Protein AF-A0A432IJC6-F1 (afdb_monomer_lite)

pLDDT: mean 93.57, std 11.23, range [31.58, 98.81]

Structure (mmCIF, N/CA/C/O backbone):
data_AF-A0A432IJC6-F1
#
_entry.id   AF-A0A432IJC6-F1
#
loop_
_atom_site.group_PDB
_atom_site.id
_atom_site.type_symbol
_atom_site.label_atom_id
_atom_site.label_alt_id
_atom_site.label_comp_id
_atom_site.label_asym_id
_atom_site.label_entity_id
_atom_site.label_seq_id
_atom_site.pdbx_PDB_ins_code
_atom_site.Cartn_x
_atom_site.Cartn_y
_atom_site.Cartn_z
_atom_site.occupancy
_atom_site.B_iso_or_equiv
_atom_site.auth_seq_id
_atom_site.auth_comp_id
_atom_site.auth_asym_id
_atom_site.auth_atom_id
_atom_site.pdbx_PDB_model_num
ATOM 1 N N . MET A 1 1 ? 5.641 46.291 -13.117 1.00 35.34 1 MET A N 1
ATOM 2 C CA . MET A 1 1 ? 5.000 46.770 -11.876 1.00 35.34 1 MET A CA 1
ATOM 3 C C . MET A 1 1 ? 3.534 47.070 -12.198 1.00 35.34 1 MET A C 1
ATOM 5 O O . MET A 1 1 ? 3.180 48.209 -12.439 1.00 35.34 1 MET A O 1
ATOM 9 N N . HIS A 1 2 ? 2.702 46.033 -12.310 1.00 31.58 2 HIS A N 1
ATOM 10 C CA . HIS A 1 2 ? 1.246 46.177 -12.394 1.00 31.58 2 HIS A CA 1
ATOM 11 C C . HIS A 1 2 ? 0.694 45.460 -11.165 1.00 31.58 2 HIS A C 1
ATOM 13 O O . HIS A 1 2 ? 0.827 44.243 -11.050 1.00 31.58 2 HIS A O 1
ATOM 19 N N . ARG A 1 3 ? 0.195 46.242 -10.202 1.00 34.44 3 ARG A N 1
ATOM 20 C CA . ARG A 1 3 ? -0.559 45.743 -9.053 1.00 34.44 3 ARG A CA 1
ATOM 21 C C . ARG A 1 3 ? -1.843 45.116 -9.594 1.00 34.44 3 ARG A C 1
ATOM 23 O O . ARG A 1 3 ? -2.670 45.828 -10.151 1.00 34.44 3 ARG A O 1
ATOM 30 N N . ALA A 1 4 ? -1.980 43.802 -9.460 1.00 36.19 4 ALA A N 1
ATOM 31 C CA . ALA A 1 4 ? -3.294 43.185 -9.394 1.00 36.19 4 ALA A CA 1
ATOM 32 C C . ALA A 1 4 ? -3.810 43.487 -7.982 1.00 36.19 4 ALA A C 1
ATOM 34 O O . ALA A 1 4 ? -3.337 42.901 -7.013 1.00 36.19 4 ALA A O 1
ATOM 35 N N . GLU A 1 5 ? -4.641 44.518 -7.877 1.00 39.88 5 GLU A N 1
ATOM 36 C CA . GLU A 1 5 ? -5.281 44.941 -6.635 1.00 39.88 5 GLU A CA 1
ATOM 37 C C . GLU A 1 5 ? -6.286 43.883 -6.155 1.00 39.88 5 GLU A C 1
ATOM 39 O O . GLU A 1 5 ? -7.031 43.299 -6.951 1.00 39.88 5 GLU A O 1
ATOM 44 N N . ASP A 1 6 ? -6.263 43.651 -4.839 1.00 46.62 6 ASP A N 1
ATOM 45 C CA . ASP A 1 6 ? -7.191 42.835 -4.056 1.00 46.62 6 ASP A CA 1
ATOM 46 C C . ASP A 1 6 ? -8.646 43.172 -4.389 1.00 46.62 6 ASP A C 1
ATOM 48 O O . ASP A 1 6 ? -9.223 44.121 -3.869 1.00 46.62 6 ASP A O 1
ATOM 52 N N . THR A 1 7 ? -9.261 42.379 -5.259 1.00 45.94 7 THR A N 1
ATOM 53 C CA . THR A 1 7 ? -10.679 42.512 -5.636 1.00 45.94 7 THR A CA 1
ATOM 54 C C . THR A 1 7 ? -11.528 41.348 -5.115 1.00 45.94 7 THR A C 1
ATOM 56 O O . THR A 1 7 ? -12.619 41.099 -5.616 1.00 45.94 7 THR A O 1
ATOM 59 N N . ARG A 1 8 ? -11.051 40.595 -4.112 1.00 51.34 8 ARG A N 1
ATOM 60 C CA . ARG A 1 8 ? -11.720 39.365 -3.634 1.00 51.34 8 ARG A CA 1
ATOM 61 C C . ARG A 1 8 ? -12.477 39.489 -2.309 1.00 51.34 8 ARG A C 1
ATOM 63 O O . ARG A 1 8 ? -13.239 38.584 -1.986 1.00 51.34 8 ARG A O 1
ATOM 70 N N . THR A 1 9 ? -12.347 40.602 -1.594 1.00 48.81 9 THR A N 1
ATOM 71 C CA . THR A 1 9 ? -12.915 40.809 -0.248 1.00 48.81 9 THR A CA 1
ATOM 72 C C . THR A 1 9 ? -14.367 41.312 -0.210 1.00 48.81 9 THR A C 1
ATOM 74 O O . THR A 1 9 ? -14.900 41.516 0.875 1.00 48.81 9 THR A O 1
ATOM 77 N N . GLU A 1 10 ? -15.048 41.477 -1.352 1.00 52.25 10 GLU A N 1
ATOM 78 C CA . GLU A 1 10 ? -16.416 42.042 -1.399 1.00 52.25 10 GLU A CA 1
ATOM 79 C C . GLU A 1 10 ? -17.540 41.019 -1.667 1.00 52.25 10 GLU A C 1
ATOM 81 O O . GLU A 1 10 ? -18.713 41.388 -1.752 1.00 52.25 10 GLU A O 1
ATOM 86 N N . LEU A 1 11 ? -17.234 39.721 -1.778 1.00 57.03 11 LEU A N 1
ATOM 87 C CA . LEU A 1 11 ? -18.260 38.687 -1.964 1.00 57.03 11 LEU A CA 1
ATOM 88 C C . LEU A 1 11 ? -18.856 38.254 -0.615 1.00 57.03 11 LEU A C 1
ATOM 90 O O . LEU A 1 11 ? -18.150 37.773 0.271 1.00 57.03 11 LEU A O 1
ATOM 94 N N . ALA A 1 12 ? -20.178 38.369 -0.463 1.00 49.50 12 ALA A N 1
ATOM 95 C CA . ALA A 1 12 ? -20.883 37.895 0.728 1.00 49.50 12 ALA A CA 1
ATOM 96 C C . ALA A 1 12 ? -20.610 36.391 0.960 1.00 49.50 12 ALA A C 1
ATOM 98 O O . ALA A 1 12 ? -20.913 35.562 0.105 1.00 49.50 12 ALA A O 1
ATOM 99 N N . GLY A 1 13 ? -20.013 36.046 2.109 1.00 59.59 13 GLY A N 1
ATOM 100 C CA . GLY A 1 13 ? -19.583 34.679 2.453 1.00 59.59 13 GLY A CA 1
ATOM 101 C C . GLY A 1 13 ? -18.083 34.391 2.266 1.00 59.59 13 GLY A C 1
ATOM 102 O O . GLY A 1 13 ? -17.604 33.350 2.720 1.00 59.59 13 GLY A O 1
ATOM 103 N N . PHE A 1 14 ? -17.316 35.313 1.674 1.00 53.44 14 PHE A N 1
ATOM 104 C CA . PHE A 1 14 ? -15.858 35.225 1.551 1.00 53.44 14 PHE A CA 1
ATOM 105 C C . PHE A 1 14 ? -15.175 35.997 2.686 1.00 53.44 14 PHE A C 1
ATOM 107 O O . PHE A 1 14 ? -14.790 37.151 2.540 1.00 53.44 14 PHE A O 1
ATOM 114 N N . ALA A 1 15 ? -15.047 35.352 3.846 1.00 73.19 15 ALA A N 1
ATOM 115 C CA . ALA A 1 15 ? -14.222 35.852 4.945 1.00 73.19 15 ALA A CA 1
ATOM 116 C C . ALA A 1 15 ? -12.734 35.509 4.729 1.00 73.19 15 ALA A C 1
ATOM 118 O O . ALA A 1 15 ? -12.404 34.574 3.998 1.00 73.19 15 ALA A O 1
ATOM 119 N N . GLU A 1 16 ? -11.843 36.189 5.453 1.00 62.97 16 GLU A N 1
ATOM 120 C CA . GLU A 1 16 ? -10.380 35.989 5.429 1.00 62.97 16 GLU A CA 1
ATOM 121 C C . GLU A 1 16 ? -9.970 34.512 5.636 1.00 62.97 16 GLU A C 1
ATOM 123 O O . GLU A 1 16 ? -9.065 33.988 4.985 1.00 62.97 16 GLU A O 1
ATOM 128 N N . ARG A 1 17 ? -10.716 33.777 6.476 1.00 63.56 17 ARG A N 1
ATOM 129 C CA . ARG A 1 17 ? -10.534 32.329 6.685 1.00 63.56 17 ARG A CA 1
ATOM 130 C C . ARG A 1 17 ? -10.867 31.504 5.436 1.00 63.56 17 ARG A C 1
ATOM 132 O O . ARG A 1 17 ? -10.140 30.564 5.123 1.00 63.56 17 ARG A O 1
ATOM 139 N N . THR A 1 18 ? -11.944 31.844 4.727 1.00 67.50 18 THR A N 1
ATOM 140 C CA . THR A 1 18 ? -12.355 31.181 3.478 1.00 67.50 18 THR A CA 1
ATOM 141 C C . THR A 1 18 ? -11.319 31.427 2.383 1.00 67.50 18 THR A C 1
ATOM 143 O O . THR A 1 18 ? -10.928 30.497 1.680 1.00 67.50 18 THR A O 1
ATOM 146 N N . GLU A 1 19 ? -10.803 32.653 2.286 1.00 71.19 19 GLU A N 1
ATOM 147 C CA . GLU A 1 19 ? -9.738 33.004 1.347 1.00 71.19 19 GLU A CA 1
ATOM 148 C C . GLU A 1 19 ? -8.446 32.226 1.623 1.00 71.19 19 GLU A C 1
ATOM 150 O O . GLU A 1 19 ? -7.882 31.623 0.707 1.00 71.19 19 GLU A O 1
ATOM 155 N N . HIS A 1 20 ? -8.012 32.156 2.884 1.00 69.81 20 HIS A N 1
ATOM 156 C CA . HIS A 1 20 ? -6.819 31.399 3.259 1.00 69.81 20 HIS A CA 1
ATOM 157 C C . HIS A 1 20 ? -6.944 29.906 2.905 1.00 69.81 20 HIS A C 1
ATOM 159 O O . HIS A 1 20 ? -6.006 29.311 2.366 1.00 69.81 20 HIS A O 1
ATOM 165 N N . VAL A 1 21 ? -8.115 29.304 3.147 1.00 70.31 21 VAL A N 1
ATOM 166 C CA . VAL A 1 21 ? -8.404 27.906 2.782 1.00 70.31 21 VAL A CA 1
ATOM 167 C C . VAL A 1 21 ? -8.355 27.706 1.265 1.00 70.31 21 VAL A C 1
ATOM 169 O O . VAL A 1 21 ? -7.697 26.775 0.798 1.00 70.31 21 VAL A O 1
ATOM 172 N N . ILE A 1 22 ? -8.979 28.595 0.484 1.00 72.69 22 ILE A N 1
ATOM 173 C CA . ILE A 1 22 ? -8.979 28.518 -0.986 1.00 72.69 22 ILE A CA 1
ATOM 174 C C . ILE A 1 22 ? -7.561 28.682 -1.542 1.00 72.69 22 ILE A C 1
ATOM 176 O O . ILE A 1 22 ? -7.142 27.908 -2.403 1.00 72.69 22 ILE A O 1
ATOM 180 N N . MET A 1 23 ? -6.786 29.644 -1.037 1.00 72.88 23 MET A N 1
ATOM 181 C CA . MET A 1 23 ? -5.411 29.877 -1.487 1.00 72.88 23 MET A CA 1
ATOM 182 C C . MET A 1 23 ? -4.489 28.702 -1.154 1.00 72.88 23 MET A C 1
ATOM 184 O O . MET A 1 23 ? -3.679 28.302 -1.996 1.00 72.88 23 MET A O 1
ATOM 188 N N . LYS A 1 24 ? -4.648 28.094 0.030 1.00 70.12 24 LYS A N 1
ATOM 189 C CA . LYS A 1 24 ? -3.956 26.850 0.392 1.00 70.12 24 LYS A CA 1
ATOM 190 C C . LYS A 1 24 ? -4.355 25.702 -0.546 1.00 70.12 24 LYS A C 1
ATOM 192 O O . LYS A 1 24 ? -3.473 25.007 -1.044 1.00 70.12 24 LYS A O 1
ATOM 197 N N . GLY A 1 25 ? -5.643 25.565 -0.869 1.00 67.75 25 GLY A N 1
ATOM 198 C CA . GLY A 1 25 ? -6.153 24.583 -1.834 1.00 67.75 25 GLY A CA 1
ATOM 199 C C . GLY A 1 25 ? -5.572 24.754 -3.243 1.00 67.75 25 GLY A C 1
ATOM 200 O O . GLY A 1 25 ? -5.069 23.795 -3.821 1.00 67.75 25 GLY A O 1
ATOM 201 N N . ILE A 1 26 ? -5.540 25.981 -3.777 1.00 72.25 26 ILE A N 1
ATOM 202 C CA . ILE A 1 26 ? -4.943 26.283 -5.093 1.00 72.25 26 ILE A CA 1
ATOM 203 C C . ILE A 1 26 ? -3.437 25.994 -5.098 1.00 72.25 26 ILE A C 1
ATOM 205 O O . ILE A 1 26 ? -2.915 25.453 -6.075 1.00 72.25 26 ILE A O 1
ATOM 209 N N . LYS A 1 27 ? -2.722 26.345 -4.021 1.00 71.38 27 LYS A N 1
ATOM 210 C CA . LYS A 1 27 ? -1.290 26.046 -3.889 1.00 71.38 27 LYS A CA 1
ATOM 211 C C . LYS A 1 27 ? -1.040 24.536 -3.899 1.00 71.38 27 LYS A C 1
ATOM 213 O O . LYS A 1 27 ? -0.122 24.098 -4.589 1.00 71.38 27 LYS A O 1
ATOM 218 N N . ASN A 1 28 ? -1.871 23.759 -3.204 1.00 66.88 28 ASN A N 1
ATOM 219 C CA . ASN A 1 28 ? -1.798 22.298 -3.210 1.00 66.88 28 ASN A CA 1
ATOM 220 C C . ASN A 1 28 ? -2.079 21.731 -4.609 1.00 66.88 28 ASN A C 1
ATOM 222 O O . ASN A 1 28 ? -1.255 20.982 -5.122 1.00 66.88 28 ASN A O 1
ATOM 226 N N . LEU A 1 29 ? -3.148 22.169 -5.285 1.00 68.00 29 LEU A N 1
ATOM 227 C CA . LEU A 1 29 ? -3.460 21.739 -6.658 1.00 68.00 29 LEU A CA 1
ATOM 228 C C . LEU A 1 29 ? -2.313 22.013 -7.640 1.00 68.00 29 LEU A C 1
ATOM 230 O O . LEU A 1 29 ? -1.976 21.159 -8.453 1.00 68.00 29 LEU A O 1
ATOM 234 N N . ARG A 1 30 ? -1.674 23.186 -7.552 1.00 70.00 30 ARG A N 1
ATOM 235 C CA . ARG A 1 30 ? -0.500 23.512 -8.381 1.00 70.00 30 ARG A CA 1
ATOM 236 C C . ARG A 1 30 ? 0.716 22.660 -8.033 1.00 70.00 30 ARG A C 1
ATOM 238 O O . ARG A 1 30 ? 1.449 22.270 -8.933 1.00 70.00 30 ARG A O 1
ATOM 245 N N . ARG A 1 31 ? 0.945 22.389 -6.745 1.00 63.81 31 ARG A N 1
ATOM 246 C CA . ARG A 1 31 ? 2.073 21.574 -6.268 1.00 63.81 31 ARG A CA 1
ATOM 247 C C . ARG A 1 31 ? 1.960 20.118 -6.720 1.00 63.81 31 ARG A C 1
ATOM 249 O O . ARG A 1 31 ? 2.978 19.502 -7.008 1.00 63.81 31 ARG A O 1
ATOM 256 N N . PHE A 1 32 ? 0.741 19.594 -6.777 1.00 72.56 32 PHE A N 1
ATOM 257 C CA . PHE A 1 32 ? 0.446 18.220 -7.180 1.00 72.56 32 PHE A CA 1
ATOM 258 C C . PHE A 1 32 ? 0.115 18.076 -8.671 1.00 72.56 32 PHE A C 1
ATOM 260 O O . PHE A 1 32 ? -0.254 16.990 -9.115 1.00 72.56 32 PHE A O 1
ATOM 267 N N . ALA A 1 33 ? 0.249 19.148 -9.457 1.00 76.06 33 ALA A N 1
ATOM 268 C CA . ALA A 1 33 ? 0.010 19.101 -10.891 1.00 76.06 33 ALA A CA 1
ATOM 269 C C . ALA A 1 33 ? 0.906 18.040 -11.552 1.00 76.06 33 ALA A C 1
ATOM 271 O O . ALA A 1 33 ? 2.118 18.017 -11.343 1.00 76.06 33 ALA A O 1
ATOM 272 N N . GLY A 1 34 ? 0.294 17.151 -12.338 1.00 81.44 34 GLY A N 1
ATOM 273 C CA . GLY A 1 34 ? 0.991 16.044 -13.000 1.00 81.44 34 GLY A CA 1
ATOM 274 C C . GLY A 1 34 ? 1.243 14.816 -12.119 1.00 81.44 34 GLY A C 1
ATOM 275 O O . GLY A 1 34 ? 1.970 13.923 -12.544 1.00 81.44 34 GLY A O 1
ATOM 276 N N . ARG A 1 35 ? 0.669 14.748 -10.909 1.00 92.94 35 ARG A N 1
ATOM 277 C CA . ARG A 1 35 ? 0.662 13.541 -10.069 1.00 92.94 35 ARG A CA 1
ATOM 278 C C . ARG A 1 35 ? -0.732 12.929 -10.019 1.00 92.94 35 ARG A C 1
ATOM 280 O O . ARG A 1 35 ? -1.729 13.643 -9.966 1.00 92.94 35 ARG A O 1
ATOM 287 N N . ASN A 1 36 ? -0.781 11.605 -9.982 1.00 94.81 36 ASN A N 1
ATOM 288 C CA . ASN A 1 36 ? -2.004 10.816 -9.973 1.00 94.81 36 ASN A CA 1
ATOM 289 C C . ASN A 1 36 ? -1.997 9.837 -8.797 1.00 94.81 36 ASN A C 1
ATOM 291 O O . ASN A 1 36 ? -0.938 9.332 -8.419 1.00 94.81 36 ASN A O 1
ATOM 295 N N . LEU A 1 37 ? -3.175 9.578 -8.224 1.00 96.00 37 LEU A N 1
ATOM 296 C CA . LEU A 1 37 ? -3.355 8.494 -7.258 1.00 96.00 37 LEU A CA 1
ATOM 297 C C . LEU A 1 37 ? -3.156 7.153 -7.958 1.00 96.00 37 LEU A C 1
ATOM 299 O O . LEU A 1 37 ? -3.626 6.960 -9.082 1.00 96.00 37 LEU A O 1
ATOM 303 N N . THR A 1 38 ? -2.505 6.228 -7.268 1.00 95.06 38 THR A N 1
ATOM 304 C CA . THR A 1 38 ? -2.172 4.915 -7.819 1.00 95.06 38 THR A CA 1
ATOM 305 C C . THR A 1 38 ? -3.406 4.087 -8.150 1.00 95.06 38 THR A C 1
ATOM 307 O O . THR A 1 38 ? -3.467 3.553 -9.249 1.00 95.06 38 THR A O 1
ATOM 310 N N . ALA A 1 39 ? -4.444 4.092 -7.308 1.00 93.19 39 ALA A N 1
ATOM 311 C CA . ALA A 1 39 ? -5.701 3.391 -7.597 1.00 93.19 39 ALA A CA 1
ATOM 312 C C . ALA A 1 39 ? -6.322 3.804 -8.943 1.00 93.19 39 ALA A C 1
ATOM 314 O O . ALA A 1 39 ? -6.693 2.971 -9.766 1.00 93.19 39 ALA A O 1
ATOM 315 N N . LYS A 1 40 ? -6.346 5.114 -9.225 1.00 94.56 40 LYS A N 1
ATOM 316 C CA . LYS A 1 40 ? -6.825 5.638 -10.511 1.00 94.56 40 LYS A CA 1
ATOM 317 C C . LYS A 1 40 ? -5.930 5.193 -11.671 1.00 94.56 40 LYS A C 1
ATOM 319 O O . LYS A 1 40 ? -6.427 4.924 -12.761 1.00 94.56 40 LYS A O 1
ATOM 324 N N . ALA A 1 41 ? -4.618 5.155 -11.454 1.00 96.31 41 ALA A N 1
ATOM 325 C CA . ALA A 1 41 ? -3.670 4.743 -12.474 1.00 96.31 41 ALA A CA 1
ATOM 326 C C . ALA A 1 41 ? -3.739 3.247 -12.797 1.00 96.31 41 ALA A C 1
ATOM 328 O O . ALA A 1 41 ? -3.614 2.922 -13.970 1.00 96.31 41 ALA A O 1
ATOM 329 N N . ILE A 1 42 ? -3.988 2.379 -11.809 1.00 95.69 42 ILE A N 1
ATOM 330 C CA . ILE A 1 42 ? -4.133 0.925 -11.998 1.00 95.69 42 ILE A CA 1
ATOM 331 C C . ILE A 1 42 ? -5.240 0.630 -13.018 1.00 95.69 42 ILE A C 1
ATOM 333 O O . ILE A 1 42 ? -5.004 -0.027 -14.026 1.00 95.69 42 ILE A O 1
ATOM 337 N N . HIS A 1 43 ? -6.422 1.231 -12.856 1.00 94.38 43 HIS A N 1
ATOM 338 C CA . HIS A 1 43 ? -7.521 1.024 -13.807 1.00 94.38 43 HIS A CA 1
ATOM 339 C C . HIS A 1 43 ? -7.184 1.457 -15.240 1.00 94.38 43 HIS A C 1
ATOM 341 O O . HIS A 1 43 ? -7.591 0.811 -16.208 1.00 94.38 43 HIS A O 1
ATOM 347 N N . VAL A 1 44 ? -6.433 2.551 -15.394 1.00 97.38 44 VAL A N 1
ATOM 348 C CA . VAL A 1 44 ? -5.971 2.991 -16.715 1.00 97.38 44 VAL A CA 1
ATOM 349 C C . VAL A 1 44 ? -4.909 2.026 -17.240 1.00 97.38 44 VAL A C 1
ATOM 351 O O . VAL A 1 44 ? -5.007 1.586 -18.384 1.00 97.38 44 VAL A O 1
ATOM 354 N N . SER A 1 45 ? -3.926 1.649 -16.423 1.00 97.56 45 SER A N 1
ATOM 355 C CA . SER A 1 45 ? -2.835 0.769 -16.836 1.00 97.56 45 SER A CA 1
ATOM 356 C C . SER A 1 45 ? -3.333 -0.605 -17.252 1.00 97.56 45 SER A C 1
ATOM 358 O O . SER A 1 45 ? -2.886 -1.103 -18.280 1.00 97.56 45 SER A O 1
ATOM 360 N N . ASP A 1 46 ? -4.304 -1.174 -16.538 1.00 97.06 46 ASP A N 1
ATOM 361 C CA . ASP A 1 46 ? -4.874 -2.488 -16.843 1.00 97.06 46 ASP A CA 1
ATOM 362 C C . ASP A 1 46 ? -5.559 -2.494 -18.206 1.00 97.06 46 ASP A C 1
ATOM 364 O O . ASP A 1 46 ? -5.364 -3.413 -19.001 1.00 97.06 46 ASP A O 1
ATOM 368 N N . ARG A 1 47 ? -6.299 -1.426 -18.529 1.00 96.75 47 ARG A N 1
ATOM 369 C CA . ARG A 1 47 ? -6.950 -1.263 -19.835 1.00 96.75 47 ARG A CA 1
ATOM 370 C C . ARG A 1 47 ? -5.932 -1.252 -20.977 1.00 96.75 47 ARG A C 1
ATOM 372 O O . ARG A 1 47 ? -6.109 -1.961 -21.970 1.00 96.75 47 ARG A O 1
ATOM 379 N N . PHE A 1 48 ? -4.877 -0.449 -20.852 1.00 98.19 48 PHE A N 1
ATOM 380 C CA . PHE A 1 48 ? -3.840 -0.350 -21.882 1.00 98.19 48 PHE A CA 1
ATOM 381 C C . PHE A 1 48 ? -2.983 -1.618 -21.961 1.00 98.19 48 PHE A C 1
ATOM 383 O O . PHE A 1 48 ? -2.718 -2.104 -23.061 1.00 98.19 48 PHE A O 1
ATOM 390 N N . LEU A 1 49 ? -2.606 -2.200 -20.821 1.00 98.31 49 LEU A N 1
ATOM 391 C CA . LEU A 1 49 ? -1.842 -3.442 -20.768 1.00 98.31 49 LEU A CA 1
ATOM 392 C C . LEU A 1 49 ? -2.626 -4.599 -21.382 1.00 98.31 49 LEU A C 1
ATOM 394 O O . LEU A 1 49 ? -2.059 -5.354 -22.165 1.00 98.31 49 LEU A O 1
ATOM 398 N N . ALA A 1 50 ? -3.921 -4.724 -21.083 1.00 97.81 50 ALA A N 1
ATOM 399 C CA . ALA A 1 50 ? -4.776 -5.745 -21.680 1.00 97.81 50 ALA A CA 1
ATOM 400 C C . ALA A 1 50 ? -4.838 -5.605 -23.207 1.00 97.81 50 ALA A C 1
ATOM 402 O O . ALA A 1 50 ? -4.748 -6.602 -23.918 1.00 97.81 50 ALA A O 1
ATOM 403 N N . SER A 1 51 ? -4.936 -4.378 -23.730 1.00 97.00 51 SER A N 1
ATOM 404 C CA . SER A 1 51 ? -4.913 -4.127 -25.177 1.00 97.00 51 SER A CA 1
ATOM 405 C C . SER A 1 51 ? -3.608 -4.602 -25.831 1.00 97.00 51 SER A C 1
ATOM 407 O O . SER A 1 51 ? -3.634 -5.293 -26.851 1.00 97.00 51 SER A O 1
ATOM 409 N N . VAL A 1 52 ? -2.466 -4.306 -25.201 1.00 97.44 52 VAL A N 1
ATOM 410 C CA . VAL A 1 52 ? -1.137 -4.751 -25.653 1.00 97.44 52 VAL A CA 1
ATOM 411 C C . VAL A 1 52 ? -1.010 -6.276 -25.567 1.00 97.44 52 VAL A C 1
ATOM 413 O O . VAL A 1 52 ? -0.652 -6.903 -26.560 1.00 97.44 52 VAL A O 1
ATOM 416 N N . LYS A 1 53 ? -1.377 -6.882 -24.429 1.00 97.62 53 LYS A N 1
ATOM 417 C CA . LYS A 1 53 ? -1.325 -8.337 -24.193 1.00 97.62 53 LYS A CA 1
ATOM 418 C C . LYS A 1 53 ? -2.244 -9.144 -25.117 1.00 97.62 53 LYS A C 1
ATOM 420 O O . LYS A 1 53 ? -1.946 -10.293 -25.415 1.00 97.62 53 LYS A O 1
ATOM 425 N N . ASN A 1 54 ? -3.344 -8.559 -25.588 1.00 96.81 54 ASN A N 1
ATOM 426 C CA . ASN A 1 54 ? -4.266 -9.208 -26.527 1.00 96.81 54 ASN A CA 1
ATOM 427 C C . ASN A 1 54 ? -3.794 -9.147 -27.993 1.00 96.81 54 ASN A C 1
ATOM 429 O O . ASN A 1 54 ? -4.416 -9.754 -28.871 1.00 96.81 54 ASN A O 1
ATOM 433 N N . SER A 1 55 ? -2.719 -8.411 -28.289 1.00 96.69 55 SER A N 1
ATOM 434 C CA . SER A 1 55 ? -2.117 -8.384 -29.620 1.00 96.69 55 SER A CA 1
ATOM 435 C C . SER A 1 55 ? -1.423 -9.707 -29.926 1.00 96.69 55 SER A C 1
ATOM 437 O O . SER A 1 55 ? -0.673 -10.221 -29.113 1.00 96.69 55 SER A O 1
ATOM 439 N N . LYS A 1 56 ? -1.574 -10.232 -31.145 1.00 95.00 56 LYS A N 1
ATOM 440 C CA . LYS A 1 56 ? -0.823 -11.427 -31.584 1.00 95.00 56 LYS A CA 1
ATOM 441 C C . LYS A 1 56 ? 0.666 -11.172 -31.824 1.00 95.00 56 LYS A C 1
ATOM 443 O O . LYS A 1 56 ? 1.395 -12.121 -32.075 1.00 95.00 56 LYS A O 1
ATOM 448 N N . ALA A 1 57 ? 1.071 -9.905 -31.845 1.00 96.31 57 ALA A N 1
ATOM 449 C CA . ALA A 1 57 ? 2.456 -9.512 -32.057 1.00 96.31 57 ALA A CA 1
ATOM 450 C C . ALA A 1 57 ? 3.261 -9.467 -30.753 1.00 96.31 57 ALA A C 1
ATOM 452 O O . ALA A 1 57 ? 4.476 -9.381 -30.823 1.00 96.31 57 ALA A O 1
ATOM 453 N N . VAL A 1 58 ? 2.613 -9.454 -29.585 1.00 98.00 58 VAL A N 1
ATOM 454 C CA . VAL A 1 58 ? 3.322 -9.325 -28.309 1.00 98.00 58 VAL A CA 1
ATOM 455 C C . VAL A 1 58 ? 3.961 -10.654 -27.916 1.00 98.00 58 VAL A C 1
ATOM 457 O O . VAL A 1 58 ? 3.292 -11.687 -27.953 1.00 98.00 58 VAL A O 1
ATOM 460 N N . ASP A 1 59 ? 5.224 -10.610 -27.510 1.00 97.62 59 ASP A N 1
ATOM 461 C CA . ASP A 1 59 ? 5.880 -11.739 -26.851 1.00 97.62 59 ASP A CA 1
ATOM 462 C C . ASP A 1 59 ? 5.669 -11.628 -25.338 1.00 97.62 59 ASP A C 1
ATOM 464 O O . ASP A 1 59 ? 5.083 -12.511 -24.712 1.00 97.62 59 ASP A O 1
ATOM 468 N N . GLU A 1 60 ? 6.039 -10.482 -24.761 1.00 97.75 60 GLU A N 1
ATOM 469 C CA . GLU A 1 60 ? 5.800 -10.161 -23.357 1.00 97.75 60 GLU A CA 1
ATOM 470 C C . GLU A 1 60 ? 5.390 -8.693 -23.177 1.00 97.75 60 GLU A C 1
ATOM 472 O O . GLU A 1 60 ? 5.781 -7.818 -23.948 1.00 97.75 60 GLU A O 1
ATOM 477 N N . ALA A 1 61 ? 4.580 -8.401 -22.155 1.00 98.38 61 ALA A N 1
ATOM 478 C CA . ALA A 1 61 ? 4.275 -7.032 -21.755 1.00 98.38 61 ALA A CA 1
ATOM 479 C C . ALA A 1 61 ? 4.021 -6.916 -20.250 1.00 98.38 61 ALA A C 1
ATOM 481 O O . ALA A 1 61 ? 3.263 -7.702 -19.672 1.00 98.38 61 ALA A O 1
ATOM 482 N N . GLN A 1 62 ? 4.597 -5.888 -19.629 1.00 98.50 62 GLN A N 1
ATOM 483 C CA . GLN A 1 62 ? 4.453 -5.602 -18.203 1.00 98.50 62 GLN A CA 1
ATOM 484 C C . GLN A 1 62 ? 4.325 -4.098 -17.931 1.00 98.50 62 GLN A C 1
ATOM 486 O O . GLN A 1 62 ? 4.825 -3.257 -18.683 1.00 98.50 62 GLN A O 1
ATOM 491 N N . ILE A 1 63 ? 3.660 -3.764 -16.822 1.00 98.50 63 ILE A N 1
ATOM 492 C CA . ILE A 1 63 ? 3.738 -2.423 -16.236 1.00 98.50 63 ILE A CA 1
ATOM 493 C C . ILE A 1 63 ? 5.138 -2.232 -15.660 1.00 98.50 63 ILE A C 1
ATOM 495 O O . ILE A 1 63 ? 5.657 -3.119 -14.987 1.00 98.50 63 ILE A O 1
ATOM 499 N N . ALA A 1 64 ? 5.722 -1.064 -15.898 1.00 98.44 64 ALA A N 1
ATOM 500 C CA . ALA A 1 64 ? 7.003 -0.641 -15.357 1.00 98.44 64 ALA A CA 1
ATOM 501 C C . ALA A 1 64 ? 6.829 0.626 -14.492 1.00 98.44 64 ALA A C 1
ATOM 503 O O . ALA A 1 64 ? 5.747 0.930 -13.976 1.00 98.44 64 ALA A O 1
ATOM 504 N N . GLY A 1 65 ? 7.918 1.365 -14.298 1.00 98.25 65 GLY A N 1
ATOM 505 C CA . GLY A 1 65 ? 7.911 2.659 -13.638 1.00 98.25 65 GLY A CA 1
ATOM 506 C C . GLY A 1 65 ? 7.475 2.619 -12.178 1.00 98.25 65 GLY A C 1
ATOM 507 O O . GLY A 1 65 ? 7.508 1.600 -11.488 1.00 98.25 65 GLY A O 1
ATOM 508 N N . SER A 1 66 ? 7.053 3.784 -11.688 1.00 97.88 66 SER A N 1
ATOM 509 C CA . SER A 1 66 ? 6.622 3.954 -10.294 1.00 97.88 66 SER A CA 1
ATOM 510 C C . SER A 1 66 ? 5.394 3.127 -9.909 1.00 97.88 66 SER A C 1
ATOM 512 O O . SER A 1 66 ? 5.215 2.848 -8.724 1.00 97.88 66 SER A O 1
ATOM 514 N N . LEU A 1 67 ? 4.576 2.738 -10.890 1.00 97.75 67 LEU A N 1
ATOM 515 C CA . LEU A 1 67 ? 3.390 1.923 -10.661 1.00 97.75 67 LEU A CA 1
ATOM 516 C C . LEU A 1 67 ? 3.776 0.488 -10.286 1.00 97.75 67 LEU A C 1
ATOM 518 O O . LEU A 1 67 ? 3.298 -0.015 -9.276 1.00 97.75 67 LEU A O 1
ATOM 522 N N . ARG A 1 68 ? 4.731 -0.114 -11.011 1.00 98.31 68 ARG A N 1
ATOM 523 C CA . ARG A 1 68 ? 5.279 -1.442 -10.683 1.00 98.31 68 ARG A CA 1
ATOM 524 C C . ARG A 1 68 ? 5.966 -1.489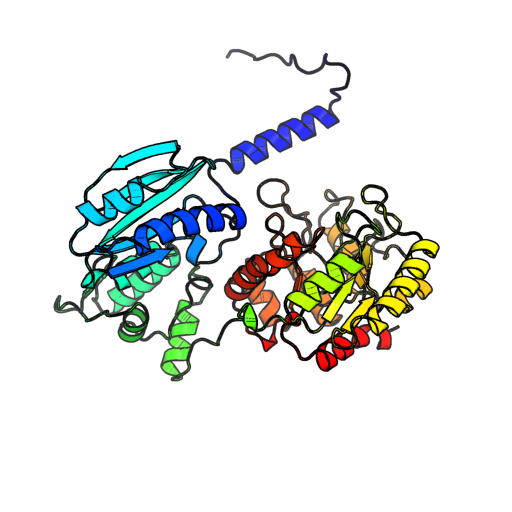 -9.314 1.00 98.31 68 ARG A C 1
ATOM 526 O O . ARG A 1 68 ? 6.028 -2.537 -8.691 1.00 98.31 68 ARG A O 1
ATOM 533 N N . ARG A 1 69 ? 6.479 -0.353 -8.828 1.00 98.06 69 ARG A N 1
ATOM 534 C CA . ARG A 1 69 ? 7.108 -0.238 -7.498 1.00 98.06 69 ARG A CA 1
ATOM 535 C C . ARG A 1 69 ? 6.132 0.141 -6.380 1.00 98.06 69 ARG A C 1
ATOM 537 O O . ARG A 1 69 ? 6.584 0.581 -5.318 1.00 98.06 69 ARG A O 1
ATOM 544 N N . SER A 1 70 ? 4.825 0.075 -6.633 1.00 97.06 70 SER A N 1
ATOM 545 C CA . SER A 1 70 ? 3.766 0.380 -5.662 1.00 97.06 70 SER A CA 1
ATOM 546 C C . SER A 1 70 ? 3.897 1.760 -5.008 1.00 97.06 70 SER A C 1
ATOM 548 O O . SER A 1 70 ? 3.653 1.930 -3.815 1.00 97.06 70 SER A O 1
ATOM 550 N N . ARG A 1 71 ? 4.333 2.785 -5.755 1.00 97.38 71 ARG A N 1
ATOM 551 C CA . ARG A 1 71 ? 4.380 4.161 -5.224 1.00 97.38 71 ARG A CA 1
ATOM 552 C C . ARG A 1 71 ? 2.957 4.626 -4.897 1.00 97.38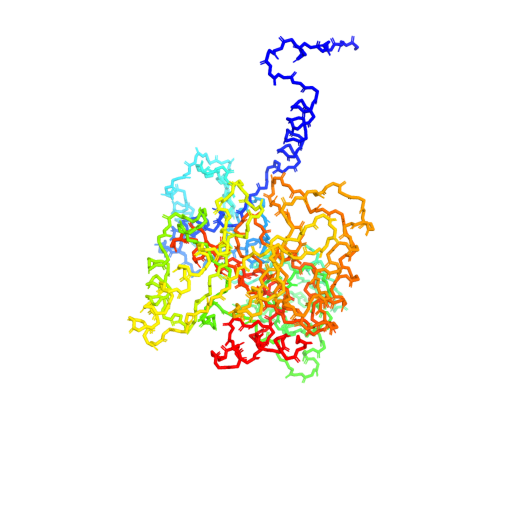 71 ARG A C 1
ATOM 554 O O . ARG A 1 71 ? 2.040 4.348 -5.653 1.00 97.38 71 ARG A O 1
ATOM 561 N N . GLU A 1 72 ? 2.779 5.399 -3.825 1.00 95.88 72 GLU A N 1
ATOM 562 C CA . GLU A 1 72 ? 1.475 5.921 -3.368 1.00 95.88 72 GLU A CA 1
ATOM 563 C C . GLU A 1 72 ? 0.811 6.877 -4.375 1.00 95.88 72 GLU A C 1
ATOM 565 O O . GLU A 1 72 ? -0.404 7.057 -4.412 1.00 95.88 72 GLU A O 1
ATOM 570 N N . THR A 1 73 ? 1.642 7.513 -5.200 1.00 96.56 73 THR A N 1
ATOM 571 C CA . THR A 1 73 ? 1.238 8.370 -6.313 1.00 96.56 73 THR A CA 1
ATOM 572 C C . THR A 1 73 ? 2.231 8.193 -7.460 1.00 96.56 73 THR A C 1
ATOM 574 O O . THR A 1 73 ? 3.414 7.908 -7.226 1.00 96.56 73 THR A O 1
ATOM 577 N N . ILE A 1 74 ? 1.802 8.434 -8.697 1.00 96.19 74 ILE A N 1
ATOM 578 C CA . ILE A 1 74 ? 2.641 8.309 -9.901 1.00 96.19 74 ILE A CA 1
ATOM 579 C C . ILE A 1 74 ? 2.567 9.564 -10.777 1.00 96.19 74 ILE A C 1
ATOM 581 O O . ILE A 1 74 ? 1.737 10.439 -10.535 1.00 96.19 74 ILE A O 1
ATOM 585 N N . GLY A 1 75 ? 3.480 9.698 -11.742 1.00 95.19 75 GLY A N 1
ATOM 586 C CA . GLY A 1 75 ? 3.401 10.737 -12.773 1.00 95.19 75 GLY A CA 1
ATOM 587 C C . GLY A 1 75 ? 2.554 10.243 -13.941 1.00 95.19 75 GLY A C 1
ATOM 588 O O . GLY A 1 75 ? 1.359 10.530 -14.024 1.00 95.19 75 GLY A O 1
ATOM 589 N N . ASP A 1 76 ? 3.191 9.449 -14.790 1.00 96.25 76 ASP A N 1
ATOM 590 C CA . ASP A 1 76 ? 2.634 8.695 -15.908 1.00 96.25 76 ASP A CA 1
ATOM 591 C C . ASP A 1 76 ? 2.702 7.178 -15.663 1.00 96.25 76 ASP A C 1
ATOM 593 O O . ASP A 1 76 ? 3.229 6.708 -14.651 1.00 96.25 76 ASP A O 1
ATOM 597 N N . ILE A 1 77 ? 2.083 6.431 -16.577 1.00 98.50 77 ILE A N 1
ATOM 598 C CA . ILE A 1 77 ? 2.078 4.970 -16.632 1.00 98.50 77 ILE A CA 1
ATOM 599 C C . ILE A 1 77 ? 3.091 4.534 -17.690 1.00 98.50 77 ILE A C 1
ATOM 601 O O . ILE A 1 77 ? 2.991 4.951 -18.842 1.00 98.50 77 ILE A O 1
ATOM 605 N N . ASP A 1 78 ? 4.013 3.652 -17.316 1.00 98.50 78 ASP A N 1
ATOM 606 C CA . ASP A 1 78 ? 4.969 3.031 -18.230 1.00 98.50 78 ASP A CA 1
ATOM 607 C C . ASP A 1 78 ? 4.544 1.588 -18.527 1.00 98.50 78 ASP A C 1
ATOM 609 O O . ASP A 1 78 ? 4.406 0.772 -17.614 1.00 98.50 78 ASP A O 1
ATOM 613 N N . ILE A 1 79 ? 4.368 1.258 -19.804 1.00 98.75 79 ILE A N 1
ATOM 614 C CA . ILE A 1 79 ? 4.152 -0.104 -20.297 1.00 98.75 79 ILE A CA 1
ATOM 615 C C . ILE A 1 79 ? 5.352 -0.481 -21.153 1.00 98.75 79 ILE A C 1
ATOM 617 O O . ILE A 1 79 ? 5.654 0.186 -22.145 1.00 98.75 79 ILE A O 1
ATOM 621 N N . LEU A 1 80 ? 6.023 -1.565 -20.783 1.00 98.56 80 LEU A N 1
ATOM 622 C CA . LEU A 1 80 ? 7.081 -2.158 -21.584 1.00 98.56 80 LEU A CA 1
ATOM 623 C C . LEU A 1 80 ? 6.548 -3.408 -22.273 1.00 98.56 80 LEU A C 1
ATOM 625 O O . LEU A 1 80 ? 5.872 -4.217 -21.639 1.00 98.56 80 LEU A O 1
ATOM 629 N N . ALA A 1 81 ? 6.874 -3.572 -23.550 1.00 98.50 81 ALA A N 1
ATOM 630 C CA . ALA A 1 81 ? 6.527 -4.760 -24.306 1.00 98.50 81 ALA A CA 1
ATOM 631 C C . ALA A 1 81 ? 7.655 -5.194 -25.249 1.00 98.50 81 ALA A C 1
ATOM 633 O O . ALA A 1 81 ? 8.362 -4.350 -25.806 1.00 98.50 81 ALA A O 1
ATOM 634 N N . SER A 1 82 ? 7.798 -6.501 -25.443 1.00 98.12 82 SER A N 1
ATOM 635 C CA . SER A 1 82 ? 8.679 -7.101 -26.443 1.00 98.12 82 SER A CA 1
ATOM 636 C C . SER A 1 82 ? 7.897 -7.590 -27.659 1.00 98.12 82 SER A C 1
ATOM 638 O O . SER A 1 82 ? 6.761 -8.062 -27.538 1.00 98.12 82 SER A O 1
ATOM 640 N N . THR A 1 83 ? 8.483 -7.405 -28.844 1.00 97.69 83 THR A N 1
ATOM 641 C CA . THR A 1 83 ? 7.935 -7.901 -30.115 1.00 97.69 83 THR A CA 1
ATOM 642 C C . THR A 1 83 ? 8.951 -7.816 -31.255 1.00 97.69 83 THR A C 1
ATOM 644 O O . THR A 1 83 ? 9.739 -6.870 -31.316 1.00 97.69 83 THR A O 1
ATOM 647 N N . ASP A 1 84 ? 8.843 -8.730 -32.221 1.00 96.00 84 ASP A N 1
ATOM 648 C CA . ASP A 1 84 ? 9.468 -8.612 -33.549 1.00 96.00 84 ASP A CA 1
ATOM 649 C C . ASP A 1 84 ? 8.617 -7.813 -34.569 1.00 96.00 84 ASP A C 1
ATOM 651 O O . ASP A 1 84 ? 9.098 -7.442 -35.643 1.00 96.00 84 ASP A O 1
ATOM 655 N N . ASP A 1 85 ? 7.351 -7.509 -34.252 1.00 96.06 85 ASP A N 1
ATOM 656 C CA . ASP A 1 85 ? 6.434 -6.689 -35.061 1.00 96.06 85 ASP A CA 1
ATOM 657 C C . ASP A 1 85 ? 5.947 -5.442 -34.283 1.00 96.06 85 ASP A C 1
ATOM 659 O O . ASP A 1 85 ? 4.774 -5.333 -33.881 1.00 96.06 85 ASP A O 1
ATOM 663 N N . PRO A 1 86 ? 6.826 -4.431 -34.110 1.00 96.12 86 PRO A N 1
ATOM 664 C CA . PRO A 1 86 ? 6.505 -3.200 -33.384 1.00 96.12 86 PRO A CA 1
ATOM 665 C C . PRO A 1 86 ? 5.351 -2.414 -34.015 1.00 96.12 86 PRO A C 1
ATOM 667 O O . PRO A 1 86 ? 4.654 -1.662 -33.332 1.00 96.12 86 PRO A O 1
ATOM 670 N N . THR A 1 87 ? 5.117 -2.572 -35.322 1.00 95.62 87 THR A N 1
ATOM 671 C CA . THR A 1 87 ? 4.056 -1.845 -36.027 1.00 95.62 87 THR A CA 1
ATOM 672 C C . THR A 1 87 ? 2.680 -2.377 -35.653 1.00 95.62 87 THR A C 1
ATOM 674 O O . THR A 1 87 ? 1.775 -1.585 -35.372 1.00 95.62 87 THR A O 1
ATOM 677 N N . THR A 1 88 ? 2.499 -3.697 -35.635 1.00 95.94 88 THR A N 1
ATOM 678 C CA . THR A 1 88 ? 1.227 -4.300 -35.220 1.00 95.94 88 THR A CA 1
ATOM 679 C C . THR A 1 88 ? 0.966 -4.069 -33.737 1.00 95.94 88 THR A C 1
ATOM 681 O O . THR A 1 88 ? -0.155 -3.711 -33.368 1.00 95.94 88 THR A O 1
ATOM 684 N N . LEU A 1 89 ? 1.993 -4.180 -32.889 1.00 97.06 89 LEU A N 1
ATOM 685 C CA . LEU A 1 89 ? 1.841 -3.940 -31.456 1.00 97.06 89 LEU A CA 1
ATOM 686 C C . LEU A 1 89 ? 1.439 -2.491 -31.141 1.00 97.06 89 LEU A C 1
ATOM 688 O O . LEU A 1 89 ? 0.494 -2.256 -30.387 1.00 97.06 89 LEU A O 1
ATOM 692 N N . ARG A 1 90 ? 2.084 -1.510 -31.785 1.00 97.25 90 ARG A N 1
ATOM 693 C CA . ARG A 1 90 ? 1.722 -0.093 -31.643 1.00 97.25 90 ARG A CA 1
ATOM 694 C C . ARG A 1 90 ? 0.287 0.186 -32.088 1.00 97.25 90 ARG A C 1
ATOM 696 O O . ARG A 1 90 ? -0.419 0.942 -31.427 1.00 97.25 90 ARG A O 1
ATOM 703 N N . LYS A 1 91 ? -0.179 -0.450 -33.170 1.00 96.31 91 LYS A N 1
ATOM 704 C CA . LYS A 1 91 ? -1.581 -0.338 -33.608 1.00 96.31 91 LYS A CA 1
ATOM 705 C C . LYS A 1 91 ? -2.558 -0.877 -32.566 1.00 96.31 91 LYS A C 1
ATOM 707 O O . LYS A 1 91 ? -3.595 -0.255 -32.367 1.00 96.31 91 LYS A O 1
ATOM 712 N N . ALA A 1 92 ? -2.239 -1.991 -31.905 1.00 96.94 92 ALA A N 1
ATOM 713 C CA . ALA A 1 92 ? -3.068 -2.520 -30.821 1.00 96.94 92 ALA A CA 1
ATOM 714 C C . ALA A 1 92 ? -3.151 -1.521 -29.654 1.00 96.94 92 ALA A C 1
ATOM 716 O O . ALA A 1 92 ? -4.243 -1.165 -29.218 1.00 96.94 92 ALA A O 1
ATOM 717 N N . PHE A 1 93 ? -2.012 -0.967 -29.233 1.00 98.06 93 PHE A N 1
ATOM 718 C CA . PHE A 1 93 ? -1.969 0.069 -28.199 1.00 98.06 93 PHE A CA 1
ATOM 719 C C . PHE A 1 93 ? -2.793 1.314 -28.561 1.00 98.06 93 PHE A C 1
ATOM 721 O O . PHE A 1 93 ? -3.598 1.770 -27.751 1.00 98.06 93 PHE A O 1
ATOM 728 N N . LEU A 1 94 ? -2.666 1.826 -29.789 1.00 97.50 94 LEU A N 1
ATOM 729 C CA . LEU A 1 94 ? -3.421 2.990 -30.272 1.00 97.50 94 LEU A CA 1
ATOM 730 C C . LEU A 1 94 ? -4.913 2.706 -30.524 1.00 97.50 94 LEU A C 1
ATOM 732 O O . LEU A 1 94 ? -5.697 3.643 -30.646 1.00 97.50 94 LEU A O 1
ATOM 736 N N . ALA A 1 95 ? -5.321 1.436 -30.588 1.00 96.44 95 ALA A N 1
ATOM 737 C CA . ALA A 1 95 ? -6.723 1.031 -30.681 1.00 96.44 95 ALA A CA 1
ATOM 738 C C . ALA A 1 95 ? -7.420 0.944 -29.309 1.00 96.44 95 ALA A C 1
ATOM 740 O O . ALA A 1 95 ? -8.617 0.656 -29.244 1.00 96.44 95 ALA A O 1
ATOM 741 N N . THR A 1 96 ? -6.692 1.184 -28.213 1.00 97.19 96 THR A N 1
ATOM 742 C CA . THR A 1 96 ? -7.250 1.163 -26.857 1.00 97.19 96 THR A CA 1
ATOM 743 C C . THR A 1 96 ? -8.303 2.261 -26.694 1.00 97.19 96 THR A C 1
ATOM 745 O O . THR A 1 96 ? -8.061 3.427 -27.004 1.00 97.19 96 THR A O 1
ATOM 748 N N . ALA A 1 97 ? -9.478 1.904 -26.176 1.00 95.50 97 ALA A N 1
ATOM 749 C CA . ALA A 1 97 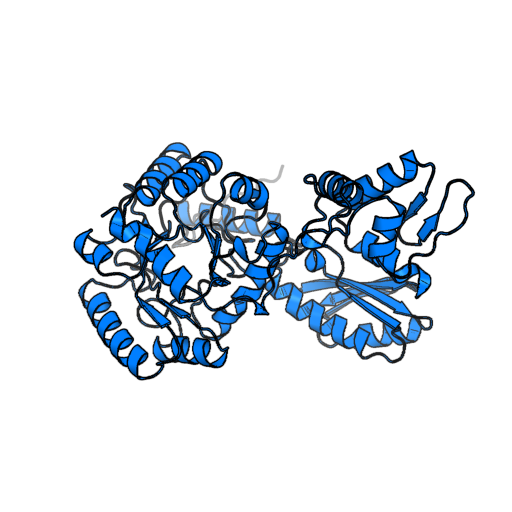? -10.509 2.881 -25.839 1.00 95.50 97 ALA A CA 1
ATOM 750 C C . ALA A 1 97 ? -10.040 3.834 -24.722 1.00 95.50 97 ALA A C 1
ATOM 752 O O . ALA A 1 97 ? -9.243 3.460 -23.860 1.00 95.50 97 ALA A O 1
ATOM 753 N N . GLY A 1 98 ? -10.564 5.061 -24.709 1.00 94.25 98 GLY A N 1
ATOM 754 C CA . GLY A 1 98 ? -10.223 6.054 -23.686 1.00 94.25 98 GLY A CA 1
ATOM 755 C C . GLY A 1 98 ? -8.891 6.774 -23.921 1.00 94.25 98 GLY A C 1
ATOM 756 O O . GLY A 1 98 ? -8.283 7.261 -22.966 1.00 94.25 98 GLY A O 1
ATOM 757 N N . ILE A 1 99 ? -8.416 6.838 -25.171 1.00 97.12 99 ILE A N 1
ATOM 758 C CA . ILE A 1 99 ? -7.341 7.750 -25.586 1.00 97.12 99 ILE A CA 1
ATOM 759 C C . ILE A 1 99 ? -7.962 9.110 -25.909 1.00 97.12 99 ILE A C 1
ATOM 761 O O . ILE A 1 99 ? -8.784 9.227 -26.816 1.00 97.12 99 ILE A O 1
ATOM 765 N N . ARG A 1 100 ? -7.530 10.146 -25.190 1.00 94.56 100 ARG A N 1
ATOM 766 C CA . ARG A 1 100 ? -7.912 11.536 -25.450 1.00 94.56 100 ARG A CA 1
ATOM 767 C C . ARG A 1 100 ? -7.074 12.150 -26.565 1.00 94.56 100 ARG A C 1
ATOM 769 O O . ARG A 1 100 ? -7.609 12.846 -27.423 1.00 94.56 100 ARG A O 1
ATOM 776 N N . GLU A 1 101 ? -5.764 11.935 -26.514 1.00 95.31 101 GLU A N 1
ATOM 777 C CA . GLU A 1 101 ? -4.801 12.522 -27.445 1.00 95.31 101 GLU A CA 1
ATOM 778 C C . GLU A 1 101 ? -3.599 11.592 -27.623 1.00 95.31 101 GLU A C 1
ATOM 780 O O . GLU A 1 101 ? -3.135 10.973 -26.666 1.00 95.31 101 GLU A O 1
ATOM 785 N N . VAL A 1 102 ? -3.082 11.502 -28.849 1.00 97.44 102 VAL A N 1
ATOM 786 C CA . VAL A 1 102 ? -1.786 10.875 -29.127 1.00 97.44 102 VAL A CA 1
ATOM 787 C C . VAL A 1 102 ? -0.735 11.980 -29.107 1.00 97.44 102 VAL A C 1
ATOM 789 O O . VAL A 1 102 ? -0.693 12.806 -30.013 1.00 97.44 102 VAL A O 1
ATOM 792 N N . GLU A 1 103 ? 0.090 12.014 -28.061 1.00 93.00 103 GLU A N 1
ATOM 793 C CA . GLU A 1 103 ? 1.076 13.081 -27.846 1.00 93.00 103 GLU A CA 1
ATOM 794 C C . GLU A 1 103 ? 2.344 12.868 -28.686 1.00 93.00 103 GLU A C 1
ATOM 796 O O . GLU A 1 103 ? 2.965 13.827 -29.143 1.00 93.00 103 GLU A O 1
ATOM 801 N N . SER A 1 104 ? 2.754 11.611 -28.891 1.00 95.06 104 SER A N 1
ATOM 802 C CA . SER A 1 104 ? 3.873 11.272 -29.780 1.00 95.06 104 SER A CA 1
ATOM 803 C C . SER A 1 104 ? 3.807 9.827 -30.269 1.00 95.06 104 SER A C 1
ATOM 805 O O . SER A 1 104 ? 3.388 8.931 -29.537 1.00 95.06 104 SER A O 1
ATOM 807 N N . GLU A 1 105 ? 4.278 9.600 -31.495 1.00 94.94 105 GLU A N 1
ATOM 808 C CA . GLU A 1 105 ? 4.389 8.278 -32.110 1.00 94.94 105 GLU A CA 1
ATOM 809 C C . GLU A 1 105 ? 5.793 8.107 -32.703 1.00 94.94 105 GLU A C 1
ATOM 811 O O . GLU A 1 105 ? 6.194 8.835 -33.610 1.00 94.94 105 GLU A O 1
ATOM 816 N N . GLY A 1 106 ? 6.550 7.156 -32.169 1.00 91.12 106 GLY A N 1
ATOM 817 C CA . GLY A 1 106 ? 7.860 6.753 -32.664 1.00 91.12 106 GLY A CA 1
ATOM 818 C C . GLY A 1 106 ? 7.944 5.239 -32.842 1.00 91.12 106 GLY A C 1
ATOM 819 O O . GLY A 1 106 ? 7.041 4.494 -32.460 1.00 91.12 106 GLY A O 1
ATOM 820 N N . GLU A 1 107 ? 9.052 4.772 -33.421 1.00 88.19 107 GLU A N 1
ATOM 821 C CA . GLU A 1 107 ? 9.255 3.345 -33.705 1.00 88.19 107 GLU A CA 1
ATOM 822 C C . GLU A 1 107 ? 9.278 2.496 -32.428 1.00 88.19 107 GLU A C 1
ATOM 824 O O . GLU A 1 107 ? 8.622 1.459 -32.371 1.00 88.19 107 GLU A O 1
ATOM 829 N N . THR A 1 108 ? 9.975 2.976 -31.394 1.00 90.19 108 THR A N 1
ATOM 830 C CA . THR A 1 108 ? 10.208 2.260 -30.127 1.00 90.19 108 THR A CA 1
ATOM 831 C C . THR A 1 108 ? 9.489 2.878 -28.928 1.00 90.19 108 THR A C 1
ATOM 833 O O . THR A 1 108 ? 9.479 2.299 -27.843 1.00 90.19 108 THR A O 1
ATOM 836 N N . LYS A 1 109 ? 8.880 4.058 -29.096 1.00 96.19 109 LYS A N 1
ATOM 837 C CA . LYS A 1 109 ? 8.133 4.747 -28.040 1.00 96.19 109 LYS A CA 1
ATOM 838 C C . LYS A 1 109 ? 6.882 5.406 -28.602 1.00 96.19 109 LYS A C 1
ATOM 840 O O . LYS A 1 109 ? 6.962 6.147 -29.575 1.00 96.19 109 LYS A O 1
ATOM 845 N N . THR A 1 110 ? 5.744 5.186 -27.957 1.00 97.81 110 THR A N 1
ATOM 846 C CA . THR A 1 110 ? 4.483 5.890 -28.239 1.00 97.81 110 THR A CA 1
ATOM 847 C C . THR A 1 110 ? 3.924 6.439 -26.936 1.00 97.81 110 THR A C 1
ATOM 849 O O . THR A 1 110 ? 3.926 5.730 -25.934 1.00 97.81 110 THR A O 1
ATOM 852 N N . ARG A 1 111 ? 3.455 7.688 -26.939 1.00 98.00 111 ARG A N 1
ATOM 853 C CA . ARG A 1 111 ? 2.849 8.330 -25.768 1.00 98.00 111 ARG A CA 1
ATOM 854 C C . ARG A 1 111 ? 1.452 8.825 -26.089 1.00 98.00 111 ARG A C 1
ATOM 856 O O . ARG A 1 111 ? 1.250 9.508 -27.094 1.00 98.00 111 ARG A O 1
ATOM 863 N N . VAL A 1 112 ? 0.514 8.523 -25.201 1.00 97.88 112 VAL A N 1
ATOM 864 C CA . VAL A 1 112 ? -0.870 8.996 -25.273 1.00 97.88 112 VAL A CA 1
ATOM 865 C C . VAL A 1 112 ? -1.291 9.631 -23.956 1.00 97.88 112 VAL A C 1
ATOM 867 O O . VAL A 1 112 ? -0.781 9.287 -22.892 1.00 97.88 112 VAL A O 1
ATOM 870 N N . LEU A 1 113 ? -2.263 10.528 -24.030 1.00 97.06 113 LEU A N 1
ATOM 871 C CA . LEU A 1 113 ? -2.997 11.040 -22.886 1.00 97.06 113 LEU A CA 1
ATOM 872 C C . LEU A 1 113 ? -4.339 10.311 -22.804 1.00 97.06 113 LEU A C 1
ATOM 874 O O . LEU A 1 113 ? -5.106 10.309 -23.770 1.00 97.06 113 LEU A O 1
ATOM 878 N N . SER A 1 114 ? -4.638 9.699 -21.661 1.00 96.88 114 SER A N 1
ATOM 879 C CA . SER A 1 114 ? -5.923 9.035 -21.434 1.00 96.88 114 SER A CA 1
ATOM 880 C C . SER A 1 114 ? -7.056 10.043 -21.174 1.00 96.88 114 SER A C 1
ATOM 882 O O . SER A 1 114 ? -6.812 11.202 -20.820 1.00 96.88 114 SER A O 1
ATOM 884 N N . GLU A 1 115 ? -8.315 9.624 -21.319 1.00 95.31 115 GLU A N 1
ATOM 885 C CA . GLU A 1 115 ? -9.490 10.442 -20.961 1.00 95.31 115 GLU A CA 1
ATOM 886 C C . GLU A 1 115 ? -9.489 10.854 -19.483 1.00 95.31 115 GLU A C 1
ATOM 888 O O . GLU A 1 115 ? -9.931 11.949 -19.130 1.00 95.31 115 GLU A O 1
ATOM 893 N N . GLU A 1 116 ? -8.902 10.024 -18.623 1.00 93.75 116 GLU A N 1
ATOM 894 C CA . GLU A 1 116 ? -8.699 10.295 -17.205 1.00 93.75 116 GLU A CA 1
ATOM 895 C C . GLU A 1 116 ? -7.591 11.332 -16.933 1.00 93.75 116 GLU A C 1
ATOM 897 O O . GLU A 1 116 ? -7.400 11.730 -15.778 1.00 93.75 116 GLU A O 1
ATOM 902 N N . GLY A 1 117 ? -6.877 11.788 -17.967 1.00 92.56 117 GLY A N 1
ATOM 903 C CA . GLY A 1 117 ? -5.816 12.791 -17.880 1.00 92.56 117 GLY A CA 1
ATOM 904 C C . GLY A 1 117 ? -4.468 12.240 -17.412 1.00 92.56 117 GLY A C 1
ATOM 905 O O . GLY A 1 117 ? -3.669 12.999 -16.865 1.00 92.56 117 GLY A O 1
ATOM 906 N N . ILE A 1 118 ? -4.224 10.939 -17.592 1.00 96.06 118 ILE A N 1
ATOM 907 C CA . ILE A 1 118 ? -2.964 10.280 -17.229 1.00 96.06 118 ILE A CA 1
ATOM 908 C C . ILE A 1 118 ? -2.173 9.994 -18.507 1.00 96.06 118 ILE A C 1
ATOM 910 O O . ILE A 1 118 ? -2.724 9.472 -19.476 1.00 96.06 118 ILE A O 1
ATOM 914 N N . GLY A 1 119 ? -0.891 10.361 -18.521 1.00 97.38 119 GLY A N 1
ATOM 915 C CA . GLY A 1 119 ? 0.012 9.993 -19.610 1.00 97.38 119 GLY A CA 1
ATOM 916 C C . GLY A 1 119 ? 0.324 8.498 -19.565 1.00 97.38 119 GLY A C 1
ATOM 917 O O . GLY A 1 119 ? 0.589 7.966 -18.488 1.00 97.38 119 GLY A O 1
ATOM 918 N N . VAL A 1 120 ? 0.297 7.834 -20.717 1.00 98.50 120 VAL A N 1
ATOM 919 C CA . VAL A 1 120 ? 0.635 6.414 -20.866 1.00 98.50 120 VAL A CA 1
ATOM 920 C C . VAL A 1 120 ? 1.710 6.275 -21.938 1.00 98.50 120 VAL A C 1
ATOM 922 O O . VAL A 1 120 ? 1.485 6.618 -23.102 1.00 98.50 120 VAL A O 1
ATOM 925 N N . ASP A 1 121 ? 2.873 5.774 -21.536 1.00 98.38 121 ASP A N 1
ATOM 926 C CA . ASP A 1 121 ? 4.010 5.477 -22.399 1.00 98.38 121 ASP A CA 1
ATOM 927 C C . ASP A 1 121 ? 4.021 3.982 -22.740 1.00 98.38 121 ASP A C 1
ATOM 929 O O . ASP A 1 121 ? 4.124 3.141 -21.852 1.00 98.38 121 ASP A O 1
ATOM 933 N N . LEU A 1 122 ? 3.982 3.645 -24.030 1.00 98.62 122 LEU A N 1
ATOM 934 C CA . LEU A 1 122 ? 4.382 2.331 -24.530 1.00 98.62 122 LEU A CA 1
ATOM 935 C C . LEU A 1 122 ? 5.842 2.390 -24.975 1.00 98.62 122 LEU A C 1
ATOM 937 O O . LEU A 1 122 ? 6.204 3.212 -25.823 1.00 98.62 122 LEU A O 1
ATOM 941 N N . ARG A 1 123 ? 6.658 1.476 -24.457 1.00 98.31 123 ARG A N 1
ATOM 942 C CA . ARG A 1 123 ? 8.031 1.223 -24.899 1.00 98.31 123 ARG A CA 1
ATOM 943 C C . ARG A 1 123 ? 8.120 -0.166 -25.506 1.00 98.31 123 ARG A C 1
ATOM 945 O O . ARG A 1 123 ? 7.661 -1.128 -24.898 1.00 98.31 123 ARG A O 1
ATOM 952 N N . ILE A 1 124 ? 8.705 -0.246 -26.696 1.00 98.19 124 ILE A N 1
ATOM 953 C CA . ILE A 1 124 ? 8.864 -1.490 -27.444 1.00 98.19 124 ILE A CA 1
ATOM 954 C C . ILE A 1 124 ? 10.348 -1.830 -27.552 1.00 98.19 124 ILE A C 1
ATOM 956 O O . ILE A 1 124 ? 11.146 -0.977 -27.949 1.00 98.19 124 ILE A O 1
ATOM 960 N N . VAL A 1 125 ? 10.693 -3.068 -27.209 1.00 97.81 125 VAL A N 1
ATOM 961 C CA . VAL A 1 125 ? 12.049 -3.635 -27.279 1.00 97.81 125 VAL A CA 1
ATOM 962 C C . VAL A 1 125 ? 12.026 -5.006 -27.961 1.00 97.81 125 VAL A C 1
ATOM 964 O O . VAL A 1 125 ? 10.950 -5.546 -28.220 1.00 97.81 125 VAL A O 1
ATOM 967 N N . THR A 1 126 ? 13.193 -5.574 -28.273 1.00 96.56 126 THR A N 1
ATOM 968 C CA . THR A 1 126 ? 13.255 -6.969 -28.747 1.00 96.56 126 THR A CA 1
ATOM 969 C C . THR A 1 126 ? 13.063 -7.943 -27.576 1.00 96.56 126 THR A C 1
ATOM 971 O O . THR A 1 126 ? 13.281 -7.548 -26.423 1.00 96.56 126 THR A O 1
ATOM 974 N N . PRO A 1 127 ? 12.675 -9.207 -27.823 1.00 95.94 127 PRO A N 1
ATOM 975 C CA . PRO A 1 127 ? 12.562 -10.222 -26.772 1.00 95.94 127 PRO A CA 1
ATOM 976 C C . PRO A 1 127 ? 13.827 -10.363 -25.914 1.00 95.94 127 PRO A C 1
ATOM 978 O O . PRO A 1 127 ? 13.736 -10.421 -24.692 1.00 95.94 127 PRO A O 1
ATOM 981 N N . GLU A 1 128 ? 15.012 -10.305 -26.523 1.00 94.69 128 GLU A N 1
ATOM 982 C CA . GLU A 1 128 ? 16.299 -10.438 -25.821 1.00 94.69 128 GLU A CA 1
ATOM 983 C C . GLU A 1 128 ? 16.597 -9.255 -24.889 1.00 94.69 128 GLU A C 1
ATOM 985 O O . GLU A 1 128 ? 17.340 -9.384 -23.920 1.00 94.69 128 GLU A O 1
ATOM 990 N N . GLN A 1 129 ? 16.029 -8.083 -25.180 1.00 96.50 129 GLN A N 1
ATOM 991 C CA . GLN A 1 129 ? 16.225 -6.863 -24.396 1.00 96.50 129 GLN A CA 1
ATOM 992 C C . GLN A 1 129 ? 15.210 -6.729 -23.256 1.00 96.50 129 GLN A C 1
ATOM 994 O O . GLN A 1 129 ? 15.374 -5.860 -22.398 1.00 96.50 129 GLN A O 1
ATOM 999 N N . PHE A 1 130 ? 14.157 -7.553 -23.235 1.00 98.19 130 PHE A N 1
ATOM 1000 C CA . PHE A 1 130 ? 12.995 -7.334 -22.379 1.00 98.19 130 PHE A CA 1
ATOM 1001 C C . PHE A 1 130 ? 13.350 -7.248 -20.892 1.00 98.19 130 PHE A C 1
ATOM 1003 O O . PHE A 1 130 ? 12.966 -6.282 -20.238 1.00 98.19 130 PHE A O 1
ATOM 1010 N N . ALA A 1 131 ? 14.139 -8.190 -20.371 1.00 98.19 131 ALA A N 1
ATOM 1011 C CA . ALA A 1 131 ? 14.520 -8.223 -18.960 1.00 98.19 131 ALA A CA 1
ATOM 1012 C C . ALA A 1 131 ? 15.290 -6.967 -18.512 1.00 98.19 131 ALA A C 1
ATOM 1014 O O . ALA A 1 131 ? 14.939 -6.324 -17.521 1.00 98.19 131 ALA A O 1
ATOM 1015 N N . THR A 1 132 ? 16.323 -6.572 -19.260 1.00 98.12 132 THR A N 1
ATOM 1016 C CA . THR A 1 132 ? 17.152 -5.402 -18.912 1.00 98.12 132 THR A CA 1
ATOM 1017 C C . THR A 1 132 ? 16.408 -4.086 -19.109 1.00 98.12 132 THR A C 1
ATOM 1019 O O . THR A 1 132 ? 16.546 -3.168 -18.295 1.00 98.12 132 THR A O 1
ATOM 1022 N N . ALA A 1 133 ? 15.549 -4.004 -20.125 1.00 98.38 133 ALA A N 1
ATOM 1023 C CA . ALA A 1 133 ? 14.642 -2.882 -20.303 1.00 98.38 133 ALA A CA 1
ATOM 1024 C C . ALA A 1 133 ? 13.609 -2.809 -19.169 1.00 98.38 133 ALA A C 1
ATOM 1026 O O . ALA A 1 133 ? 13.348 -1.718 -18.658 1.00 98.38 133 ALA A O 1
ATOM 1027 N N . LEU A 1 134 ? 13.047 -3.940 -18.732 1.00 98.75 134 LEU A N 1
ATOM 1028 C CA . LEU A 1 134 ? 12.069 -3.990 -17.645 1.00 98.75 134 LEU A CA 1
ATOM 1029 C C . LEU A 1 134 ? 12.702 -3.529 -16.344 1.00 98.75 134 LEU A C 1
ATOM 1031 O O . LEU A 1 134 ? 12.138 -2.660 -15.679 1.00 98.75 134 LEU A O 1
ATOM 1035 N N . HIS A 1 135 ? 13.899 -4.025 -16.031 1.00 98.50 135 HIS A N 1
ATOM 1036 C CA . HIS A 1 135 ? 14.689 -3.562 -14.894 1.00 98.50 135 HIS A CA 1
ATOM 1037 C C . HIS A 1 135 ? 14.909 -2.046 -14.954 1.00 98.50 135 HIS A C 1
ATOM 1039 O O . HIS A 1 135 ? 14.527 -1.315 -14.033 1.00 98.50 135 HIS A O 1
ATOM 1045 N N . HIS A 1 136 ? 15.412 -1.556 -16.090 1.00 98.38 136 HIS A N 1
ATOM 1046 C CA . HIS A 1 136 ? 15.700 -0.143 -16.291 1.00 98.38 136 HIS A CA 1
ATOM 1047 C C . HIS A 1 136 ? 14.456 0.740 -16.133 1.00 98.38 136 HIS A C 1
ATOM 1049 O O . HIS A 1 136 ? 14.489 1.733 -15.403 1.00 98.38 136 HIS A O 1
ATOM 1055 N N . PHE A 1 137 ? 13.358 0.414 -16.814 1.00 98.12 137 PHE A N 1
ATOM 1056 C CA . PHE A 1 137 ? 12.147 1.232 -16.789 1.00 98.12 137 PHE A CA 1
ATOM 1057 C C . PHE A 1 137 ? 11.326 1.031 -15.517 1.00 98.12 137 PHE A C 1
ATOM 1059 O O . PHE A 1 137 ? 10.556 1.918 -15.167 1.00 98.12 137 PHE A O 1
ATOM 1066 N N . THR A 1 138 ? 11.519 -0.063 -14.775 1.00 98.56 138 THR A N 1
ATOM 1067 C CA . THR A 1 138 ? 10.994 -0.207 -13.409 1.00 98.56 138 THR A CA 1
ATOM 1068 C C . THR A 1 138 ? 11.653 0.798 -12.479 1.00 98.56 138 THR A C 1
ATOM 1070 O O . THR A 1 138 ? 10.955 1.462 -11.716 1.00 98.56 138 THR A O 1
ATOM 1073 N N . GLY A 1 139 ? 12.975 0.960 -12.562 1.00 97.19 139 GLY A N 1
ATOM 1074 C CA . GLY A 1 139 ? 13.725 1.849 -11.679 1.00 97.19 139 GLY A CA 1
ATOM 1075 C C . GLY A 1 139 ? 13.739 1.372 -10.218 1.00 97.19 139 GLY A C 1
ATOM 1076 O O . GLY A 1 139 ? 13.584 0.183 -9.961 1.00 97.19 139 GLY A O 1
ATOM 1077 N N . SER A 1 140 ? 13.880 2.261 -9.230 1.00 97.94 140 SER A N 1
ATOM 1078 C CA . SER A 1 140 ? 14.026 3.721 -9.350 1.00 97.94 140 SER A CA 1
ATOM 1079 C C . SER A 1 140 ? 15.297 4.156 -10.100 1.00 97.94 140 SER A C 1
ATOM 1081 O O . SER A 1 140 ? 16.158 3.350 -10.459 1.00 97.94 140 SER A O 1
ATOM 1083 N N . ARG A 1 141 ? 15.430 5.459 -10.378 1.00 97.81 141 ARG A N 1
ATOM 1084 C CA . ARG A 1 141 ? 16.648 5.994 -11.008 1.00 97.81 141 ARG A CA 1
ATOM 1085 C C . ARG A 1 141 ? 17.868 5.743 -10.121 1.00 97.81 141 ARG A C 1
ATOM 1087 O O . ARG A 1 141 ? 18.955 5.473 -10.637 1.00 97.81 141 ARG A O 1
ATOM 1094 N N . GLU A 1 142 ? 17.679 5.888 -8.821 1.00 98.25 142 GLU A N 1
ATOM 1095 C CA . GLU A 1 142 ? 18.668 5.717 -7.769 1.00 98.25 142 GLU A CA 1
ATOM 1096 C C . GLU A 1 142 ? 19.113 4.247 -7.728 1.00 98.25 142 GLU A C 1
ATOM 1098 O O . GLU A 1 142 ? 20.286 3.974 -7.987 1.00 98.25 142 GLU A O 1
ATOM 1103 N N . HIS A 1 143 ? 18.163 3.307 -7.650 1.00 98.50 143 HIS A N 1
ATOM 1104 C CA . HIS A 1 143 ? 18.418 1.865 -7.742 1.00 98.50 143 HIS A CA 1
ATOM 1105 C C . HIS A 1 143 ? 19.213 1.486 -9.006 1.00 98.50 143 HIS A C 1
ATOM 1107 O O . HIS A 1 143 ? 20.257 0.834 -8.950 1.00 98.50 143 HIS A O 1
ATOM 1113 N N . ASN A 1 144 ? 18.786 1.976 -10.175 1.00 98.44 144 ASN A N 1
ATOM 1114 C CA . ASN A 1 144 ? 19.498 1.733 -11.434 1.00 98.44 144 ASN A CA 1
ATOM 1115 C C . ASN A 1 144 ? 20.910 2.326 -11.441 1.00 98.44 144 ASN A C 1
ATOM 1117 O O . ASN A 1 144 ? 21.795 1.851 -12.155 1.00 98.44 144 ASN A O 1
ATOM 1121 N N . THR A 1 145 ? 21.127 3.438 -10.743 1.00 98.50 145 THR A N 1
ATOM 1122 C CA . THR A 1 145 ? 22.448 4.066 -10.645 1.00 98.50 145 THR A CA 1
ATOM 1123 C C . THR A 1 145 ? 23.366 3.210 -9.785 1.00 98.50 145 THR A C 1
ATOM 1125 O O . THR A 1 145 ? 24.495 2.955 -10.205 1.00 98.50 145 THR A O 1
ATOM 1128 N N . HIS A 1 146 ? 22.854 2.691 -8.672 1.00 98.44 146 HIS A N 1
ATOM 1129 C CA . HIS A 1 146 ? 23.564 1.781 -7.786 1.00 98.44 146 HIS A CA 1
ATOM 1130 C C . HIS A 1 146 ? 23.981 0.489 -8.512 1.00 98.44 146 HIS A C 1
ATOM 1132 O O . HIS A 1 146 ? 25.164 0.151 -8.558 1.00 98.44 146 HIS A O 1
ATOM 1138 N N . LEU A 1 147 ? 23.059 -0.185 -9.205 1.00 98.25 147 LEU A N 1
ATOM 1139 C CA . LEU A 1 147 ? 23.380 -1.411 -9.952 1.00 98.25 147 LEU A CA 1
ATOM 1140 C C . LEU A 1 147 ? 24.379 -1.168 -11.090 1.00 98.25 147 LEU A C 1
ATOM 1142 O O . LEU A 1 147 ? 25.291 -1.967 -11.308 1.00 98.25 147 LEU A O 1
ATOM 1146 N N . ARG A 1 148 ? 24.275 -0.028 -11.785 1.00 98.31 148 ARG A N 1
ATOM 1147 C CA . ARG A 1 148 ? 25.267 0.363 -12.799 1.00 98.31 148 ARG A CA 1
ATOM 1148 C C . ARG A 1 148 ? 26.632 0.666 -12.194 1.00 98.31 148 ARG A C 1
ATOM 1150 O O . ARG A 1 148 ? 27.638 0.386 -12.840 1.00 98.31 148 ARG A O 1
ATOM 1157 N N . GLN A 1 149 ? 26.690 1.241 -10.995 1.00 98.00 149 GLN A N 1
ATOM 1158 C CA . GLN A 1 149 ? 27.947 1.428 -10.277 1.00 98.00 149 GLN A CA 1
ATOM 1159 C C . GLN A 1 149 ? 28.575 0.073 -9.931 1.00 98.00 149 GLN A C 1
ATOM 1161 O O . GLN A 1 149 ? 29.731 -0.150 -10.283 1.00 98.00 149 GLN A O 1
ATOM 1166 N N . ARG A 1 150 ? 27.798 -0.853 -9.362 1.00 97.50 150 ARG A N 1
ATOM 1167 C CA . ARG A 1 150 ? 28.250 -2.215 -9.040 1.00 97.50 150 ARG A CA 1
ATOM 1168 C C . ARG A 1 150 ? 28.772 -2.970 -10.269 1.00 97.50 150 ARG A C 1
ATOM 1170 O O . ARG A 1 150 ? 29.802 -3.631 -10.198 1.00 97.50 150 ARG A O 1
ATOM 1177 N N . ALA A 1 151 ? 28.113 -2.836 -11.422 1.00 98.00 151 ALA A N 1
ATOM 1178 C CA . ALA A 1 151 ? 28.618 -3.385 -12.684 1.00 98.00 151 ALA A CA 1
ATOM 1179 C C . ALA A 1 151 ? 29.967 -2.750 -13.083 1.00 98.00 151 ALA A C 1
ATOM 1181 O O . ALA A 1 151 ? 30.928 -3.452 -13.396 1.00 98.00 151 ALA A O 1
ATOM 1182 N N . ARG A 1 152 ? 30.082 -1.417 -13.011 1.00 98.00 152 ARG A N 1
ATOM 1183 C CA . ARG A 1 152 ? 31.316 -0.691 -13.368 1.00 98.00 152 ARG A CA 1
ATOM 1184 C C . ARG A 1 152 ? 32.506 -1.044 -12.483 1.00 98.00 152 ARG A C 1
ATOM 1186 O O . ARG A 1 152 ? 33.627 -1.043 -12.980 1.00 98.00 152 ARG A O 1
ATOM 1193 N N . GLU A 1 153 ? 32.285 -1.368 -11.213 1.00 97.06 153 GLU A N 1
ATOM 1194 C CA . GLU A 1 153 ? 33.339 -1.845 -10.303 1.00 97.06 153 GLU A CA 1
ATOM 1195 C C . GLU A 1 153 ? 33.985 -3.152 -10.798 1.00 97.06 153 GLU A C 1
ATOM 1197 O O . GLU A 1 153 ? 35.162 -3.397 -10.539 1.00 97.06 153 GLU A O 1
ATOM 1202 N N . ARG A 1 154 ? 33.260 -3.938 -11.606 1.00 96.12 154 ARG A N 1
ATOM 1203 C CA . ARG A 1 154 ? 33.755 -5.136 -12.306 1.00 96.12 154 ARG A CA 1
ATOM 1204 C C . ARG A 1 154 ? 34.229 -4.857 -13.739 1.00 96.12 154 ARG A C 1
ATOM 1206 O O . ARG A 1 154 ? 34.522 -5.785 -14.483 1.00 96.12 154 ARG A O 1
ATOM 1213 N N . SER A 1 155 ? 34.317 -3.587 -14.141 1.00 97.69 155 SER A N 1
ATOM 1214 C CA . SER A 1 155 ? 34.511 -3.159 -15.537 1.00 97.69 155 SER A CA 1
ATOM 1215 C C . SER A 1 155 ? 33.411 -3.641 -16.494 1.00 97.69 155 SER A C 1
ATOM 1217 O O . SER A 1 155 ? 33.648 -3.755 -17.691 1.00 97.69 155 SER A O 1
ATOM 1219 N N . TRP A 1 156 ? 32.212 -3.921 -15.979 1.00 98.31 156 TRP A N 1
ATOM 1220 C CA . TRP A 1 156 ? 31.046 -4.330 -16.763 1.00 98.31 156 TRP A CA 1
ATOM 1221 C C . TRP A 1 156 ? 30.158 -3.129 -17.100 1.00 98.31 156 TRP A C 1
ATOM 1223 O O . TRP A 1 156 ? 30.264 -2.047 -16.506 1.00 98.31 156 TRP A O 1
ATOM 1233 N N . LYS A 1 157 ? 29.235 -3.322 -18.042 1.00 98.19 157 LYS A N 1
ATOM 1234 C CA . LYS A 1 157 ? 28.269 -2.307 -18.477 1.00 98.19 157 LYS A CA 1
ATOM 1235 C C . LYS A 1 157 ? 26.850 -2.851 -18.360 1.00 98.19 157 LYS A C 1
ATOM 1237 O O . LYS A 1 157 ? 26.547 -3.865 -18.961 1.00 98.19 157 LYS A O 1
ATOM 1242 N N . LEU A 1 158 ? 25.978 -2.129 -17.657 1.00 98.31 158 LEU A N 1
ATOM 1243 C CA . LEU A 1 158 ? 24.536 -2.398 -17.584 1.00 98.31 158 LEU A CA 1
ATOM 1244 C C . LEU A 1 158 ? 23.754 -1.200 -18.138 1.00 98.31 158 LEU A C 1
ATOM 1246 O O . LEU A 1 158 ? 24.013 -0.053 -17.746 1.00 98.31 158 LEU A O 1
ATOM 1250 N N . ASN A 1 159 ? 22.802 -1.444 -19.037 1.00 97.00 159 ASN A N 1
ATOM 1251 C CA . ASN A 1 159 ? 21.835 -0.449 -19.510 1.00 97.00 159 ASN A CA 1
ATOM 1252 C C . ASN A 1 159 ? 20.514 -1.118 -19.941 1.00 97.00 159 ASN A C 1
ATOM 1254 O O . ASN A 1 159 ? 20.322 -2.304 -19.711 1.00 97.00 159 ASN A O 1
ATOM 1258 N N . GLU A 1 160 ? 19.603 -0.356 -20.546 1.00 95.25 160 GLU A N 1
ATOM 1259 C CA . GLU A 1 160 ? 18.290 -0.835 -20.998 1.00 95.25 160 GLU A CA 1
ATOM 1260 C C . GLU A 1 160 ? 18.321 -1.852 -22.154 1.00 95.25 160 GLU A C 1
ATOM 1262 O O . GLU A 1 160 ? 17.273 -2.374 -22.512 1.00 95.25 160 GLU A O 1
ATOM 1267 N N . TYR A 1 161 ? 19.484 -2.104 -22.761 1.00 95.69 161 TYR A N 1
ATOM 1268 C CA . TYR A 1 161 ? 19.634 -3.020 -23.896 1.00 95.69 161 TYR A CA 1
ATOM 1269 C C . TYR A 1 161 ? 20.398 -4.300 -23.543 1.00 95.69 161 TYR A C 1
ATOM 1271 O O . TYR A 1 161 ? 20.538 -5.159 -24.410 1.00 95.69 161 TYR A O 1
ATOM 1279 N N . GLY A 1 162 ? 20.976 -4.403 -22.342 1.00 97.31 162 GLY A N 1
ATOM 1280 C CA . GLY A 1 162 ? 21.789 -5.560 -21.985 1.00 97.31 162 GLY A CA 1
ATOM 1281 C C . GLY A 1 162 ? 22.751 -5.355 -20.816 1.00 97.31 162 GLY A C 1
ATOM 1282 O O . GLY A 1 162 ? 22.858 -4.278 -20.212 1.00 97.31 162 GLY A O 1
ATOM 1283 N N . LEU A 1 163 ? 23.493 -6.428 -20.550 1.00 98.19 163 LEU A N 1
ATOM 1284 C CA . LEU A 1 163 ? 24.604 -6.508 -19.612 1.00 98.19 163 LEU A CA 1
ATOM 1285 C C . LEU A 1 163 ? 25.828 -7.066 -20.354 1.00 98.19 163 LEU A C 1
ATOM 1287 O O . LEU A 1 163 ? 25.723 -8.088 -21.025 1.00 98.19 163 LEU A O 1
ATOM 1291 N N . TRP A 1 164 ? 26.978 -6.399 -20.247 1.00 98.31 164 TRP A N 1
ATOM 1292 C CA . TRP A 1 164 ? 28.227 -6.815 -20.896 1.00 98.31 164 TRP A CA 1
ATOM 1293 C C . TRP A 1 164 ? 29.357 -6.954 -19.888 1.00 98.31 164 TRP A C 1
ATOM 1295 O O . TRP A 1 164 ? 29.486 -6.118 -18.986 1.00 98.31 164 TRP A O 1
ATOM 1305 N N . ASP A 1 165 ? 30.188 -7.976 -20.081 1.00 97.62 165 ASP A N 1
ATOM 1306 C CA . ASP A 1 165 ? 31.393 -8.200 -19.290 1.00 97.62 165 ASP A CA 1
ATOM 1307 C C . ASP A 1 165 ? 32.543 -7.241 -19.671 1.00 97.62 165 ASP A C 1
ATOM 1309 O O . ASP A 1 165 ? 32.424 -6.372 -20.538 1.00 97.62 165 ASP A O 1
ATOM 1313 N N . ALA A 1 166 ? 33.695 -7.396 -19.016 1.00 96.81 166 ALA A N 1
ATOM 1314 C CA . ALA A 1 166 ? 34.877 -6.566 -19.265 1.00 96.81 166 ALA A CA 1
ATOM 1315 C C . ALA A 1 166 ? 35.511 -6.770 -20.658 1.00 96.81 166 ALA A C 1
ATOM 1317 O O . ALA A 1 166 ? 36.323 -5.949 -21.085 1.00 96.81 166 ALA A O 1
ATOM 1318 N N . ALA A 1 167 ? 35.175 -7.863 -21.346 1.00 96.94 167 ALA A N 1
ATOM 1319 C CA . ALA A 1 167 ? 35.616 -8.174 -22.700 1.00 96.94 167 ALA A CA 1
ATOM 1320 C C . ALA A 1 167 ? 34.576 -7.765 -23.764 1.00 96.94 167 ALA A C 1
ATOM 1322 O O . ALA A 1 167 ? 34.771 -8.076 -24.938 1.00 96.94 167 ALA A O 1
ATOM 1323 N N . ASP A 1 168 ? 33.527 -7.031 -23.368 1.00 95.50 168 ASP A N 1
ATOM 1324 C CA . ASP A 1 168 ? 32.414 -6.581 -24.215 1.00 95.50 168 ASP A CA 1
ATOM 1325 C C . ASP A 1 168 ? 31.555 -7.740 -24.764 1.00 95.50 168 ASP A C 1
ATOM 1327 O O . ASP A 1 168 ? 30.830 -7.583 -25.749 1.00 95.50 168 ASP A O 1
ATOM 1331 N N . ASN A 1 169 ? 31.595 -8.912 -24.115 1.00 96.81 169 ASN A N 1
ATOM 1332 C CA . ASN A 1 169 ? 30.669 -10.000 -24.420 1.00 96.81 169 ASN A CA 1
ATOM 1333 C C . ASN A 1 169 ? 29.324 -9.720 -23.747 1.00 96.81 169 ASN A C 1
ATOM 1335 O O . ASN A 1 169 ? 29.274 -9.420 -22.553 1.00 96.81 169 ASN A O 1
ATOM 1339 N N . ALA A 1 170 ? 28.233 -9.846 -24.504 1.00 96.69 170 ALA A N 1
ATOM 1340 C CA . ALA A 1 170 ? 26.887 -9.796 -23.944 1.00 96.69 170 ALA A CA 1
ATOM 1341 C C . ALA A 1 170 ? 26.650 -11.018 -23.042 1.00 96.69 170 ALA A C 1
ATOM 1343 O O . ALA A 1 170 ? 26.906 -12.150 -23.455 1.00 96.69 170 ALA A O 1
ATOM 1344 N N . LEU A 1 171 ? 26.167 -10.774 -21.826 1.00 96.81 171 LEU A N 1
ATOM 1345 C CA . LEU A 1 171 ? 25.735 -11.805 -20.887 1.00 96.81 171 LEU A CA 1
ATOM 1346 C C . LEU A 1 171 ? 24.263 -12.141 -21.138 1.00 96.81 171 LEU A C 1
ATOM 1348 O O . LEU A 1 171 ? 23.476 -11.266 -21.503 1.00 96.81 171 LEU A O 1
ATOM 1352 N N . GLU A 1 172 ? 23.892 -13.406 -20.953 1.00 95.75 172 GLU A N 1
ATOM 1353 C CA . GLU A 1 172 ? 22.509 -13.847 -21.126 1.00 95.75 172 GLU A CA 1
ATOM 1354 C C . GLU A 1 172 ? 21.643 -13.329 -19.974 1.00 95.75 172 GLU A C 1
ATOM 1356 O O . GLU A 1 172 ? 21.942 -13.568 -18.808 1.00 95.75 172 GLU A O 1
ATOM 1361 N N . THR A 1 173 ? 20.558 -12.627 -20.299 1.00 96.19 173 THR A N 1
ATOM 1362 C CA . THR A 1 173 ? 19.603 -12.110 -19.310 1.00 96.19 173 THR A CA 1
ATOM 1363 C C . THR A 1 173 ? 18.173 -12.500 -19.696 1.00 96.19 173 THR A C 1
ATOM 1365 O O . THR A 1 173 ? 17.433 -11.643 -20.188 1.00 96.19 173 THR A O 1
ATOM 1368 N N . PRO A 1 174 ? 17.789 -13.789 -19.580 1.00 95.56 174 PRO A N 1
ATOM 1369 C CA . PRO A 1 174 ? 16.455 -14.260 -19.975 1.00 95.56 174 PRO A CA 1
ATOM 1370 C C . PRO A 1 174 ? 15.324 -13.672 -19.115 1.00 95.56 174 PRO A C 1
ATOM 1372 O O . PRO A 1 174 ? 14.191 -13.577 -19.575 1.00 95.56 174 PRO A O 1
ATOM 1375 N N . ASP A 1 175 ? 15.636 -13.252 -17.892 1.00 97.31 175 ASP A N 1
ATOM 1376 C CA . ASP A 1 175 ? 14.722 -12.640 -16.929 1.00 97.31 175 ASP A CA 1
ATOM 1377 C C . ASP A 1 175 ? 15.452 -11.570 -16.101 1.00 97.31 175 ASP A C 1
ATOM 1379 O O . ASP A 1 175 ? 16.663 -11.367 -16.225 1.00 97.31 175 ASP A O 1
ATOM 1383 N N . GLU A 1 176 ? 14.724 -10.826 -15.267 1.00 97.62 176 GLU A N 1
ATOM 1384 C CA . GLU A 1 176 ? 15.371 -9.835 -14.405 1.00 97.62 176 GLU A CA 1
ATOM 1385 C C . GLU A 1 176 ? 16.246 -10.481 -13.316 1.00 97.62 176 GLU A C 1
ATOM 1387 O O . GLU A 1 176 ? 17.205 -9.847 -12.884 1.00 97.62 176 GLU A O 1
ATOM 1392 N N . GLU A 1 177 ? 15.940 -11.703 -12.866 1.00 97.69 177 GLU A N 1
ATOM 1393 C CA . GLU A 1 177 ? 16.659 -12.393 -11.786 1.00 97.69 177 GLU A CA 1
ATOM 1394 C C . GLU A 1 177 ? 18.107 -12.688 -12.172 1.00 97.69 177 GLU A C 1
ATOM 1396 O O . GLU A 1 177 ? 19.027 -12.326 -11.436 1.00 97.69 177 GLU A O 1
ATOM 1401 N N . SER A 1 178 ? 18.324 -13.174 -13.391 1.00 97.75 178 SER A N 1
ATOM 1402 C CA . SER A 1 178 ? 19.652 -13.375 -13.963 1.00 97.75 178 SER A CA 1
ATOM 1403 C C . SER A 1 178 ? 20.512 -12.101 -13.945 1.00 97.75 178 SER A C 1
ATOM 1405 O O . SER A 1 178 ? 21.725 -12.188 -13.765 1.00 97.75 178 SER A O 1
ATOM 1407 N N . ILE A 1 179 ? 19.934 -10.895 -14.060 1.00 98.25 179 ILE A N 1
ATOM 1408 C CA . ILE A 1 179 ? 20.687 -9.630 -13.941 1.00 98.25 179 ILE A CA 1
ATOM 1409 C C . ILE A 1 179 ? 21.258 -9.483 -12.525 1.00 98.25 179 ILE A C 1
ATOM 1411 O O . ILE A 1 179 ? 22.414 -9.083 -12.360 1.00 98.25 179 ILE A O 1
ATOM 1415 N N . PHE A 1 180 ? 20.459 -9.795 -11.502 1.00 98.44 180 PHE A N 1
ATOM 1416 C CA . PHE A 1 180 ? 20.890 -9.750 -10.105 1.00 98.44 180 PHE A CA 1
ATOM 1417 C C . PHE A 1 180 ? 21.939 -10.829 -9.820 1.00 98.44 180 PHE A C 1
ATOM 1419 O O . PHE A 1 180 ? 22.982 -10.506 -9.249 1.00 98.44 180 PHE A O 1
ATOM 1426 N N . GLU A 1 181 ? 21.739 -12.056 -10.309 1.00 97.75 181 GLU A N 1
ATOM 1427 C CA . GLU A 1 181 ? 22.692 -13.163 -10.156 1.00 97.75 181 GLU A CA 1
ATOM 1428 C C . GLU A 1 181 ? 24.062 -12.843 -10.763 1.00 97.75 181 GLU A C 1
ATOM 1430 O O . GLU A 1 181 ? 25.086 -12.974 -10.089 1.00 97.75 181 GLU A O 1
ATOM 1435 N N . HIS A 1 182 ? 24.096 -12.337 -12.003 1.00 97.88 182 HIS A N 1
ATOM 1436 C CA . HIS A 1 182 ? 25.329 -11.874 -12.650 1.00 97.88 182 HIS A CA 1
ATOM 1437 C C . HIS A 1 182 ? 26.040 -10.801 -11.820 1.00 97.88 182 HIS A C 1
ATOM 1439 O O . HIS A 1 182 ? 27.269 -10.703 -11.820 1.00 97.88 182 HIS A O 1
ATOM 1445 N N . LEU A 1 183 ? 25.272 -9.978 -11.104 1.00 97.88 183 LEU A N 1
ATOM 1446 C CA . LEU A 1 183 ? 25.801 -8.951 -10.225 1.00 97.88 183 LEU A CA 1
ATOM 1447 C C . LEU A 1 183 ? 26.069 -9.440 -8.795 1.00 97.88 183 LEU A C 1
ATOM 1449 O O . LEU A 1 183 ? 26.461 -8.609 -7.971 1.00 97.88 183 LEU A O 1
ATOM 1453 N N . GLU A 1 184 ? 25.962 -10.736 -8.505 1.00 97.81 184 GLU A N 1
ATOM 1454 C CA . GLU A 1 184 ? 26.101 -11.330 -7.168 1.00 97.81 184 GLU A CA 1
ATOM 1455 C C . GLU A 1 184 ? 25.163 -10.658 -6.155 1.00 97.81 184 GLU A C 1
ATOM 1457 O O . GLU A 1 184 ? 25.601 -10.101 -5.141 1.00 97.81 184 GLU A O 1
ATOM 1462 N N . LEU A 1 185 ? 23.880 -10.603 -6.501 1.00 98.50 185 LEU A N 1
ATOM 1463 C CA . LEU A 1 185 ? 22.791 -10.076 -5.690 1.00 98.50 185 LEU A CA 1
ATOM 1464 C C . LEU A 1 185 ? 21.656 -11.101 -5.682 1.00 98.50 185 LEU A C 1
ATOM 1466 O O . LEU A 1 185 ? 21.354 -11.691 -6.715 1.00 98.50 185 LEU A O 1
ATOM 1470 N N . ALA A 1 186 ? 21.004 -11.275 -4.534 1.00 98.31 186 ALA A N 1
ATOM 1471 C CA . ALA A 1 186 ? 19.707 -11.934 -4.495 1.00 98.31 186 ALA A CA 1
ATOM 1472 C C . ALA A 1 186 ? 18.679 -11.080 -5.257 1.00 98.31 186 ALA A C 1
ATOM 1474 O O . ALA A 1 186 ? 18.861 -9.865 -5.410 1.00 98.31 186 ALA A O 1
ATOM 1475 N N . TRP A 1 187 ? 17.592 -11.705 -5.711 1.00 98.06 187 TRP A N 1
ATOM 1476 C CA . TRP A 1 187 ? 16.466 -11.002 -6.323 1.00 98.06 187 TRP A CA 1
ATOM 1477 C C . TRP A 1 187 ? 15.991 -9.826 -5.456 1.00 98.06 187 TRP A C 1
ATOM 1479 O O . TRP A 1 187 ? 15.830 -9.963 -4.246 1.00 98.06 187 TRP A O 1
ATOM 1489 N N . ILE A 1 188 ? 15.732 -8.669 -6.073 1.00 98.44 188 ILE A N 1
ATOM 1490 C CA . ILE A 1 188 ? 15.160 -7.504 -5.384 1.00 98.44 188 ILE A CA 1
ATOM 1491 C C . ILE A 1 188 ? 13.759 -7.235 -5.946 1.00 98.44 188 ILE A C 1
ATOM 1493 O O . ILE A 1 188 ? 13.646 -6.784 -7.101 1.00 98.44 188 ILE A O 1
ATOM 1497 N N . PRO A 1 189 ? 12.693 -7.441 -5.145 1.00 98.06 189 PRO A N 1
ATOM 1498 C CA . PRO A 1 189 ? 11.328 -7.135 -5.555 1.00 98.06 189 PRO A CA 1
ATOM 1499 C C . PRO A 1 189 ? 11.191 -5.680 -6.034 1.00 98.06 189 PRO A C 1
ATOM 1501 O O . PRO A 1 189 ? 11.781 -4.787 -5.414 1.00 98.06 189 PRO A O 1
ATOM 1504 N N . PRO A 1 190 ? 10.433 -5.402 -7.113 1.00 98.50 190 PRO A N 1
ATOM 1505 C CA . PRO A 1 190 ? 10.254 -4.054 -7.659 1.00 98.50 190 PRO A CA 1
ATOM 1506 C C . PRO A 1 190 ? 9.890 -2.988 -6.619 1.00 98.50 190 PRO A C 1
ATOM 1508 O O . PRO A 1 190 ? 10.370 -1.857 -6.686 1.00 98.50 190 PRO A O 1
ATOM 1511 N N . GLU A 1 191 ? 9.074 -3.346 -5.634 1.00 98.25 191 GLU A N 1
ATOM 1512 C CA . GLU A 1 191 ? 8.587 -2.470 -4.572 1.00 98.25 191 GLU A CA 1
ATOM 1513 C C . GLU A 1 191 ? 9.721 -1.932 -3.686 1.00 98.25 191 GLU A C 1
ATOM 1515 O O . GLU A 1 191 ? 9.630 -0.794 -3.209 1.00 98.25 191 GLU A O 1
ATOM 1520 N N . MET A 1 192 ? 10.805 -2.703 -3.541 1.00 97.88 192 MET A N 1
ATOM 1521 C CA . MET A 1 192 ? 11.975 -2.387 -2.713 1.00 97.88 192 MET A CA 1
ATOM 1522 C C . MET A 1 192 ? 13.030 -1.534 -3.431 1.00 97.88 192 MET A C 1
ATOM 1524 O O . MET A 1 192 ? 13.953 -1.042 -2.786 1.00 97.88 192 MET A O 1
ATOM 1528 N N . ARG A 1 193 ? 12.913 -1.338 -4.751 1.00 98.06 193 ARG A N 1
ATOM 1529 C CA . ARG A 1 193 ? 13.920 -0.663 -5.593 1.00 98.06 193 ARG A CA 1
ATOM 1530 C C . ARG A 1 193 ? 13.863 0.863 -5.454 1.00 98.06 193 ARG A C 1
ATOM 1532 O O . ARG A 1 193 ? 13.443 1.567 -6.377 1.00 98.06 193 ARG A O 1
ATOM 1539 N N . GLU A 1 194 ? 14.237 1.376 -4.285 1.00 97.25 194 GLU A N 1
ATOM 1540 C CA . GLU A 1 194 ? 14.198 2.806 -3.934 1.00 97.25 194 GLU A CA 1
ATOM 1541 C C . GLU A 1 194 ? 15.531 3.362 -3.396 1.00 97.25 194 GLU A C 1
ATOM 1543 O O . GLU A 1 194 ? 15.564 4.527 -3.008 1.00 97.25 194 GLU A O 1
ATOM 1548 N N . ASP A 1 195 ? 16.617 2.583 -3.420 1.00 96.75 195 ASP A N 1
ATOM 1549 C CA . ASP A 1 195 ? 17.951 2.950 -2.914 1.00 96.75 195 ASP A CA 1
ATOM 1550 C C . ASP A 1 195 ? 17.954 3.340 -1.423 1.00 96.75 195 ASP A C 1
ATOM 1552 O O . ASP A 1 195 ? 18.442 4.392 -1.012 1.00 96.75 195 ASP A O 1
ATOM 1556 N N . LEU A 1 196 ? 17.360 2.475 -0.596 1.00 93.56 196 LEU A N 1
ATOM 1557 C CA . LEU A 1 196 ? 17.264 2.611 0.865 1.00 93.56 196 LEU A CA 1
ATOM 1558 C C . LEU A 1 196 ? 18.034 1.504 1.607 1.00 93.56 196 LEU A C 1
ATOM 1560 O O . LEU A 1 196 ? 17.728 1.197 2.759 1.00 93.56 196 LEU A O 1
ATOM 1564 N N . GLY A 1 197 ? 19.025 0.901 0.945 1.00 94.62 197 GLY A N 1
ATOM 1565 C CA . GLY A 1 197 ? 19.835 -0.203 1.470 1.00 94.62 197 GLY A CA 1
ATOM 1566 C C . GLY A 1 197 ? 19.447 -1.584 0.930 1.00 94.62 197 GLY A C 1
ATOM 1567 O O . GLY A 1 197 ? 19.931 -2.606 1.423 1.00 94.62 197 GLY A O 1
ATOM 1568 N N . GLU A 1 198 ? 18.556 -1.654 -0.066 1.00 96.81 198 GLU A N 1
ATOM 1569 C CA . GLU A 1 198 ? 18.103 -2.919 -0.646 1.00 96.81 198 GLU A CA 1
ATOM 1570 C C . GLU A 1 198 ? 19.221 -3.661 -1.386 1.00 96.81 198 GLU A C 1
ATOM 1572 O O . GLU A 1 198 ? 19.258 -4.889 -1.364 1.00 96.81 198 GLU A O 1
ATOM 1577 N N . VAL A 1 199 ? 20.159 -2.935 -2.002 1.00 98.19 199 VAL A N 1
ATOM 1578 C CA . VAL A 1 199 ? 21.266 -3.535 -2.762 1.00 98.19 199 VAL A CA 1
ATOM 1579 C C . VAL A 1 199 ? 22.278 -4.183 -1.819 1.00 98.19 199 VAL A C 1
ATOM 1581 O O . VAL A 1 199 ? 22.716 -5.307 -2.061 1.00 98.19 199 VAL A O 1
ATOM 1584 N N . GLU A 1 200 ? 22.613 -3.524 -0.709 1.00 97.88 200 GLU A N 1
ATOM 1585 C CA . GLU A 1 200 ? 23.473 -4.079 0.334 1.00 97.88 200 GLU A CA 1
ATOM 1586 C C . GLU A 1 200 ? 22.847 -5.319 0.965 1.00 97.88 200 GLU A C 1
ATOM 1588 O O . GLU A 1 200 ? 23.528 -6.333 1.134 1.00 97.88 200 GLU A O 1
ATOM 1593 N N . ARG A 1 201 ? 21.547 -5.263 1.276 1.00 97.38 201 ARG A N 1
ATOM 1594 C CA . ARG A 1 201 ? 20.809 -6.415 1.800 1.00 97.38 201 ARG A CA 1
ATOM 1595 C C . ARG A 1 201 ? 20.827 -7.581 0.812 1.00 97.38 201 ARG A C 1
ATOM 1597 O O . ARG A 1 201 ? 21.128 -8.700 1.210 1.00 97.38 201 ARG A O 1
ATOM 1604 N N . ALA A 1 202 ? 20.569 -7.330 -0.469 1.00 98.44 202 ALA A N 1
ATOM 1605 C CA . ALA A 1 202 ? 20.605 -8.366 -1.499 1.00 98.44 202 ALA A CA 1
ATOM 1606 C C . ALA A 1 202 ? 21.999 -8.983 -1.677 1.00 98.44 202 ALA A C 1
ATOM 1608 O O . ALA A 1 202 ? 22.111 -10.186 -1.900 1.00 98.44 202 ALA A O 1
ATOM 1609 N N . ALA A 1 203 ? 23.064 -8.186 -1.547 1.00 98.50 203 ALA A N 1
ATOM 1610 C CA . ALA A 1 203 ? 24.433 -8.694 -1.571 1.00 98.50 203 ALA A CA 1
ATOM 1611 C C . ALA A 1 203 ? 24.733 -9.597 -0.363 1.00 98.50 203 ALA A C 1
ATOM 1613 O O . ALA A 1 203 ? 25.404 -10.616 -0.515 1.00 98.50 203 ALA A O 1
ATOM 1614 N N . GLN A 1 204 ? 24.237 -9.240 0.828 1.00 98.38 204 GLN A N 1
ATOM 1615 C CA . GLN A 1 204 ? 24.377 -10.065 2.034 1.00 98.38 204 GLN A CA 1
ATOM 1616 C C . GLN A 1 204 ? 23.636 -11.399 1.890 1.00 98.38 204 GLN A C 1
ATOM 1618 O O . GLN A 1 204 ? 24.240 -12.444 2.121 1.00 98.38 204 GLN A O 1
ATOM 1623 N N . LEU A 1 205 ? 22.380 -11.365 1.435 1.00 98.38 205 LEU A N 1
ATOM 1624 C CA . LEU A 1 205 ? 21.571 -12.561 1.183 1.00 98.38 205 LEU A CA 1
ATOM 1625 C C . LEU A 1 205 ? 22.243 -13.487 0.160 1.00 98.38 205 LEU A C 1
ATOM 1627 O O . LEU A 1 205 ? 22.424 -14.672 0.424 1.00 98.38 205 LEU A O 1
ATOM 1631 N N . PHE A 1 206 ? 22.742 -12.934 -0.951 1.00 98.12 206 PHE A N 1
ATOM 1632 C CA . PHE A 1 206 ? 23.473 -13.707 -1.960 1.00 98.12 206 PHE A CA 1
ATOM 1633 C C . PHE A 1 206 ? 24.703 -14.418 -1.379 1.00 98.12 206 PHE A C 1
ATOM 1635 O O . PHE A 1 206 ? 24.927 -15.600 -1.635 1.00 98.12 206 PHE A O 1
ATOM 1642 N N . GLN A 1 207 ? 25.497 -13.721 -0.556 1.00 98.06 207 GLN A N 1
ATOM 1643 C CA . GLN A 1 207 ? 26.665 -14.311 0.112 1.00 98.06 207 GLN A CA 1
ATOM 1644 C C . GLN A 1 207 ? 26.284 -15.424 1.093 1.00 98.06 207 GLN A C 1
ATOM 1646 O O . GLN A 1 207 ? 27.053 -16.367 1.283 1.00 98.06 207 GLN A O 1
ATOM 1651 N N . GLN A 1 208 ? 25.113 -15.307 1.716 1.00 98.06 208 GLN A N 1
ATOM 1652 C CA . GLN A 1 208 ? 24.558 -16.290 2.644 1.00 98.06 208 GLN A CA 1
ATOM 1653 C C . GLN A 1 208 ? 23.834 -17.441 1.932 1.00 98.06 208 GLN A C 1
ATOM 1655 O O . GLN A 1 208 ? 23.477 -18.411 2.594 1.00 98.06 208 GLN A O 1
ATOM 1660 N N . GLN A 1 209 ? 23.683 -17.376 0.602 1.00 97.31 209 GLN A N 1
ATOM 1661 C CA . GLN A 1 209 ? 22.852 -18.294 -0.188 1.00 97.31 209 GLN A CA 1
ATOM 1662 C C . GLN A 1 209 ? 21.391 -18.298 0.283 1.00 97.31 209 GLN A C 1
ATOM 1664 O O . GLN A 1 209 ? 20.729 -19.334 0.306 1.00 97.31 209 GLN A O 1
ATOM 1669 N N . GLU A 1 210 ? 20.911 -17.123 0.682 1.00 97.69 210 GLU A N 1
ATOM 1670 C CA . GLU A 1 210 ? 19.536 -16.870 1.087 1.00 97.69 210 GLU A CA 1
ATOM 1671 C C . GLU A 1 210 ? 18.810 -16.065 0.005 1.00 97.69 210 GLU A C 1
ATOM 1673 O O . GLU A 1 210 ? 19.407 -15.274 -0.732 1.00 97.69 210 GLU A O 1
ATOM 1678 N N . GLU A 1 211 ? 17.500 -16.260 -0.076 1.00 96.25 211 GLU A N 1
ATOM 1679 C CA . GLU A 1 211 ? 16.627 -15.511 -0.973 1.00 96.25 211 GLU A CA 1
ATOM 1680 C C . GLU A 1 211 ? 16.071 -14.268 -0.276 1.00 96.25 211 GLU A C 1
ATOM 1682 O O . GLU A 1 211 ? 16.050 -14.152 0.955 1.00 96.25 211 GLU A O 1
ATOM 1687 N N . TRP A 1 212 ? 15.585 -13.318 -1.073 1.00 96.88 212 TRP A N 1
ATOM 1688 C CA . TRP A 1 212 ? 14.817 -12.213 -0.520 1.00 96.88 212 TRP A CA 1
ATOM 1689 C C . TRP A 1 212 ? 13.535 -12.748 0.131 1.00 96.88 212 TRP A C 1
ATOM 1691 O O . TRP A 1 212 ? 12.808 -13.492 -0.526 1.00 96.88 212 TRP A O 1
ATOM 1701 N N . PRO A 1 213 ? 13.218 -12.379 1.388 1.00 95.50 213 PRO A N 1
ATOM 1702 C CA . PRO A 1 213 ? 12.036 -12.908 2.057 1.00 95.50 213 PRO A CA 1
ATOM 1703 C C . PRO A 1 213 ? 10.752 -12.636 1.277 1.00 95.50 213 PRO A C 1
ATOM 1705 O O . PRO A 1 213 ? 10.540 -11.519 0.800 1.00 95.50 213 PRO A O 1
ATOM 1708 N N . GLU A 1 214 ? 9.881 -13.640 1.203 1.00 96.62 214 GLU A N 1
ATOM 1709 C CA . GLU A 1 214 ? 8.581 -13.519 0.549 1.00 96.62 214 GLU A CA 1
ATOM 1710 C C . GLU A 1 214 ? 7.758 -12.408 1.219 1.00 96.62 214 GLU A C 1
ATOM 1712 O O . GLU A 1 214 ? 7.457 -12.444 2.420 1.00 96.62 214 GLU A O 1
ATOM 1717 N N . LEU A 1 215 ? 7.447 -11.377 0.435 1.00 98.00 215 LEU A N 1
ATOM 1718 C CA . LEU A 1 215 ? 6.650 -10.247 0.888 1.00 98.00 215 LEU A CA 1
ATOM 1719 C C . LEU A 1 215 ? 5.180 -10.659 0.994 1.00 98.00 215 LEU A C 1
ATOM 1721 O O . LEU A 1 215 ? 4.747 -11.634 0.389 1.00 98.00 215 LEU A O 1
ATOM 1725 N N . VAL A 1 216 ? 4.406 -9.910 1.775 1.00 98.50 216 VAL A N 1
ATOM 1726 C CA . VAL A 1 216 ? 2.971 -10.172 1.922 1.00 98.50 216 VAL A CA 1
ATOM 1727 C C . VAL A 1 216 ? 2.249 -10.143 0.566 1.00 98.50 216 VAL A C 1
ATOM 1729 O O . VAL A 1 216 ? 2.520 -9.284 -0.278 1.00 98.50 216 VAL A O 1
ATOM 1732 N N . GLU A 1 217 ? 1.313 -11.070 0.383 1.00 98.06 217 GLU A N 1
ATOM 1733 C CA . GLU A 1 217 ? 0.468 -11.196 -0.809 1.00 98.06 217 GLU A CA 1
ATOM 1734 C C . GLU A 1 217 ? -1.014 -11.013 -0.462 1.00 98.06 217 GLU A C 1
ATOM 1736 O O . GLU A 1 217 ? -1.447 -11.240 0.674 1.00 98.06 217 GLU A O 1
ATOM 1741 N N . LEU A 1 218 ? -1.815 -10.606 -1.449 1.00 97.50 218 LEU A N 1
ATOM 1742 C CA . LEU A 1 218 ? -3.233 -10.294 -1.253 1.00 97.50 218 LEU A CA 1
ATOM 1743 C C . LEU A 1 218 ? -4.034 -11.518 -0.791 1.00 97.50 218 LEU A C 1
ATOM 1745 O O . LEU A 1 218 ? -4.887 -11.415 0.088 1.00 97.50 218 LEU A O 1
ATOM 1749 N N . GLU A 1 219 ? -3.723 -12.696 -1.321 1.00 97.38 219 GLU A N 1
ATOM 1750 C CA . GLU A 1 219 ? -4.403 -13.959 -1.020 1.00 97.38 219 GLU A CA 1
ATOM 1751 C C . GLU A 1 219 ? -4.176 -14.419 0.426 1.00 97.38 219 GLU A C 1
ATOM 1753 O O . GLU A 1 219 ? -4.909 -15.265 0.944 1.00 97.38 219 GLU A O 1
ATOM 1758 N N . GLN A 1 220 ? -3.157 -13.871 1.093 1.00 97.69 220 GLN A N 1
ATOM 1759 C CA . GLN A 1 220 ? -2.861 -14.166 2.491 1.00 97.69 220 GLN A CA 1
ATOM 1760 C C . GLN A 1 220 ? -3.755 -13.367 3.448 1.00 97.69 220 GLN A C 1
ATOM 1762 O O . GLN A 1 220 ? -3.833 -13.711 4.629 1.00 97.69 220 GLN A O 1
ATOM 1767 N N . ILE A 1 221 ? -4.437 -12.323 2.969 1.00 97.94 221 ILE A N 1
ATOM 1768 C CA . ILE A 1 221 ? -5.312 -11.469 3.772 1.00 97.94 221 ILE A CA 1
ATOM 1769 C C . ILE A 1 221 ? -6.593 -12.216 4.146 1.00 97.94 221 ILE A C 1
ATOM 1771 O O . ILE A 1 221 ? -7.334 -12.713 3.300 1.00 97.94 221 ILE A O 1
ATOM 1775 N N . ARG A 1 222 ? -6.882 -12.272 5.449 1.00 97.88 222 ARG A N 1
ATOM 1776 C CA . ARG A 1 222 ? -8.017 -13.027 6.002 1.00 97.88 222 ARG A CA 1
ATOM 1777 C C . ARG A 1 222 ? -9.167 -12.152 6.485 1.00 97.88 222 ARG A C 1
ATOM 1779 O O . ARG A 1 222 ? -10.161 -12.704 6.944 1.00 97.88 222 ARG A O 1
ATOM 1786 N N . GLY A 1 223 ? -9.056 -10.832 6.422 1.00 97.19 223 GLY A N 1
ATOM 1787 C CA . GLY A 1 223 ? -10.080 -9.926 6.931 1.00 97.19 223 GLY A CA 1
ATOM 1788 C C . GLY A 1 223 ? -9.535 -8.543 7.255 1.00 97.19 223 GLY A C 1
ATOM 1789 O O . GLY A 1 223 ? -8.380 -8.226 6.965 1.00 97.19 223 GLY A O 1
ATOM 1790 N N . THR A 1 224 ? -10.369 -7.719 7.885 1.00 97.25 224 THR A N 1
ATOM 1791 C CA . THR A 1 224 ? -10.008 -6.359 8.301 1.00 97.25 224 THR A CA 1
ATOM 1792 C C . THR A 1 224 ? -10.787 -5.907 9.537 1.00 97.25 224 THR A C 1
ATOM 1794 O O . THR A 1 224 ? -11.799 -6.520 9.875 1.00 97.25 224 THR A O 1
ATOM 1797 N N . LEU A 1 225 ? -10.318 -4.838 10.194 1.00 96.25 225 LEU A N 1
ATOM 1798 C CA . LEU A 1 225 ? -10.925 -4.239 11.385 1.00 96.25 225 LEU A CA 1
ATOM 1799 C C . LEU A 1 225 ? -11.492 -2.823 11.164 1.00 96.25 225 LEU A C 1
ATOM 1801 O O . LEU A 1 225 ? -12.399 -2.414 11.874 1.00 96.25 225 LEU A O 1
ATOM 1805 N N . HIS A 1 226 ? -10.992 -2.041 10.209 1.00 98.31 226 HIS A N 1
ATOM 1806 C CA . HIS A 1 226 ? -11.460 -0.658 10.038 1.00 98.31 226 HIS A CA 1
ATOM 1807 C C . HIS A 1 226 ? -12.461 -0.560 8.884 1.00 98.31 226 HIS A C 1
ATOM 1809 O O . HIS A 1 226 ? -12.070 -0.444 7.718 1.00 98.31 226 HIS A O 1
ATOM 1815 N N . CYS A 1 227 ? -13.753 -0.677 9.197 1.00 98.19 227 CYS A N 1
ATOM 1816 C CA . CYS A 1 227 ? -14.858 -0.570 8.242 1.00 98.19 227 CYS A CA 1
ATOM 1817 C C . CYS A 1 227 ? -16.056 0.158 8.857 1.00 98.19 227 CYS A C 1
ATOM 1819 O O . CYS A 1 227 ? -16.407 -0.078 10.013 1.00 98.19 227 CYS A O 1
ATOM 1821 N N . HIS A 1 228 ? -16.715 0.973 8.040 1.00 98.50 228 HIS A N 1
ATOM 1822 C CA . HIS A 1 228 ? -17.843 1.823 8.410 1.00 98.50 228 HIS A CA 1
ATOM 1823 C C . HIS A 1 228 ? -19.126 1.344 7.742 1.00 98.50 228 HIS A C 1
ATOM 1825 O O . HIS A 1 228 ? -19.126 0.799 6.633 1.00 98.50 228 HIS A O 1
ATOM 1831 N N . SER A 1 229 ? -20.248 1.573 8.408 1.00 98.50 229 SER A N 1
ATOM 1832 C CA . SER A 1 229 ? -21.576 1.163 7.971 1.00 98.50 229 SER A CA 1
ATOM 1833 C C . SER A 1 229 ? -22.562 2.325 8.079 1.00 98.50 229 SER A C 1
ATOM 1835 O O . SER A 1 229 ? -22.211 3.435 8.470 1.00 98.50 229 SER A O 1
ATOM 1837 N N . THR A 1 230 ? -23.833 2.084 7.761 1.00 97.88 230 THR A N 1
ATOM 1838 C CA . THR A 1 230 ? -24.898 3.080 7.973 1.00 97.88 230 THR A CA 1
ATOM 1839 C C . THR A 1 230 ? -25.148 3.430 9.447 1.00 97.88 230 THR A C 1
ATOM 1841 O O . THR A 1 230 ? -26.045 4.225 9.721 1.00 97.88 230 THR A O 1
ATOM 1844 N N . TRP A 1 231 ? -24.425 2.827 10.399 1.00 97.81 231 TRP A N 1
ATOM 1845 C CA . TRP A 1 231 ? -24.436 3.267 11.794 1.00 97.81 231 TRP A CA 1
ATOM 1846 C C . TRP A 1 231 ? -23.750 4.630 11.976 1.00 97.81 231 TRP A C 1
ATOM 1848 O O . TRP A 1 231 ? -24.243 5.416 12.786 1.00 97.81 231 TRP A O 1
ATOM 1858 N N . SER A 1 232 ? -22.690 4.926 11.210 1.00 96.31 232 SER A N 1
ATOM 1859 C CA . SER A 1 232 ? -22.090 6.263 11.071 1.00 96.31 232 SER A CA 1
ATOM 1860 C C . SER A 1 232 ? -22.348 6.853 9.672 1.00 96.31 232 SER A C 1
ATOM 1862 O O . SER A 1 232 ? -23.464 7.268 9.353 1.00 96.31 232 SER A O 1
ATOM 1864 N N . ASP A 1 233 ? -21.330 6.898 8.819 1.00 95.81 233 ASP A N 1
ATOM 1865 C CA . ASP A 1 233 ? -21.278 7.561 7.515 1.00 95.81 233 ASP A CA 1
ATOM 1866 C C . ASP A 1 233 ? -20.991 6.595 6.352 1.00 95.81 233 ASP A C 1
ATOM 1868 O O . ASP A 1 233 ? -20.812 7.012 5.199 1.00 95.81 233 ASP A O 1
ATOM 1872 N N . GLY A 1 234 ? -21.012 5.291 6.623 1.00 96.50 234 GLY A N 1
ATOM 1873 C CA . GLY A 1 234 ? -20.999 4.259 5.601 1.00 96.50 234 GLY A CA 1
ATOM 1874 C C . GLY A 1 234 ? -22.259 4.288 4.728 1.00 96.50 234 GLY A C 1
ATOM 1875 O O . GLY A 1 234 ? -23.356 4.676 5.131 1.00 96.50 234 GLY A O 1
ATOM 1876 N N . LYS A 1 235 ? -22.102 3.847 3.480 1.00 97.25 235 LYS A N 1
ATOM 1877 C CA . LYS A 1 235 ? -23.150 3.830 2.443 1.00 97.25 235 LYS A CA 1
ATOM 1878 C C . LYS A 1 235 ? -23.863 2.484 2.318 1.00 97.25 235 LYS A C 1
ATOM 1880 O O . LYS A 1 235 ? -24.781 2.368 1.510 1.00 97.25 235 LYS A O 1
ATOM 1885 N N . ALA A 1 236 ? -23.409 1.479 3.059 1.00 98.00 236 ALA A N 1
ATOM 1886 C CA . ALA A 1 236 ? -23.965 0.134 3.085 1.00 98.00 236 ALA A CA 1
ATOM 1887 C C . ALA A 1 236 ? -24.302 -0.248 4.529 1.00 98.00 236 ALA A C 1
ATOM 1889 O O . ALA A 1 236 ? -23.604 0.149 5.466 1.00 98.00 236 ALA A O 1
ATOM 1890 N N . SER A 1 237 ? -25.382 -1.002 4.705 1.00 98.62 237 SER A N 1
ATOM 1891 C CA . SER A 1 237 ? -25.753 -1.539 6.012 1.00 98.62 237 SER A CA 1
ATOM 1892 C C . SER A 1 237 ? -24.658 -2.450 6.559 1.00 98.62 237 SER A C 1
ATOM 1894 O O . SER A 1 237 ? -23.890 -3.051 5.803 1.00 98.62 237 SER A O 1
ATOM 1896 N N . LEU A 1 238 ? -24.609 -2.598 7.884 1.00 98.69 238 LEU A N 1
ATOM 1897 C CA . LEU A 1 238 ? -23.655 -3.498 8.526 1.00 98.69 238 LEU A CA 1
ATOM 1898 C C . LEU A 1 238 ? -23.792 -4.928 7.983 1.00 98.69 238 LEU A C 1
ATOM 1900 O O . LEU A 1 238 ? -22.792 -5.564 7.654 1.00 98.69 238 LEU A O 1
ATOM 1904 N N . ARG A 1 239 ? -25.027 -5.403 7.789 1.00 98.62 239 ARG A N 1
ATOM 1905 C CA . ARG A 1 239 ? -25.297 -6.690 7.142 1.00 98.62 239 ARG A CA 1
ATOM 1906 C C . ARG A 1 239 ? -24.690 -6.800 5.739 1.00 98.62 239 ARG A C 1
ATOM 1908 O O . ARG A 1 239 ? -24.085 -7.823 5.437 1.00 98.62 239 ARG A O 1
ATOM 1915 N N . GLU A 1 240 ? -24.870 -5.798 4.875 1.00 98.69 240 GLU A N 1
ATOM 1916 C CA . GLU A 1 240 ? -24.315 -5.813 3.510 1.00 98.69 240 GLU A CA 1
ATOM 1917 C C . GLU A 1 240 ? -22.784 -5.855 3.528 1.00 98.69 240 GLU A C 1
ATOM 1919 O O . GLU A 1 240 ? -22.187 -6.603 2.755 1.00 98.69 240 GLU A O 1
ATOM 1924 N N . MET A 1 241 ? -22.148 -5.112 4.440 1.00 98.75 241 MET A N 1
ATOM 1925 C CA . MET A 1 241 ? -20.693 -5.133 4.619 1.00 98.75 241 MET A CA 1
ATOM 1926 C C . MET A 1 241 ? -20.198 -6.510 5.085 1.00 98.75 241 MET A C 1
ATOM 1928 O O . MET A 1 241 ? -19.268 -7.063 4.496 1.00 98.75 241 MET A O 1
ATOM 1932 N N . VAL A 1 242 ? -20.858 -7.096 6.088 1.00 98.75 242 VAL A N 1
ATOM 1933 C CA . VAL A 1 242 ? -20.542 -8.431 6.623 1.00 98.75 242 VAL A CA 1
ATOM 1934 C C . VAL A 1 242 ? -20.743 -9.521 5.566 1.00 98.75 242 VAL A C 1
ATOM 1936 O O . VAL A 1 242 ? -19.857 -10.352 5.374 1.00 98.75 242 VAL A O 1
ATOM 1939 N N . GLN A 1 243 ? -21.861 -9.499 4.834 1.00 98.69 243 GLN A N 1
ATOM 1940 C CA . GLN A 1 243 ? -22.118 -10.428 3.727 1.00 98.69 243 GLN A CA 1
ATOM 1941 C C . GLN A 1 243 ? -21.022 -10.321 2.664 1.00 98.69 243 GLN A C 1
ATOM 1943 O O . GLN A 1 243 ? -20.470 -11.324 2.229 1.00 98.69 243 GLN A O 1
ATOM 1948 N N . SER A 1 244 ? -20.665 -9.096 2.292 1.00 98.31 244 SER A N 1
ATOM 1949 C CA . SER A 1 244 ? -19.633 -8.815 1.302 1.00 98.31 244 SER A CA 1
ATOM 1950 C C . SER A 1 244 ? -18.242 -9.315 1.731 1.00 98.31 244 SER A C 1
ATOM 1952 O O . SER A 1 244 ? -17.473 -9.807 0.900 1.00 98.31 244 SER A O 1
ATOM 1954 N N . ALA A 1 245 ? -17.911 -9.233 3.022 1.00 98.06 245 ALA A N 1
ATOM 1955 C CA . ALA A 1 245 ? -16.706 -9.845 3.577 1.00 98.06 245 ALA A CA 1
ATOM 1956 C C . ALA A 1 245 ? -16.764 -11.385 3.521 1.00 98.06 245 ALA A C 1
ATOM 1958 O O . ALA A 1 245 ? -15.790 -12.025 3.119 1.00 98.06 245 ALA A O 1
ATOM 1959 N N . ALA A 1 246 ? -17.911 -11.983 3.861 1.00 98.19 246 ALA A N 1
ATOM 1960 C CA . ALA A 1 246 ? -18.116 -13.429 3.779 1.00 98.19 246 ALA A CA 1
ATOM 1961 C C . ALA A 1 246 ? -18.000 -13.954 2.334 1.00 98.19 246 ALA A C 1
ATOM 1963 O O . ALA A 1 246 ? -17.341 -14.968 2.105 1.00 98.19 246 ALA A O 1
ATOM 1964 N N . ASP A 1 247 ? -18.559 -13.237 1.355 1.00 97.88 247 ASP A N 1
ATOM 1965 C CA . ASP A 1 247 ? -18.513 -13.595 -0.071 1.00 97.88 247 ASP A CA 1
ATOM 1966 C C . ASP A 1 247 ? -17.079 -13.596 -0.632 1.00 97.88 247 ASP A C 1
ATOM 1968 O O . ASP A 1 247 ? -16.768 -14.361 -1.545 1.00 97.88 247 ASP A O 1
ATOM 1972 N N . ARG A 1 248 ? -16.180 -12.787 -0.049 1.00 95.38 248 ARG A N 1
ATOM 1973 C CA . ARG A 1 248 ? -14.731 -12.779 -0.343 1.00 95.38 248 ARG A CA 1
ATOM 1974 C C . ARG A 1 248 ? -13.968 -13.921 0.330 1.00 95.38 248 ARG A C 1
ATOM 1976 O O . ARG A 1 248 ? -12.769 -14.074 0.115 1.00 95.38 248 ARG A O 1
ATOM 1983 N N . GLY A 1 249 ? -14.631 -14.715 1.169 1.00 96.56 249 GLY A N 1
ATOM 1984 C CA . GLY A 1 249 ? -14.011 -15.800 1.924 1.00 96.56 249 GLY A CA 1
ATOM 1985 C C . GLY A 1 249 ? -13.174 -15.340 3.120 1.00 96.56 249 GLY A C 1
ATOM 1986 O O . GLY A 1 249 ? -12.421 -16.154 3.672 1.00 96.56 249 GLY A O 1
ATOM 1987 N N . TRP A 1 250 ? -13.304 -14.076 3.544 1.00 97.69 250 TRP A N 1
ATOM 1988 C CA . TRP A 1 250 ? -12.652 -13.584 4.756 1.00 97.69 250 TRP A CA 1
ATOM 1989 C C . TRP A 1 250 ? -13.118 -14.369 5.986 1.00 97.69 250 TRP A C 1
ATOM 1991 O O . TRP A 1 250 ? -14.207 -14.937 6.037 1.00 97.69 250 TRP A O 1
ATOM 2001 N N . LYS A 1 251 ? -12.232 -14.451 6.975 1.00 97.88 251 LYS A N 1
ATOM 2002 C CA . LYS A 1 251 ? -12.401 -15.195 8.226 1.00 97.88 251 LYS A CA 1
ATOM 2003 C C . LYS A 1 251 ? -12.735 -14.304 9.407 1.00 97.88 251 LYS A C 1
ATOM 2005 O O . LYS A 1 251 ? -13.236 -14.808 10.408 1.00 97.88 251 LYS A O 1
ATOM 2010 N N . TYR A 1 252 ? -12.515 -13.001 9.283 1.00 97.00 252 TYR A N 1
ATOM 2011 C CA . TYR A 1 252 ? -13.031 -12.032 10.235 1.00 97.00 252 TYR A CA 1
ATOM 2012 C C . TYR A 1 252 ? -13.383 -10.704 9.563 1.00 97.00 252 TYR A C 1
ATOM 2014 O O . TYR A 1 252 ? -12.866 -10.354 8.500 1.00 97.00 252 TYR A O 1
ATOM 2022 N N . TYR A 1 253 ? -14.278 -9.974 10.212 1.00 98.12 253 TYR A N 1
ATOM 2023 C CA . TYR A 1 253 ? -14.695 -8.625 9.860 1.00 98.12 253 TYR A CA 1
ATOM 2024 C C . TYR A 1 253 ? -14.853 -7.825 11.149 1.00 98.12 253 TYR A C 1
ATOM 2026 O O . TYR A 1 253 ? -15.478 -8.302 12.096 1.00 98.12 253 TYR A O 1
ATOM 2034 N N . GLY A 1 254 ? -14.302 -6.620 11.190 1.00 98.00 254 GLY A N 1
ATOM 2035 C CA . GLY A 1 254 ? -14.438 -5.719 12.321 1.00 98.00 254 GLY A CA 1
ATOM 2036 C C . GLY A 1 254 ? -15.159 -4.426 11.952 1.00 98.00 254 GLY A C 1
ATOM 2037 O O . GLY A 1 254 ? -14.941 -3.868 10.876 1.00 98.00 254 GLY A O 1
ATOM 2038 N N . THR A 1 255 ? -16.031 -3.968 12.851 1.00 98.31 255 THR A N 1
ATOM 2039 C CA . THR A 1 255 ? -16.671 -2.648 12.772 1.00 98.31 255 THR A CA 1
ATOM 2040 C C . THR A 1 255 ? -15.772 -1.570 13.353 1.00 98.31 255 THR A C 1
ATOM 2042 O O . THR A 1 255 ? -15.126 -1.776 14.375 1.00 98.31 255 THR A O 1
ATOM 2045 N N . ALA A 1 256 ? -15.773 -0.389 12.757 1.00 97.94 256 ALA A N 1
ATOM 2046 C CA . ALA A 1 256 ? -15.090 0.768 13.314 1.00 97.94 256 ALA A CA 1
ATOM 2047 C C . ALA A 1 256 ? -15.840 2.062 12.987 1.00 97.94 256 ALA A C 1
ATOM 2049 O O . ALA A 1 256 ? -15.206 3.069 12.708 1.00 97.94 256 ALA A O 1
ATOM 2050 N N . ASP A 1 257 ? -17.179 2.038 13.032 1.00 98.25 257 ASP A N 1
ATOM 2051 C CA . ASP A 1 257 ? -17.990 3.251 12.892 1.00 98.25 257 ASP A CA 1
ATOM 2052 C C . ASP A 1 257 ? -17.510 4.345 13.867 1.00 98.25 257 ASP A C 1
ATOM 2054 O O . ASP A 1 257 ? -16.945 4.059 14.927 1.00 98.25 257 ASP A O 1
ATOM 2058 N N . HIS A 1 258 ? -17.723 5.610 13.515 1.00 95.69 258 HIS A N 1
ATOM 2059 C CA . HIS A 1 258 ? -17.161 6.725 14.275 1.00 95.69 258 HIS A CA 1
ATOM 2060 C C . HIS A 1 258 ? -17.771 6.906 15.679 1.00 95.69 258 HIS A C 1
ATOM 2062 O O . HIS A 1 258 ? -18.978 6.754 15.895 1.00 95.69 258 HIS A O 1
ATOM 2068 N N . SER A 1 259 ? -16.945 7.340 16.635 1.00 90.75 259 SER A N 1
ATOM 2069 C CA . SER A 1 259 ? -17.365 7.664 18.004 1.00 90.75 259 SER A CA 1
ATOM 2070 C C . SER A 1 259 ? -18.151 8.980 18.132 1.00 90.75 259 SER A C 1
ATOM 2072 O O . SER A 1 259 ? -18.253 9.793 17.214 1.00 90.75 259 SER A O 1
ATOM 2074 N N . ARG A 1 260 ? -18.721 9.206 19.320 1.00 84.81 260 ARG A N 1
ATOM 2075 C CA . ARG A 1 260 ? -19.732 10.233 19.642 1.00 84.81 260 ARG A CA 1
ATOM 2076 C C . ARG A 1 260 ? -19.436 11.662 19.155 1.00 84.81 260 ARG A C 1
ATOM 2078 O O . ARG A 1 260 ? -20.360 12.390 18.793 1.00 84.81 260 ARG A O 1
ATOM 2085 N N . THR A 1 261 ? -18.191 12.114 19.220 1.00 82.38 261 THR A N 1
ATOM 2086 C CA . THR A 1 261 ? -17.780 13.498 18.937 1.00 82.38 261 THR A CA 1
ATOM 2087 C C . THR A 1 261 ? -17.626 13.766 17.436 1.00 82.38 261 THR A C 1
ATOM 2089 O O . THR A 1 261 ? -17.691 14.931 17.016 1.00 82.38 261 THR A O 1
ATOM 2092 N N . ALA A 1 262 ? -17.579 12.722 16.602 1.00 78.94 262 ALA A N 1
ATOM 2093 C CA . ALA A 1 262 ? -17.597 12.801 15.143 1.00 78.94 262 ALA A CA 1
ATOM 2094 C C . ALA A 1 262 ? -18.992 13.160 14.585 1.00 78.94 262 ALA A C 1
ATOM 2096 O O . ALA A 1 262 ? -19.556 12.497 13.717 1.00 78.94 262 ALA A O 1
ATOM 2097 N N . SER A 1 263 ? -19.573 14.262 15.065 1.00 71.75 263 SER A N 1
ATOM 2098 C CA . SER A 1 263 ? -20.895 14.757 14.647 1.00 71.75 263 SER A CA 1
ATOM 2099 C C . SER A 1 263 ? -21.016 15.012 13.138 1.00 71.75 263 SER A C 1
ATOM 2101 O O . SER A 1 263 ? -22.114 14.955 12.591 1.00 71.75 263 SER A O 1
ATOM 2103 N N . TYR A 1 264 ? -19.896 15.267 12.454 1.00 73.25 264 TYR A N 1
ATOM 2104 C CA . TYR A 1 264 ? -19.836 15.449 11.002 1.00 73.25 264 TYR A CA 1
ATOM 2105 C C . TYR A 1 264 ? -20.020 14.141 10.215 1.00 73.25 264 TYR A C 1
ATOM 2107 O O . TYR A 1 264 ? -20.313 14.207 9.023 1.00 73.25 264 TYR A O 1
ATOM 2115 N N . ALA A 1 265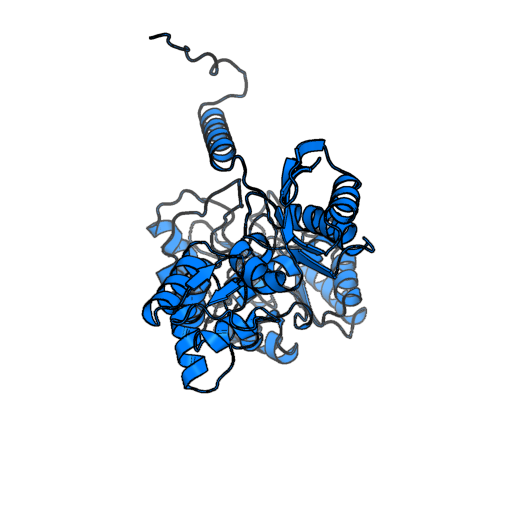 ? -19.871 12.991 10.875 1.00 74.00 265 ALA A N 1
ATOM 2116 C CA . ALA A 1 265 ? -19.932 11.656 10.291 1.00 74.00 265 ALA A CA 1
ATOM 2117 C C . ALA A 1 265 ? -20.962 10.749 10.995 1.00 74.00 265 ALA A C 1
ATOM 2119 O O . ALA A 1 265 ? -20.905 9.532 10.898 1.00 74.00 265 ALA A O 1
ATOM 2120 N N . GLY A 1 266 ? -21.917 11.331 11.730 1.00 79.62 266 GLY A N 1
ATOM 2121 C CA . GLY A 1 266 ? -22.979 10.551 12.376 1.00 79.62 266 GLY A CA 1
ATOM 2122 C C . GLY A 1 266 ? -22.515 9.700 13.562 1.00 79.62 266 GLY A C 1
ATOM 2123 O O . GLY A 1 266 ? -23.126 8.673 13.831 1.00 79.62 266 GLY A O 1
ATOM 2124 N N . GLY A 1 267 ? -21.463 10.129 14.269 1.00 87.94 267 GLY A N 1
ATOM 2125 C CA . GLY A 1 267 ? -20.856 9.384 15.373 1.00 87.94 267 GLY A CA 1
ATOM 2126 C C . GLY A 1 267 ? -21.835 8.821 16.413 1.00 87.94 267 GLY A C 1
ATOM 2127 O O . GLY A 1 267 ? -22.795 9.484 16.824 1.00 87.94 267 GLY A O 1
ATOM 2128 N N . LEU A 1 268 ? -21.581 7.590 16.859 1.00 94.69 268 LEU A N 1
ATOM 2129 C CA . LEU A 1 268 ? -22.527 6.811 17.654 1.00 94.69 268 LEU A CA 1
ATOM 2130 C C . LEU A 1 268 ? -22.632 7.330 19.096 1.00 94.69 268 LEU A C 1
ATOM 2132 O O . LEU A 1 268 ? -21.650 7.533 19.812 1.00 94.69 268 LEU A O 1
ATOM 2136 N N . SER A 1 269 ? -23.855 7.469 19.598 1.00 95.50 269 SER A N 1
ATOM 2137 C CA . SER A 1 269 ? -24.088 7.533 21.044 1.00 95.50 269 SER A CA 1
ATOM 2138 C C . SER A 1 269 ? -23.851 6.165 21.705 1.00 95.50 269 SER A C 1
ATOM 2140 O O . SER A 1 269 ? -23.909 5.128 21.051 1.00 95.50 269 SER A O 1
ATOM 2142 N N . ILE A 1 270 ? -23.662 6.139 23.030 1.00 95.94 270 ILE A N 1
ATOM 2143 C CA . ILE A 1 270 ? -23.536 4.883 23.804 1.00 95.94 270 ILE A CA 1
ATOM 2144 C C . ILE A 1 270 ? -24.775 3.986 23.617 1.00 95.94 270 ILE A C 1
ATOM 2146 O O . ILE A 1 270 ? -24.673 2.763 23.611 1.00 95.94 270 ILE A O 1
ATOM 2150 N N . GLU A 1 271 ? -25.962 4.579 23.454 1.00 96.00 271 GLU A N 1
ATOM 2151 C CA . GLU A 1 271 ? -27.185 3.820 23.182 1.00 96.00 271 GLU A CA 1
ATOM 2152 C C . GLU A 1 271 ? -27.149 3.166 21.795 1.00 96.00 271 GLU A C 1
ATOM 2154 O O . GLU A 1 271 ? -27.428 1.974 21.685 1.00 96.00 271 GLU A O 1
ATOM 2159 N N . GLN A 1 272 ? -26.747 3.907 20.758 1.00 97.00 272 GLN A N 1
ATOM 2160 C CA . GLN A 1 272 ? -26.588 3.363 19.405 1.00 97.00 272 GLN A CA 1
ATOM 2161 C C . GLN A 1 272 ? -25.509 2.279 19.350 1.00 97.00 272 GLN A C 1
ATOM 2163 O O . GLN A 1 272 ? -25.732 1.249 18.729 1.00 97.00 272 GLN A O 1
ATOM 2168 N N . LEU A 1 273 ? -24.397 2.448 20.070 1.00 96.88 273 LEU A N 1
ATOM 2169 C CA . LEU A 1 273 ? -23.344 1.433 20.179 1.00 96.88 273 LEU A CA 1
ATOM 2170 C C . LEU A 1 273 ? -23.877 0.107 20.752 1.00 96.88 273 LEU A C 1
ATOM 2172 O O . LEU A 1 273 ? -23.564 -0.976 20.262 1.00 96.88 273 LEU A O 1
ATOM 2176 N N . ARG A 1 274 ? -24.759 0.171 21.758 1.00 96.69 274 ARG A N 1
ATOM 2177 C CA . ARG A 1 274 ? -25.424 -1.023 22.312 1.00 96.69 274 ARG A CA 1
ATOM 2178 C C . ARG A 1 274 ? -26.420 -1.649 21.337 1.00 96.69 274 ARG A C 1
ATOM 2180 O O . ARG A 1 274 ? -26.560 -2.870 21.315 1.00 96.69 274 ARG A O 1
ATOM 2187 N N . GLN A 1 275 ? -27.112 -0.839 20.539 1.00 98.12 275 GLN A N 1
ATOM 2188 C CA . GLN A 1 275 ? -28.004 -1.341 19.491 1.00 98.12 275 GLN A CA 1
ATOM 2189 C C . GLN A 1 275 ? -27.209 -2.022 18.366 1.00 98.12 275 GLN A C 1
ATOM 2191 O O . GLN A 1 275 ? -27.584 -3.115 17.945 1.00 98.12 275 GLN A O 1
ATOM 2196 N N . GLN A 1 276 ? -26.075 -1.443 17.957 1.00 98.38 276 GLN A N 1
ATOM 2197 C CA . GLN A 1 276 ? -25.151 -2.050 17.001 1.00 98.38 276 GLN A CA 1
ATOM 2198 C C . GLN A 1 276 ? -24.624 -3.395 17.515 1.00 98.38 276 GLN A C 1
ATOM 2200 O O . GLN A 1 276 ? -24.646 -4.381 16.780 1.00 98.38 276 GLN A O 1
ATOM 2205 N N . ARG A 1 277 ? -24.243 -3.491 18.797 1.00 98.19 277 ARG A N 1
ATOM 2206 C CA . ARG A 1 277 ? -23.849 -4.769 19.415 1.00 98.19 277 ARG A CA 1
ATOM 2207 C C . ARG A 1 277 ? -24.940 -5.835 19.293 1.00 98.19 277 ARG A C 1
ATOM 2209 O O . ARG A 1 277 ? -24.633 -6.978 18.967 1.00 98.19 277 ARG A O 1
ATOM 2216 N N . ALA A 1 278 ? -26.203 -5.465 19.506 1.00 98.38 278 ALA A N 1
ATOM 2217 C CA . ALA A 1 278 ? -27.321 -6.393 19.366 1.00 98.38 278 ALA A CA 1
ATOM 2218 C C . ALA A 1 278 ? -27.522 -6.864 17.911 1.00 98.38 278 ALA A C 1
ATOM 2220 O O . ALA A 1 278 ? -27.862 -8.027 17.697 1.00 98.38 278 ALA A O 1
ATOM 2221 N N . GLU A 1 279 ? -27.296 -5.997 16.917 1.00 98.62 279 GLU A N 1
ATOM 2222 C CA . GLU A 1 279 ? -27.287 -6.387 15.499 1.00 98.62 279 GLU A CA 1
ATOM 2223 C C . GLU A 1 279 ? -26.112 -7.327 15.188 1.00 98.62 279 GLU A C 1
ATOM 2225 O O . GLU A 1 279 ? -26.308 -8.371 14.569 1.00 98.62 279 GLU A O 1
ATOM 2230 N N . ILE A 1 280 ? -24.906 -7.023 15.678 1.00 98.62 280 ILE A N 1
ATOM 2231 C CA . ILE A 1 280 ? -23.723 -7.884 15.521 1.00 98.62 280 ILE A CA 1
ATOM 2232 C C . ILE A 1 280 ? -23.972 -9.279 16.103 1.00 98.62 280 ILE A C 1
ATOM 2234 O O . ILE A 1 280 ? -23.623 -10.276 15.474 1.00 98.62 280 ILE A O 1
ATOM 2238 N N . ASP A 1 281 ? -24.606 -9.378 17.271 1.00 98.38 281 ASP A N 1
ATOM 2239 C CA . ASP A 1 281 ? -24.926 -10.665 17.896 1.00 98.38 281 ASP A CA 1
ATOM 2240 C C . ASP A 1 281 ? -25.947 -11.488 17.087 1.00 98.38 281 ASP A C 1
ATOM 2242 O O . ASP A 1 281 ? -25.929 -12.721 17.150 1.00 98.38 281 ASP A O 1
ATOM 2246 N N . GLN A 1 282 ? -26.806 -10.836 16.295 1.00 98.50 282 GLN A N 1
ATOM 2247 C CA . GLN A 1 282 ? -27.656 -11.513 15.310 1.00 98.50 282 GLN A CA 1
ATOM 2248 C C . GLN A 1 282 ? -26.826 -11.964 14.106 1.00 98.50 282 GLN A C 1
ATOM 2250 O O . GLN A 1 282 ? -26.861 -13.139 13.749 1.00 98.50 282 GLN A O 1
ATOM 2255 N N . LEU A 1 283 ? -26.004 -11.078 13.539 1.00 98.62 283 LEU A N 1
ATOM 2256 C CA . LEU A 1 283 ? -25.161 -11.392 12.382 1.00 98.62 283 LEU A CA 1
ATOM 2257 C C . LEU A 1 283 ? -24.178 -12.536 12.664 1.00 98.62 283 LEU A C 1
ATOM 2259 O O . LEU A 1 283 ? -23.969 -13.383 11.804 1.00 98.62 283 LEU A O 1
ATOM 2263 N N . ARG A 1 284 ? -23.641 -12.645 13.884 1.00 98.38 284 ARG A N 1
ATOM 2264 C CA . ARG A 1 284 ? -22.797 -13.778 14.309 1.00 98.38 284 ARG A CA 1
ATOM 2265 C C . ARG A 1 284 ? -23.511 -15.132 14.195 1.00 98.38 284 ARG A C 1
ATOM 2267 O O . ARG A 1 284 ? -22.860 -16.144 13.960 1.00 98.38 284 ARG A O 1
ATOM 2274 N N . GLN A 1 285 ? -24.836 -15.166 14.355 1.00 98.06 285 GLN A N 1
ATOM 2275 C CA . GLN A 1 285 ? -25.635 -16.387 14.175 1.00 98.06 285 GLN A CA 1
ATOM 2276 C C . GLN A 1 285 ? -25.886 -16.683 12.695 1.00 98.06 285 GLN A C 1
ATOM 2278 O O . GLN A 1 285 ? -25.982 -17.843 12.304 1.00 98.06 285 GLN A O 1
ATOM 2283 N N . GLU A 1 286 ? -25.996 -15.638 11.879 1.00 98.25 286 GLU A N 1
ATOM 2284 C CA . GLU A 1 286 ? -26.249 -15.742 10.442 1.00 98.25 286 GLU A CA 1
ATOM 2285 C C . GLU A 1 286 ? -24.994 -16.091 9.632 1.00 98.25 286 GLU A C 1
ATOM 2287 O O . GLU A 1 286 ? -25.095 -16.757 8.602 1.00 98.25 286 GLU A O 1
ATOM 2292 N N . PHE A 1 287 ? -23.817 -15.695 10.122 1.00 98.31 287 PHE A N 1
ATOM 2293 C CA . PHE A 1 287 ? -22.514 -15.914 9.492 1.00 98.31 287 PHE A CA 1
ATOM 2294 C C . PHE A 1 287 ? -21.564 -16.691 10.426 1.00 98.31 287 PHE A C 1
ATOM 2296 O O . PHE A 1 287 ? -20.550 -16.146 10.857 1.00 98.31 287 PHE A O 1
ATOM 2303 N N . PRO A 1 288 ? -21.850 -17.968 10.755 1.00 96.31 288 PRO A N 1
ATOM 2304 C CA . PRO A 1 288 ? -21.099 -18.721 11.769 1.00 96.31 288 PRO A CA 1
ATOM 2305 C C . PRO A 1 288 ? -19.630 -18.995 11.401 1.00 96.31 288 PRO A C 1
ATOM 2307 O O . PRO A 1 288 ? -18.820 -19.253 12.288 1.00 96.31 288 PRO A O 1
ATOM 2310 N N . ASP A 1 289 ? -19.281 -18.932 10.113 1.00 96.00 289 ASP A N 1
ATOM 2311 C CA . ASP A 1 289 ? -17.917 -19.156 9.610 1.00 96.00 289 ASP A CA 1
ATOM 2312 C C . ASP A 1 289 ? -17.068 -17.868 9.538 1.00 96.00 289 ASP A C 1
ATOM 2314 O O . ASP A 1 289 ? -15.898 -17.919 9.146 1.00 96.00 289 ASP A O 1
ATOM 2318 N N . LEU A 1 290 ? -17.647 -16.715 9.899 1.00 97.81 290 LEU A N 1
ATOM 2319 C CA . LEU A 1 290 ? -16.997 -15.405 9.906 1.00 97.81 290 LEU A CA 1
ATOM 2320 C C . LEU A 1 290 ? -16.970 -14.848 11.333 1.00 97.81 290 LEU A C 1
ATOM 2322 O O . LEU A 1 290 ? -18.008 -14.630 11.955 1.00 97.81 290 LEU A O 1
ATOM 2326 N N . ILE A 1 291 ? -15.780 -14.547 11.852 1.00 97.88 291 ILE A N 1
ATOM 2327 C CA . ILE A 1 291 ? -15.656 -13.879 13.150 1.00 97.88 291 ILE A CA 1
ATOM 2328 C C . ILE A 1 291 ? -15.985 -12.393 12.981 1.00 97.88 291 ILE A C 1
ATOM 2330 O O . ILE A 1 291 ? -15.222 -11.642 12.380 1.00 97.88 291 ILE A O 1
ATOM 2334 N N . ILE A 1 292 ? -17.111 -11.956 13.539 1.00 98.25 292 ILE A N 1
ATOM 2335 C CA . ILE A 1 292 ? -17.518 -10.547 13.519 1.00 98.25 292 ILE A CA 1
ATOM 2336 C C . ILE A 1 292 ? -17.099 -9.895 14.838 1.00 98.25 292 ILE A C 1
ATOM 2338 O O . ILE A 1 292 ? -17.555 -10.316 15.907 1.00 98.25 292 ILE A O 1
ATOM 2342 N N . LEU A 1 293 ? -16.238 -8.883 14.770 1.00 97.69 293 LEU A N 1
ATOM 2343 C CA . LEU A 1 293 ? -15.677 -8.160 15.912 1.00 97.69 293 LEU A CA 1
ATOM 2344 C C . LEU A 1 293 ? -16.333 -6.781 16.041 1.00 97.69 293 LEU A C 1
ATOM 2346 O O . LEU A 1 293 ? -16.464 -6.056 15.057 1.00 97.69 293 LEU A O 1
ATOM 2350 N N . HIS A 1 294 ? -16.742 -6.428 17.258 1.00 97.94 294 HIS A N 1
ATOM 2351 C CA . HIS A 1 294 ? -17.357 -5.138 17.560 1.00 97.94 294 HIS A CA 1
ATOM 2352 C C . HIS A 1 294 ? -16.293 -4.143 18.023 1.00 97.94 294 HIS A C 1
ATOM 2354 O O . HIS A 1 294 ? -15.919 -4.148 19.198 1.00 97.94 294 HIS A O 1
ATOM 2360 N N . GLY A 1 295 ? -15.802 -3.318 17.106 1.00 98.06 295 GLY A N 1
ATOM 2361 C CA . GLY A 1 295 ? -14.894 -2.215 17.406 1.00 98.06 295 GLY A CA 1
ATOM 2362 C C . GLY A 1 295 ? -15.522 -0.848 17.158 1.00 98.06 295 GLY A C 1
ATOM 2363 O O . GLY A 1 295 ? -16.676 -0.735 16.738 1.00 98.06 295 GLY A O 1
ATOM 2364 N N . ILE A 1 296 ? -14.724 0.184 17.420 1.00 98.12 296 ILE A N 1
ATOM 2365 C CA . ILE A 1 296 ? -15.031 1.586 17.132 1.00 98.12 296 ILE A CA 1
ATOM 2366 C C . ILE A 1 296 ? -13.778 2.284 16.602 1.00 98.12 296 ILE A C 1
ATOM 2368 O O . ILE A 1 296 ? -12.667 2.000 17.067 1.00 98.12 296 ILE A O 1
ATOM 2372 N N . GLU A 1 297 ? -13.958 3.252 15.710 1.00 98.44 297 GLU A N 1
ATOM 2373 C CA . GLU A 1 297 ? -12.986 4.323 15.546 1.00 98.44 297 GLU A CA 1
ATOM 2374 C C . GLU A 1 297 ? -13.258 5.436 16.568 1.00 98.44 297 GLU A C 1
ATOM 2376 O O . GLU A 1 297 ? -14.148 6.277 16.419 1.00 98.44 297 GLU A O 1
ATOM 2381 N N . SER A 1 298 ? -12.486 5.415 17.653 1.00 97.94 298 SER A N 1
ATOM 2382 C CA . SER A 1 298 ? -12.517 6.436 18.689 1.00 97.94 298 SER A CA 1
ATOM 2383 C C . SER A 1 298 ? -11.689 7.646 18.279 1.00 97.94 298 SER A C 1
ATOM 2385 O O . SER A 1 298 ? -10.469 7.568 18.112 1.00 97.94 298 SER A O 1
ATOM 2387 N N . ASP A 1 299 ? -12.337 8.807 18.265 1.00 97.56 299 ASP A N 1
ATOM 2388 C CA . ASP A 1 299 ? -11.650 10.088 18.205 1.00 97.56 299 ASP A CA 1
ATOM 2389 C C . ASP A 1 299 ? -10.651 10.231 19.366 1.00 97.56 299 ASP A C 1
ATOM 2391 O O . ASP A 1 299 ? -10.967 9.974 20.531 1.00 97.56 299 ASP A O 1
ATOM 2395 N N . ILE A 1 300 ? -9.444 10.701 19.052 1.00 98.25 300 ILE A N 1
ATOM 2396 C CA . ILE A 1 300 ? -8.497 11.219 20.037 1.00 98.25 300 ILE A CA 1
ATOM 2397 C C . ILE A 1 300 ? -8.886 12.671 20.300 1.00 98.25 300 ILE A C 1
ATOM 2399 O O . ILE A 1 300 ? -8.718 13.537 19.435 1.00 98.25 300 ILE A O 1
ATOM 2403 N N . LEU A 1 301 ? -9.395 12.977 21.490 1.00 97.12 301 LEU A N 1
ATOM 2404 C CA . LEU A 1 301 ? -9.834 14.322 21.862 1.00 97.12 301 LEU A CA 1
ATOM 2405 C C . LEU A 1 301 ? -8.648 15.291 21.990 1.00 97.12 301 LEU A C 1
ATOM 2407 O O . LEU A 1 301 ? -7.480 14.903 21.964 1.00 97.12 301 LEU A O 1
ATOM 2411 N N . SER A 1 302 ? -8.921 16.596 22.089 1.00 95.00 302 SER A N 1
ATOM 2412 C CA . SER A 1 302 ? -7.869 17.628 22.139 1.00 95.00 302 SER A CA 1
ATOM 2413 C C . SER A 1 302 ? -6.918 17.487 23.328 1.00 95.00 302 SER A C 1
ATOM 2415 O O . SER A 1 302 ? -5.796 17.977 23.266 1.00 95.00 302 SER A O 1
ATOM 2417 N N . ASP A 1 303 ? -7.372 16.849 24.405 1.00 95.88 303 ASP A N 1
ATOM 2418 C CA . ASP A 1 303 ? -6.582 16.575 25.602 1.00 95.88 303 ASP A CA 1
ATOM 2419 C C . ASP A 1 303 ? -5.904 15.191 25.570 1.00 95.88 303 ASP A C 1
ATOM 2421 O O . ASP A 1 303 ? -5.311 14.801 26.573 1.00 95.88 303 ASP A O 1
ATOM 2425 N N . GLY A 1 304 ? -6.033 14.440 24.469 1.00 97.56 304 GLY A N 1
ATOM 2426 C CA . GLY A 1 304 ? -5.475 13.099 24.269 1.00 97.56 304 GLY A CA 1
ATOM 2427 C C . GLY A 1 304 ? -6.296 11.946 24.855 1.00 97.56 304 GLY A C 1
ATOM 2428 O O . GLY A 1 304 ? -5.851 10.807 24.783 1.00 97.56 304 GLY A O 1
ATOM 2429 N N . SER A 1 305 ? -7.460 12.206 25.460 1.00 97.44 305 SER A N 1
ATOM 2430 C CA . SER A 1 305 ? -8.376 11.132 25.877 1.00 97.44 305 SER A CA 1
ATOM 2431 C C . SER A 1 305 ? -9.116 10.511 24.683 1.00 97.44 305 SER A C 1
ATOM 2433 O O . SER A 1 305 ? -9.239 11.140 23.630 1.00 97.44 305 SER A O 1
ATOM 2435 N N . LEU A 1 306 ? -9.592 9.275 24.849 1.00 97.69 306 LEU A N 1
ATOM 2436 C CA . LEU A 1 306 ? -10.463 8.596 23.887 1.00 97.69 306 LEU A CA 1
ATOM 2437 C C . LEU A 1 306 ? -11.921 9.038 24.081 1.00 97.69 306 LEU A C 1
ATOM 2439 O O . LEU A 1 306 ? -12.337 9.426 25.172 1.00 97.69 306 LEU A O 1
ATOM 2443 N N . ASP A 1 307 ? -12.711 8.975 23.017 1.00 95.50 307 ASP A N 1
ATOM 2444 C CA . ASP A 1 307 ? -14.044 9.573 22.931 1.00 95.50 307 ASP A CA 1
ATOM 2445 C C . ASP A 1 307 ? -15.185 8.654 23.416 1.00 95.50 307 ASP A C 1
ATOM 2447 O O . ASP A 1 307 ? -16.322 8.704 22.944 1.00 95.50 307 ASP A O 1
ATOM 2451 N N . TYR A 1 308 ? -14.898 7.855 24.440 1.00 96.25 308 TYR A N 1
ATOM 2452 C CA . TYR A 1 308 ? -15.887 7.206 25.294 1.00 96.25 308 TYR A CA 1
ATOM 2453 C C . TYR A 1 308 ? -15.337 7.044 26.715 1.00 96.25 308 TYR A C 1
ATOM 2455 O O . TYR A 1 308 ? -14.123 7.037 26.909 1.00 96.25 308 TYR A O 1
ATOM 2463 N N . PRO A 1 309 ? -16.217 6.902 27.721 1.00 95.62 309 PRO A N 1
ATOM 2464 C CA . PRO A 1 309 ? -15.815 6.436 29.041 1.00 95.62 309 PRO A CA 1
ATOM 2465 C C . PRO A 1 309 ? -15.137 5.060 28.993 1.00 95.62 309 PRO A C 1
ATOM 2467 O O . PRO A 1 309 ? -15.534 4.194 28.213 1.00 95.62 309 PRO A O 1
ATOM 2470 N N . ASP A 1 310 ? -14.166 4.853 29.876 1.00 95.06 310 ASP A N 1
ATOM 2471 C CA . ASP A 1 310 ? -13.392 3.616 30.021 1.00 95.06 310 ASP A CA 1
ATOM 2472 C C . ASP A 1 310 ? -14.258 2.349 30.133 1.00 95.06 310 ASP A C 1
ATOM 2474 O O . ASP A 1 310 ? -13.959 1.337 29.503 1.00 95.06 310 ASP A O 1
ATOM 2478 N N . ASP A 1 311 ? -15.368 2.404 30.878 1.00 94.62 311 ASP A N 1
ATOM 2479 C CA . ASP A 1 311 ? -16.292 1.275 31.040 1.00 94.62 311 ASP A CA 1
ATOM 2480 C C . ASP A 1 311 ? -16.985 0.885 29.729 1.00 94.62 311 ASP A C 1
ATOM 2482 O O . ASP A 1 311 ? -17.250 -0.291 29.506 1.00 94.62 311 ASP A O 1
ATOM 2486 N N . VAL A 1 312 ? -17.218 1.849 28.834 1.00 95.69 312 VAL A N 1
ATOM 2487 C CA . VAL A 1 312 ? -17.760 1.593 27.492 1.00 95.69 312 VAL A CA 1
ATOM 2488 C C . VAL A 1 312 ? -16.678 1.036 26.566 1.00 95.69 312 VAL A C 1
ATOM 2490 O O . VAL A 1 312 ? -16.936 0.087 25.828 1.00 95.69 312 VAL A O 1
ATOM 2493 N N . LEU A 1 313 ? -15.462 1.589 26.614 1.00 96.00 313 LEU A N 1
ATOM 2494 C CA . LEU A 1 313 ? -14.334 1.102 25.812 1.00 96.00 313 LEU A CA 1
ATOM 2495 C C . LEU A 1 313 ? -13.973 -0.351 26.161 1.00 96.00 313 LEU A C 1
ATOM 2497 O O . LEU A 1 313 ? -13.653 -1.133 25.268 1.00 96.00 313 LEU A O 1
ATOM 2501 N N . ALA A 1 314 ? -14.097 -0.739 27.433 1.00 94.31 314 ALA A N 1
ATOM 2502 C CA . ALA A 1 314 ? -13.852 -2.102 27.904 1.00 94.31 314 ALA A CA 1
ATOM 2503 C C . ALA A 1 314 ? -14.815 -3.159 27.312 1.00 94.31 314 ALA A C 1
ATOM 2505 O O . ALA A 1 314 ? -14.472 -4.342 27.258 1.00 94.31 314 ALA A O 1
ATOM 2506 N N . GLU A 1 315 ? -16.011 -2.765 26.857 1.00 94.00 315 GLU A N 1
ATOM 2507 C CA . GLU A 1 315 ? -17.007 -3.673 26.256 1.00 94.00 315 GLU A CA 1
ATOM 2508 C C . GLU A 1 315 ? -16.701 -4.021 24.776 1.00 94.00 315 GLU A C 1
ATOM 2510 O O . GLU A 1 315 ? -17.252 -4.989 24.223 1.00 94.00 315 GLU A O 1
ATOM 2515 N N . LEU A 1 316 ? -15.830 -3.243 24.122 1.00 96.06 316 LEU A N 1
ATOM 2516 C CA . LEU A 1 316 ? -15.465 -3.375 22.708 1.00 96.06 316 LEU A CA 1
ATOM 2517 C C . LEU A 1 316 ? -14.368 -4.415 22.490 1.00 96.06 316 LEU A C 1
ATOM 2519 O O . LEU A 1 316 ? -13.497 -4.602 23.340 1.00 96.06 316 LEU A O 1
ATOM 2523 N N . ASP A 1 317 ? -14.420 -5.108 21.349 1.00 96.44 317 ASP A N 1
ATOM 2524 C CA . ASP A 1 317 ? -13.431 -6.105 20.908 1.00 96.44 317 ASP A CA 1
ATOM 2525 C C . ASP A 1 317 ? -12.065 -5.492 20.614 1.00 96.44 317 ASP A C 1
ATOM 2527 O O . ASP A 1 317 ? -11.049 -6.138 20.862 1.00 96.44 317 ASP A O 1
ATOM 2531 N N . TYR A 1 318 ? -12.052 -4.243 20.159 1.00 97.69 318 TYR A N 1
ATOM 2532 C CA . TYR A 1 318 ? -10.864 -3.421 19.970 1.00 97.69 318 TYR A CA 1
ATOM 2533 C C . TYR A 1 318 ? -11.272 -1.953 19.805 1.00 97.69 318 TYR A C 1
ATOM 2535 O O . TYR A 1 318 ? -12.436 -1.637 19.545 1.00 97.69 318 TYR A O 1
ATOM 2543 N N . VAL A 1 319 ? -10.292 -1.057 19.911 1.00 98.12 319 VAL A N 1
ATOM 2544 C CA . VAL A 1 319 ? -10.460 0.377 19.646 1.00 98.12 319 VAL A CA 1
ATOM 2545 C C . VAL A 1 319 ? -9.410 0.831 18.643 1.00 98.12 319 VAL A C 1
ATOM 2547 O O . VAL A 1 319 ? -8.211 0.622 18.860 1.00 98.12 319 VAL A O 1
ATOM 2550 N N . VAL A 1 320 ? -9.864 1.470 17.566 1.00 98.62 320 VAL A N 1
ATOM 2551 C CA . VAL A 1 320 ? -9.015 2.229 16.644 1.00 98.62 320 VAL A CA 1
ATOM 2552 C C . VAL A 1 320 ? -8.975 3.670 17.141 1.00 98.62 320 VAL A C 1
ATOM 2554 O O . VAL A 1 320 ? -10.009 4.323 17.205 1.00 98.62 320 VAL A O 1
ATOM 2557 N N . ALA A 1 321 ? -7.810 4.166 17.546 1.00 98.44 321 ALA A N 1
ATOM 2558 C CA . ALA A 1 321 ? -7.643 5.542 18.002 1.00 98.44 321 ALA A CA 1
ATOM 2559 C C . ALA A 1 321 ? -7.116 6.414 16.858 1.00 98.44 321 ALA A C 1
ATOM 2561 O O . ALA A 1 321 ? -6.034 6.143 16.330 1.00 98.44 321 ALA A O 1
ATOM 2562 N N . SER A 1 322 ? -7.843 7.479 16.508 1.00 98.19 322 SER A N 1
ATOM 2563 C CA . SER A 1 322 ? -7.512 8.327 15.355 1.00 98.19 322 SER A CA 1
ATOM 2564 C C . SER A 1 322 ? -7.736 9.815 15.615 1.00 98.19 322 SER A C 1
ATOM 2566 O O . SER A 1 322 ? -8.596 10.226 16.392 1.00 98.19 322 SER A O 1
ATOM 2568 N N . VAL A 1 323 ? -6.939 10.664 14.961 1.00 97.81 323 VAL A N 1
ATOM 2569 C CA . VAL A 1 323 ? -7.095 12.122 15.039 1.00 97.81 323 VAL A CA 1
ATOM 2570 C C . VAL A 1 323 ? -7.951 12.606 13.870 1.00 97.81 323 VAL A C 1
ATOM 2572 O O . VAL A 1 323 ? -7.532 12.507 12.720 1.00 97.81 323 VAL A O 1
ATOM 2575 N N . HIS A 1 324 ? -9.082 13.259 14.156 1.00 95.44 324 HIS A N 1
ATOM 2576 C CA . HIS A 1 324 ? -9.915 13.897 13.120 1.00 95.44 324 HIS A CA 1
ATOM 2577 C C . HIS A 1 324 ? -10.044 15.417 13.235 1.00 95.44 324 HIS A C 1
ATOM 2579 O O . HIS A 1 324 ? -10.683 16.079 12.414 1.00 95.44 324 HIS A O 1
ATOM 2585 N N . SER A 1 325 ? -9.428 16.005 14.257 1.00 93.44 325 SER A N 1
ATOM 2586 C CA . SER A 1 325 ? -9.564 17.425 14.567 1.00 93.44 325 SER A CA 1
ATOM 2587 C C . SER A 1 325 ? -8.250 18.035 15.038 1.00 93.44 325 SER A C 1
ATOM 2589 O O . SER A 1 325 ? -7.329 17.341 15.472 1.00 93.44 325 SER A O 1
ATOM 2591 N N . ASN A 1 326 ? -8.174 19.367 14.987 1.00 93.50 326 ASN A N 1
ATOM 2592 C CA . ASN A 1 326 ? -7.027 20.141 15.470 1.00 93.50 326 ASN A CA 1
ATOM 2593 C C . ASN A 1 326 ? -5.691 19.749 14.803 1.00 93.50 326 ASN A C 1
ATOM 2595 O O . ASN A 1 326 ? -4.656 19.680 15.451 1.00 93.50 326 ASN A O 1
ATOM 2599 N N . PHE A 1 327 ? -5.693 19.547 13.481 1.00 95.25 327 PHE A N 1
ATOM 2600 C CA . PHE A 1 327 ? -4.494 19.189 12.700 1.00 95.25 327 PHE A CA 1
ATOM 2601 C C . PHE A 1 327 ? -3.387 20.259 12.666 1.00 95.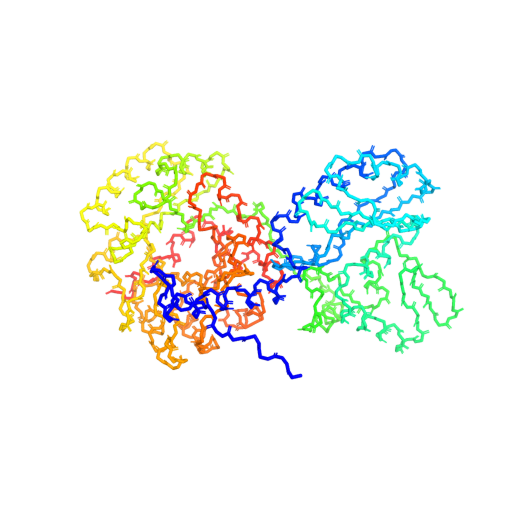25 327 PHE A C 1
ATOM 2603 O O . PHE A 1 327 ? -2.327 20.028 12.097 1.00 95.25 327 PHE A O 1
ATOM 2610 N N . SER A 1 328 ? -3.636 21.450 13.213 1.00 95.12 328 SER A N 1
ATOM 2611 C CA . SER A 1 328 ? -2.693 22.574 13.227 1.00 95.12 328 SER A CA 1
ATOM 2612 C C . SER A 1 328 ? -2.088 22.845 14.606 1.00 95.12 328 SER A C 1
ATOM 2614 O O . SER A 1 328 ? -1.603 23.953 14.838 1.00 95.12 328 SER A O 1
ATOM 2616 N N . LEU A 1 329 ? -2.178 21.893 15.541 1.00 95.19 329 LEU A N 1
ATOM 2617 C CA . LEU A 1 329 ? -1.482 21.985 16.825 1.00 95.19 329 LEU A CA 1
ATOM 2618 C C . LEU A 1 329 ? 0.037 22.054 16.615 1.00 95.19 329 LEU A C 1
ATOM 2620 O O . LEU A 1 329 ? 0.562 21.597 15.599 1.00 95.19 329 LEU A O 1
ATOM 2624 N N . ALA A 1 330 ? 0.749 22.647 17.575 1.00 97.56 330 ALA A N 1
ATOM 2625 C CA . ALA A 1 330 ? 2.207 22.630 17.549 1.00 97.56 330 ALA A CA 1
ATOM 2626 C C . ALA A 1 330 ? 2.714 21.184 17.656 1.00 97.56 330 ALA A C 1
ATOM 2628 O O . ALA A 1 330 ? 2.118 20.396 18.389 1.00 97.56 330 ALA A O 1
ATOM 2629 N N . LYS A 1 331 ? 3.839 20.867 16.993 1.00 98.12 331 LYS A N 1
ATOM 2630 C CA . LYS A 1 331 ? 4.422 19.511 16.938 1.00 98.12 331 LYS A CA 1
ATOM 2631 C C . LYS A 1 331 ? 4.376 18.798 18.295 1.00 98.12 331 LYS A C 1
ATOM 2633 O O . LYS A 1 331 ? 3.807 17.723 18.389 1.00 98.12 331 LYS A O 1
ATOM 2638 N N . GLN A 1 332 ? 4.904 19.432 19.347 1.00 98.38 332 GLN A N 1
ATOM 2639 C CA . GLN A 1 332 ? 4.938 18.838 20.689 1.00 98.38 332 GLN A CA 1
ATOM 2640 C C . GLN A 1 332 ? 3.540 18.563 21.255 1.00 98.38 332 GLN A C 1
ATOM 2642 O O . GLN A 1 332 ? 3.299 17.489 21.781 1.00 98.38 332 GLN A O 1
ATOM 2647 N N . GLN A 1 333 ? 2.600 19.499 21.101 1.00 98.44 333 GLN A N 1
ATOM 2648 C CA . GLN A 1 333 ? 1.236 19.326 21.608 1.00 98.44 333 GLN A CA 1
ATOM 2649 C C . GLN A 1 333 ? 0.512 18.175 20.906 1.00 98.44 333 GLN A C 1
ATOM 2651 O O . GLN A 1 333 ? -0.239 17.445 21.545 1.00 98.44 333 GLN A O 1
ATOM 2656 N N . GLN A 1 334 ? 0.726 18.018 19.597 1.00 98.56 334 GLN A N 1
ATOM 2657 C CA . GLN A 1 334 ? 0.157 16.904 18.846 1.00 98.56 334 GLN A CA 1
ATOM 2658 C C . GLN A 1 334 ? 0.821 15.576 19.236 1.00 98.56 334 GLN A C 1
ATOM 2660 O O . GLN A 1 334 ? 0.114 14.588 19.405 1.00 98.56 334 GLN A O 1
ATOM 2665 N N . THR A 1 335 ? 2.144 15.559 19.444 1.00 98.75 335 THR A N 1
ATOM 2666 C CA . THR A 1 335 ? 2.858 14.388 19.976 1.00 98.75 335 THR A CA 1
ATOM 2667 C C . THR A 1 335 ? 2.296 13.967 21.333 1.00 98.75 335 THR A C 1
ATOM 2669 O O . THR A 1 335 ? 1.871 12.827 21.468 1.00 98.75 335 THR A O 1
ATOM 2672 N N . ASP A 1 336 ? 2.208 14.883 22.304 1.00 98.75 336 ASP A N 1
ATOM 2673 C CA . ASP A 1 336 ? 1.726 14.583 23.662 1.00 98.75 336 ASP A CA 1
ATOM 2674 C C . ASP A 1 336 ? 0.276 14.064 23.646 1.00 98.75 336 ASP A C 1
ATOM 2676 O O . ASP A 1 336 ? -0.089 13.146 24.383 1.00 98.75 336 ASP A O 1
ATOM 2680 N N . ARG A 1 337 ? -0.561 14.644 22.773 1.00 98.62 337 ARG A N 1
ATOM 2681 C CA . ARG A 1 337 ? -1.955 14.231 22.568 1.00 98.62 337 ARG A CA 1
ATOM 2682 C C . ARG A 1 337 ? -2.049 12.792 22.062 1.00 98.62 337 ARG A C 1
ATOM 2684 O O . ARG A 1 337 ? -2.861 12.032 22.581 1.00 98.62 337 ARG A O 1
ATOM 2691 N N . ILE A 1 338 ? -1.264 12.441 21.042 1.00 98.75 338 ILE A N 1
ATOM 2692 C CA . ILE A 1 338 ? -1.281 11.096 20.454 1.00 98.75 338 ILE A CA 1
ATOM 2693 C C . ILE A 1 338 ? -0.656 10.094 21.426 1.00 98.75 338 ILE A C 1
ATOM 2695 O O . ILE A 1 338 ? -1.246 9.046 21.654 1.00 98.75 338 ILE A O 1
ATOM 2699 N N . GLU A 1 339 ? 0.470 10.424 22.064 1.00 98.81 339 GLU A N 1
ATOM 2700 C CA . GLU A 1 339 ? 1.108 9.555 23.058 1.00 98.81 339 GLU A CA 1
ATOM 2701 C C . GLU A 1 339 ? 0.133 9.173 24.176 1.00 98.81 339 GLU A C 1
ATOM 2703 O O . GLU A 1 339 ? 0.005 7.993 24.496 1.00 98.81 339 GLU A O 1
ATOM 2708 N N . LYS A 1 340 ? -0.606 10.141 24.734 1.00 98.62 340 LYS A N 1
ATOM 2709 C CA . LYS A 1 340 ? -1.602 9.850 25.774 1.00 98.62 340 LYS A CA 1
ATOM 2710 C C . LYS A 1 340 ? -2.661 8.850 25.300 1.00 98.62 340 LYS A C 1
ATOM 2712 O O . LYS A 1 340 ? -3.049 7.983 26.078 1.00 98.62 340 LYS A O 1
ATOM 2717 N N . ALA A 1 341 ? -3.106 8.947 24.047 1.00 98.44 341 ALA A N 1
ATOM 2718 C CA . ALA A 1 341 ? -4.054 7.997 23.480 1.00 98.44 341 ALA A CA 1
ATOM 2719 C C . ALA A 1 341 ? -3.424 6.614 23.266 1.00 98.44 341 ALA A C 1
ATOM 2721 O O . ALA A 1 341 ? -4.054 5.613 23.590 1.00 98.44 341 ALA A O 1
ATOM 2722 N N . LEU A 1 342 ? -2.182 6.540 22.779 1.00 98.31 342 LEU A N 1
ATOM 2723 C CA . LEU A 1 342 ? -1.471 5.269 22.588 1.00 98.31 342 LEU A CA 1
ATOM 2724 C C . LEU A 1 342 ? -1.207 4.537 23.911 1.00 98.31 342 LEU A C 1
ATOM 2726 O O . LEU A 1 342 ? -1.259 3.315 23.942 1.00 98.31 342 LEU A O 1
ATOM 2730 N N . ARG A 1 343 ? -0.983 5.278 25.003 1.00 97.56 343 ARG A N 1
ATOM 2731 C CA . ARG A 1 343 ? -0.806 4.723 26.357 1.00 97.56 343 ARG A CA 1
ATOM 2732 C C . ARG A 1 343 ? -2.114 4.361 27.066 1.00 97.56 343 ARG A C 1
ATOM 2734 O O . ARG A 1 343 ? -2.087 3.895 28.203 1.00 97.56 343 ARG A O 1
ATOM 2741 N N . SER A 1 344 ? -3.265 4.590 26.436 1.00 96.31 344 SER A N 1
ATOM 2742 C CA . SER A 1 344 ? -4.542 4.104 26.959 1.00 96.31 344 SER A CA 1
ATOM 2743 C C . SER A 1 344 ? -4.576 2.572 26.901 1.00 96.31 344 SER A C 1
ATOM 2745 O O . SER A 1 344 ? -4.299 2.020 25.835 1.00 96.31 344 SER A O 1
ATOM 2747 N N . PRO A 1 345 ? -5.003 1.870 27.969 1.00 94.81 345 PRO A N 1
ATOM 2748 C CA . PRO A 1 345 ? -5.098 0.408 27.958 1.00 94.81 345 PRO A CA 1
ATOM 2749 C C . PRO A 1 345 ? -6.187 -0.116 27.008 1.00 94.81 345 PRO A C 1
ATOM 2751 O O . PRO A 1 345 ? -6.297 -1.318 26.804 1.00 94.81 345 PRO A O 1
ATOM 2754 N N . TYR A 1 346 ? -7.002 0.769 26.427 1.00 95.94 346 TYR A N 1
ATOM 2755 C CA . TYR A 1 346 ? -8.047 0.406 25.470 1.00 95.94 346 TYR A CA 1
ATOM 2756 C C . TYR A 1 346 ? -7.601 0.543 24.010 1.00 95.94 346 TYR A C 1
ATOM 2758 O O . TYR A 1 346 ? -8.205 -0.073 23.131 1.00 95.94 346 TYR A O 1
ATOM 2766 N N . THR A 1 347 ? -6.555 1.327 23.723 1.00 97.50 347 THR A N 1
ATOM 2767 C CA . THR A 1 347 ? -6.103 1.563 22.345 1.00 97.50 347 THR A CA 1
ATOM 2768 C C . THR A 1 347 ? -5.473 0.302 21.782 1.00 97.50 347 THR A C 1
ATOM 2770 O O . THR A 1 347 ? -4.402 -0.118 22.200 1.00 97.50 347 THR A O 1
ATOM 2773 N N . THR A 1 348 ? -6.133 -0.298 20.796 1.00 97.69 348 THR A N 1
ATOM 2774 C CA . THR A 1 348 ? -5.660 -1.539 20.171 1.00 97.69 348 THR A CA 1
ATOM 2775 C C . THR A 1 348 ? -4.929 -1.260 18.863 1.00 97.69 348 THR A C 1
ATOM 2777 O O . THR A 1 348 ? -3.893 -1.868 18.586 1.00 97.69 348 THR A O 1
ATOM 2780 N N . VAL A 1 349 ? -5.466 -0.323 18.076 1.00 98.44 349 VAL A N 1
ATOM 2781 C CA . VAL A 1 349 ? -4.955 0.081 16.764 1.00 98.44 349 VAL A CA 1
ATOM 2782 C C . VAL A 1 349 ? -4.792 1.600 16.734 1.00 98.44 349 VAL A C 1
ATOM 2784 O O . VAL A 1 349 ? -5.677 2.329 17.179 1.00 98.44 349 VAL A O 1
ATOM 2787 N N . TRP A 1 350 ? -3.687 2.092 16.181 1.00 98.69 350 TRP A N 1
ATOM 2788 C CA . TRP A 1 350 ? -3.514 3.501 15.835 1.00 98.69 350 TRP A CA 1
ATOM 2789 C C . TRP A 1 350 ? -3.915 3.717 14.373 1.00 98.69 350 TRP A C 1
ATOM 2791 O O . TRP A 1 350 ? -3.162 3.345 13.472 1.00 98.69 350 TRP A O 1
ATOM 2801 N N . GLY A 1 351 ? -5.110 4.272 14.143 1.00 98.44 351 GLY A N 1
ATOM 2802 C CA . GLY A 1 351 ? -5.685 4.441 12.803 1.00 98.44 351 GLY A CA 1
ATOM 2803 C C . GLY A 1 351 ? -5.130 5.663 12.068 1.00 98.44 351 GLY A C 1
ATOM 2804 O O . GLY A 1 351 ? -4.885 6.690 12.706 1.00 98.44 351 GLY A O 1
ATOM 2805 N N . HIS A 1 352 ? -4.942 5.532 10.745 1.00 98.19 352 HIS A N 1
ATOM 2806 C CA . HIS A 1 352 ? -4.348 6.502 9.801 1.00 98.19 352 HIS A CA 1
ATOM 2807 C C . HIS A 1 352 ? -3.457 7.559 10.492 1.00 98.19 352 HIS A C 1
ATOM 2809 O O . HIS A 1 352 ? -3.836 8.730 10.625 1.00 98.19 352 HIS A O 1
ATOM 2815 N N . PRO A 1 353 ? -2.259 7.140 10.954 1.00 98.06 353 PRO A N 1
ATOM 2816 C CA . PRO A 1 353 ? -1.463 7.836 11.966 1.00 98.06 353 PRO A CA 1
ATOM 2817 C C . PRO A 1 353 ? -1.163 9.310 11.716 1.00 98.06 353 PRO A C 1
ATOM 2819 O O . PRO A 1 353 ? -0.966 10.065 12.672 1.00 98.06 353 PRO A O 1
ATOM 2822 N N . THR A 1 354 ? -1.090 9.735 10.454 1.00 98.00 354 THR A N 1
ATOM 2823 C CA . THR A 1 354 ? -0.652 11.080 10.063 1.00 98.00 354 THR A CA 1
ATOM 2824 C C . THR A 1 354 ? -1.791 12.000 9.650 1.00 98.00 354 THR A C 1
ATOM 2826 O O . THR A 1 354 ? -1.574 13.202 9.450 1.00 98.00 354 THR A O 1
ATOM 2829 N N . GLY A 1 355 ? -2.999 11.449 9.489 1.00 96.69 355 GLY A N 1
ATOM 2830 C CA . GLY A 1 355 ? -4.177 12.163 9.010 1.00 96.69 355 GLY A CA 1
ATOM 2831 C C . GLY A 1 355 ? -3.989 12.789 7.628 1.00 96.69 355 GLY A C 1
ATOM 2832 O O . GLY A 1 355 ? -4.714 13.727 7.272 1.00 96.69 355 GLY A O 1
ATOM 2833 N N . ARG A 1 356 ? -3.016 12.331 6.837 1.00 97.25 356 ARG A N 1
ATOM 2834 C CA . ARG A 1 356 ? -2.785 12.849 5.487 1.00 97.25 356 ARG A CA 1
ATOM 2835 C C . ARG A 1 356 ? -3.922 12.475 4.539 1.00 97.25 356 ARG A C 1
ATOM 2837 O O . ARG A 1 356 ? -4.607 11.475 4.723 1.00 97.25 356 ARG A O 1
ATOM 2844 N N . LEU A 1 357 ? -4.081 13.275 3.489 1.00 96.38 357 LEU A N 1
ATOM 2845 C CA . LEU A 1 357 ? -4.865 12.932 2.306 1.00 96.38 357 LEU A CA 1
ATOM 2846 C C . LEU A 1 357 ? -4.007 13.219 1.072 1.00 96.38 357 LEU A C 1
ATOM 2848 O O . LEU A 1 357 ? -3.694 14.376 0.776 1.00 96.38 357 LEU A O 1
ATOM 2852 N N . LEU A 1 358 ? -3.602 12.175 0.359 1.00 95.69 358 LEU A N 1
ATOM 2853 C CA . LEU A 1 358 ? -2.777 12.254 -0.837 1.00 95.69 358 LEU A CA 1
ATOM 2854 C C . LEU A 1 358 ? -3.365 13.249 -1.841 1.00 95.69 358 LEU A C 1
ATOM 2856 O O . LEU A 1 358 ? -4.553 13.239 -2.156 1.00 95.69 358 LEU A O 1
ATOM 2860 N N . LEU A 1 359 ? -2.495 14.129 -2.339 1.00 92.62 359 LEU A N 1
ATOM 2861 C CA . LEU A 1 359 ? -2.817 15.203 -3.285 1.00 92.62 359 LEU A CA 1
ATOM 2862 C C . LEU A 1 359 ? -3.806 16.269 -2.759 1.00 92.62 359 LEU A C 1
ATOM 2864 O O . LEU A 1 359 ? -4.243 17.128 -3.526 1.00 92.62 359 LEU A O 1
ATOM 2868 N N . GLN A 1 360 ? -4.124 16.272 -1.458 1.00 89.88 360 GLN A N 1
ATOM 2869 C CA . GLN A 1 360 ? -5.095 17.198 -0.862 1.00 89.88 360 GLN A CA 1
ATOM 2870 C C . GLN A 1 360 ? -4.600 17.844 0.442 1.00 89.88 360 GLN A C 1
ATOM 2872 O O . GLN A 1 360 ? -4.592 19.077 0.552 1.00 89.88 360 GLN A O 1
ATOM 2877 N N . ARG A 1 361 ? -4.185 17.039 1.425 1.00 90.19 361 ARG A N 1
ATOM 2878 C CA . ARG A 1 361 ? -3.798 17.451 2.781 1.00 90.19 361 ARG A CA 1
ATOM 2879 C C . ARG A 1 361 ? -2.496 16.761 3.195 1.00 90.19 361 ARG A C 1
ATOM 2881 O O . ARG A 1 361 ? -2.415 15.542 3.211 1.00 90.19 361 ARG A O 1
ATOM 2888 N N . GLU A 1 362 ? -1.496 17.555 3.558 1.00 91.31 362 GLU A N 1
ATOM 2889 C CA . GLU A 1 362 ? -0.259 17.048 4.170 1.00 91.31 362 GLU A CA 1
ATOM 2890 C C . GLU A 1 362 ? -0.532 16.455 5.558 1.00 91.31 362 GLU A C 1
ATOM 2892 O O . GLU A 1 362 ? -1.524 16.816 6.198 1.00 91.31 362 GLU A O 1
ATOM 2897 N N . ALA A 1 363 ? 0.372 15.593 6.023 1.00 95.94 363 ALA A N 1
ATOM 2898 C CA . ALA A 1 363 ? 0.387 15.120 7.404 1.00 95.94 363 ALA A CA 1
ATOM 2899 C C . ALA A 1 363 ? 0.407 16.294 8.399 1.00 95.94 363 ALA A C 1
ATOM 2901 O O . ALA A 1 363 ? 0.978 17.352 8.115 1.00 95.94 363 ALA A O 1
ATOM 2902 N N . TYR A 1 364 ? -0.204 16.113 9.571 1.00 96.88 364 TYR A N 1
ATOM 2903 C CA . TYR A 1 364 ? 0.010 17.044 10.679 1.00 96.88 364 TYR A CA 1
ATOM 2904 C C . TYR A 1 364 ? 1.404 16.866 11.295 1.00 96.88 364 TYR A C 1
ATOM 2906 O O . TYR A 1 364 ? 1.997 15.791 11.247 1.00 96.88 364 TYR A O 1
ATOM 2914 N N . GLU A 1 365 ? 1.925 17.939 11.887 1.00 97.38 365 GLU A N 1
ATOM 2915 C CA . GLU A 1 365 ? 3.237 17.936 12.536 1.00 97.38 365 GLU A CA 1
ATOM 2916 C C . GLU A 1 365 ? 3.183 17.145 13.851 1.00 97.38 365 GLU A C 1
ATOM 2918 O O . GLU A 1 365 ? 2.399 17.472 14.739 1.00 97.38 365 GLU A O 1
ATOM 2923 N N . MET A 1 366 ? 4.040 16.133 13.990 1.00 97.81 366 MET A N 1
ATOM 2924 C CA . MET A 1 366 ? 4.215 15.326 15.205 1.00 97.81 366 MET A CA 1
ATOM 2925 C C . MET A 1 366 ? 5.603 14.676 15.224 1.00 97.81 366 MET A C 1
ATOM 2927 O O . MET A 1 366 ? 6.313 14.667 14.215 1.00 97.81 366 MET A O 1
ATOM 2931 N N . ASP A 1 367 ? 6.010 14.135 16.368 1.00 98.50 367 ASP A N 1
ATOM 2932 C CA . ASP A 1 367 ? 7.225 13.328 16.477 1.00 98.50 367 ASP A CA 1
ATOM 2933 C C . ASP A 1 367 ? 6.940 11.852 16.190 1.00 98.50 367 ASP A C 1
ATOM 2935 O O . ASP A 1 367 ? 6.662 11.059 17.083 1.00 98.50 367 ASP A O 1
ATOM 2939 N N . MET A 1 368 ? 6.964 11.499 14.908 1.00 98.19 368 MET A N 1
ATOM 2940 C CA . MET A 1 368 ? 6.608 10.155 14.463 1.00 98.19 368 MET A CA 1
ATOM 2941 C C . MET A 1 368 ? 7.588 9.079 14.963 1.00 98.19 368 MET A C 1
ATOM 2943 O O . MET A 1 368 ? 7.159 7.970 15.259 1.00 98.19 368 MET A O 1
ATOM 2947 N N . THR A 1 369 ? 8.881 9.398 15.105 1.00 98.06 369 THR A N 1
ATOM 2948 C CA . THR A 1 369 ? 9.874 8.453 15.643 1.00 98.06 369 THR A CA 1
ATOM 2949 C C . THR A 1 369 ? 9.528 8.068 17.077 1.00 98.06 369 THR A C 1
ATOM 2951 O O . THR A 1 369 ? 9.424 6.880 17.372 1.00 98.06 369 THR A O 1
ATOM 2954 N N . HIS A 1 370 ? 9.284 9.067 17.930 1.00 98.69 370 HIS A N 1
ATOM 2955 C CA . HIS A 1 370 ? 8.864 8.854 19.317 1.00 98.69 370 HIS A CA 1
ATOM 2956 C C . HIS A 1 370 ? 7.532 8.100 19.401 1.00 98.69 370 HIS A C 1
ATOM 2958 O O . HIS A 1 370 ? 7.399 7.142 20.150 1.00 98.69 370 HIS A O 1
ATOM 2964 N N . LEU A 1 371 ? 6.539 8.470 18.588 1.00 98.75 371 LEU A N 1
ATOM 2965 C CA . LEU A 1 371 ? 5.225 7.817 18.629 1.00 98.75 371 LEU A CA 1
ATOM 2966 C C . LEU A 1 371 ? 5.254 6.352 18.168 1.00 98.75 371 LEU A C 1
ATOM 2968 O O . LEU A 1 371 ? 4.488 5.548 18.693 1.00 98.75 371 LEU A O 1
ATOM 2972 N N . LEU A 1 372 ? 6.137 5.978 17.234 1.00 98.75 372 LEU A N 1
ATOM 2973 C CA . LEU A 1 372 ? 6.357 4.566 16.896 1.00 98.75 372 LEU A CA 1
ATOM 2974 C C . LEU A 1 372 ? 6.985 3.796 18.064 1.00 98.75 372 LEU A C 1
ATOM 2976 O O . LEU A 1 372 ? 6.597 2.660 18.311 1.00 98.75 372 LEU A O 1
ATOM 2980 N N . GLU A 1 373 ? 7.916 4.404 18.803 1.00 98.75 373 GLU A N 1
ATOM 2981 C CA . GLU A 1 373 ? 8.490 3.795 20.012 1.00 98.75 373 GLU A CA 1
ATOM 2982 C C . GLU A 1 373 ? 7.410 3.565 21.073 1.00 98.75 373 GLU A C 1
ATOM 2984 O O . GLU A 1 373 ? 7.291 2.454 21.583 1.00 98.75 373 GLU A O 1
ATOM 2989 N N . VAL A 1 374 ? 6.549 4.559 21.318 1.00 98.69 374 VAL A N 1
ATOM 2990 C CA . VAL A 1 374 ? 5.385 4.418 22.210 1.00 98.69 374 VAL A CA 1
ATOM 2991 C C . VAL A 1 374 ? 4.452 3.302 21.730 1.00 98.69 374 VAL A C 1
ATOM 2993 O O . VAL A 1 374 ? 4.029 2.472 22.530 1.00 98.69 374 VAL A O 1
ATOM 2996 N N . ALA A 1 375 ? 4.133 3.244 20.433 1.00 98.31 375 ALA A N 1
ATOM 2997 C CA . ALA A 1 375 ? 3.275 2.191 19.890 1.00 98.31 375 ALA A CA 1
ATOM 2998 C C . ALA A 1 375 ? 3.885 0.791 20.093 1.00 98.31 375 ALA A C 1
ATOM 3000 O O . ALA A 1 375 ? 3.164 -0.142 20.445 1.00 98.31 375 ALA A O 1
ATOM 3001 N N . ALA A 1 376 ? 5.204 0.652 19.934 1.00 97.94 376 ALA A N 1
ATOM 3002 C CA . ALA A 1 376 ? 5.920 -0.594 20.194 1.00 97.94 376 ALA A CA 1
ATOM 3003 C C . ALA A 1 376 ? 5.901 -0.973 21.686 1.00 97.94 376 ALA A C 1
ATOM 3005 O O . ALA A 1 376 ? 5.563 -2.108 22.021 1.00 97.94 376 ALA A O 1
ATOM 3006 N N . GLU A 1 377 ? 6.206 -0.022 22.580 1.00 96.94 377 GLU A N 1
ATOM 3007 C CA . GLU A 1 377 ? 6.154 -0.200 24.042 1.00 96.94 377 GLU A CA 1
ATOM 3008 C C . GLU A 1 377 ? 4.773 -0.677 24.502 1.00 96.94 377 GLU A C 1
ATOM 3010 O O . GLU A 1 377 ? 4.646 -1.625 25.281 1.00 96.94 377 GLU A O 1
ATOM 3015 N N . GLU A 1 378 ? 3.728 -0.030 23.992 1.00 96.75 378 GLU A N 1
ATOM 3016 C CA . GLU A 1 378 ? 2.354 -0.319 24.376 1.00 96.75 378 GLU A CA 1
ATOM 3017 C C . GLU A 1 378 ? 1.759 -1.502 23.609 1.00 96.75 378 GLU A C 1
ATOM 3019 O O . GLU A 1 378 ? 0.693 -1.988 23.980 1.00 96.75 378 GLU A O 1
ATOM 3024 N N . GLN A 1 379 ? 2.467 -2.043 22.613 1.00 96.00 379 GLN A N 1
ATOM 3025 C CA . GLN A 1 379 ? 1.993 -3.109 21.725 1.00 96.00 379 GLN A CA 1
ATOM 3026 C C . GLN A 1 379 ? 0.719 -2.708 20.961 1.00 96.00 379 GLN A C 1
ATOM 3028 O O . GLN A 1 379 ? -0.179 -3.527 20.725 1.00 96.00 379 GLN A O 1
ATOM 3033 N N . VAL A 1 380 ? 0.621 -1.441 20.567 1.00 97.69 380 VAL A N 1
ATOM 3034 C CA . VAL A 1 380 ? -0.441 -0.922 19.698 1.00 97.69 380 VAL A CA 1
ATOM 3035 C C . VAL A 1 380 ? -0.133 -1.309 18.253 1.00 97.69 380 VAL A C 1
ATOM 3037 O O . VAL A 1 380 ? 0.977 -1.095 17.768 1.00 97.69 380 VAL A O 1
ATOM 3040 N N . ILE A 1 381 ? -1.115 -1.885 17.559 1.00 98.00 381 ILE A N 1
ATOM 3041 C CA . ILE A 1 381 ? -1.005 -2.174 16.124 1.00 98.00 381 ILE A CA 1
ATOM 3042 C C . ILE A 1 381 ? -1.013 -0.840 15.376 1.00 98.00 381 ILE A C 1
ATOM 3044 O O . ILE A 1 381 ? -1.874 0.002 15.629 1.00 98.00 381 ILE A O 1
ATOM 3048 N N . VAL A 1 382 ? -0.091 -0.637 14.438 1.00 98.69 382 VAL A N 1
ATOM 3049 C CA . VAL A 1 382 ? -0.099 0.571 13.601 1.00 98.69 382 VAL A CA 1
ATOM 3050 C C . VAL A 1 382 ? -0.853 0.283 12.310 1.00 98.69 382 VAL A C 1
ATOM 3052 O O . VAL A 1 382 ? -0.556 -0.679 11.599 1.00 98.69 382 VAL A O 1
ATOM 3055 N N . GLU A 1 383 ? -1.849 1.112 12.007 1.00 98.81 383 GLU A N 1
ATOM 3056 C CA . GLU A 1 383 ? -2.623 0.971 10.782 1.00 98.81 383 GLU A CA 1
ATOM 3057 C C . GLU A 1 383 ? -1.808 1.410 9.556 1.00 98.81 383 GLU A C 1
ATOM 3059 O O . GLU A 1 383 ? -1.240 2.506 9.499 1.00 98.81 383 GLU A O 1
ATOM 3064 N N . LEU A 1 384 ? -1.820 0.550 8.541 1.00 98.81 384 LEU A N 1
ATOM 3065 C CA . LEU A 1 384 ? -1.628 0.912 7.149 1.00 98.81 384 LEU A CA 1
ATOM 3066 C C . LEU A 1 384 ? -3.003 1.011 6.482 1.00 98.81 384 LEU A C 1
ATOM 3068 O O . LEU A 1 384 ? -3.589 0.032 6.019 1.00 98.81 384 LEU A O 1
ATOM 3072 N N . ASN A 1 385 ? -3.523 2.225 6.447 1.00 98.81 385 ASN A N 1
ATOM 3073 C CA . ASN A 1 385 ? -4.817 2.549 5.896 1.00 98.81 385 ASN A CA 1
ATOM 3074 C C . ASN A 1 385 ? -4.757 2.437 4.375 1.00 98.81 385 ASN A C 1
ATOM 3076 O O . ASN A 1 385 ? -4.062 3.213 3.720 1.00 98.81 385 ASN A O 1
ATOM 3080 N N . ALA A 1 386 ? -5.471 1.467 3.822 1.00 98.56 386 ALA A N 1
ATOM 3081 C CA . ALA A 1 386 ? -5.425 1.094 2.420 1.00 98.56 386 ALA A CA 1
ATOM 3082 C C . ALA A 1 386 ? -6.296 1.986 1.522 1.00 98.56 386 ALA A C 1
ATOM 3084 O O . ALA A 1 386 ? -6.237 1.851 0.302 1.00 98.56 386 ALA A O 1
ATOM 3085 N N . ASN A 1 387 ? -7.045 2.941 2.091 1.00 98.31 387 ASN A N 1
ATOM 3086 C CA . ASN A 1 387 ? -7.817 3.885 1.297 1.00 98.31 387 ASN A CA 1
ATOM 3087 C C . ASN A 1 387 ? -6.897 4.608 0.284 1.00 98.31 387 ASN A C 1
ATOM 3089 O O . ASN A 1 387 ? -5.885 5.197 0.695 1.00 98.31 387 ASN A O 1
ATOM 3093 N N . PRO A 1 388 ? -7.246 4.650 -1.017 1.00 96.38 388 PRO A N 1
ATOM 3094 C CA . PRO A 1 388 ? -6.440 5.266 -2.073 1.00 96.38 388 PRO A CA 1
ATOM 3095 C C . PRO A 1 388 ? -6.064 6.726 -1.844 1.00 96.38 388 PRO A C 1
ATOM 3097 O O . PRO A 1 388 ? -5.096 7.225 -2.419 1.00 96.38 388 PRO A O 1
ATOM 3100 N N . HIS A 1 389 ? -6.858 7.440 -1.048 1.00 97.06 389 HIS A N 1
ATOM 3101 C CA . HIS A 1 389 ? -6.616 8.831 -0.709 1.00 97.06 389 HIS A CA 1
ATOM 3102 C C . HIS A 1 389 ? -5.727 8.988 0.524 1.00 97.06 389 HIS A C 1
ATOM 3104 O O . HIS A 1 389 ? -5.286 10.102 0.782 1.00 97.06 389 HIS A O 1
ATOM 3110 N N . ARG A 1 390 ? -5.442 7.927 1.283 1.00 98.25 390 ARG A N 1
ATOM 3111 C CA . ARG A 1 390 ? -4.635 7.972 2.512 1.00 98.25 390 ARG A CA 1
ATOM 3112 C C . ARG A 1 390 ? -3.295 7.264 2.336 1.00 98.25 390 ARG A C 1
ATOM 3114 O O . ARG A 1 390 ? -2.258 7.932 2.410 1.00 98.25 390 ARG A O 1
ATOM 3121 N N . LEU A 1 391 ? -3.328 5.946 2.101 1.00 98.38 391 LEU A N 1
ATOM 3122 C CA . LEU A 1 391 ? -2.166 5.044 2.134 1.00 98.38 391 LEU A CA 1
ATOM 3123 C C . LEU A 1 391 ? -1.265 5.348 3.338 1.00 98.38 391 LEU A C 1
ATOM 3125 O O . LEU A 1 391 ? -0.108 5.709 3.158 1.00 98.38 391 LEU A O 1
ATOM 3129 N N . ASP A 1 392 ? -1.832 5.341 4.544 1.00 98.50 392 ASP A N 1
ATOM 3130 C CA . ASP A 1 392 ? -1.239 5.919 5.760 1.00 98.50 392 ASP A CA 1
ATOM 3131 C C . ASP A 1 392 ? -1.217 4.891 6.896 1.00 98.50 392 ASP A C 1
ATOM 3133 O O . ASP A 1 392 ? -2.279 4.466 7.316 1.00 98.50 392 ASP A O 1
ATOM 3137 N N . ILE A 1 393 ? -0.094 4.469 7.466 1.00 98.00 393 ILE A N 1
ATOM 3138 C CA . ILE A 1 393 ? 1.218 5.129 7.500 1.00 98.00 393 ILE A CA 1
ATOM 3139 C C . ILE A 1 393 ? 1.996 5.190 6.168 1.00 98.00 393 ILE A C 1
ATOM 3141 O O . ILE A 1 393 ? 1.883 4.326 5.304 1.00 98.00 393 ILE A O 1
ATOM 3145 N N . ASP A 1 394 ? 2.822 6.232 5.995 1.00 97.12 394 ASP A N 1
ATOM 3146 C CA . ASP A 1 394 ? 3.758 6.328 4.866 1.00 97.12 394 ASP A CA 1
ATOM 3147 C C . ASP A 1 394 ? 4.776 5.178 4.877 1.00 97.12 394 ASP A C 1
ATOM 3149 O O . ASP A 1 394 ? 5.469 4.967 5.873 1.00 97.12 394 ASP A O 1
ATOM 3153 N N . TRP A 1 395 ? 4.934 4.496 3.739 1.00 97.50 395 TRP A N 1
ATOM 3154 C CA . TRP A 1 395 ? 5.842 3.355 3.586 1.00 97.50 395 TRP A CA 1
ATOM 3155 C C . TRP A 1 395 ? 7.300 3.639 3.951 1.00 97.50 395 TRP A C 1
ATOM 3157 O O . TRP A 1 395 ? 8.044 2.713 4.267 1.00 97.50 395 TRP A O 1
ATOM 3167 N N . ARG A 1 396 ? 7.726 4.907 3.940 1.00 96.00 396 ARG A N 1
ATOM 3168 C CA . ARG A 1 396 ? 9.076 5.317 4.360 1.00 96.00 396 ARG A CA 1
ATOM 3169 C C . ARG A 1 396 ? 9.347 5.035 5.838 1.00 96.00 396 ARG A C 1
ATOM 3171 O O . ARG A 1 396 ? 10.505 4.963 6.231 1.00 96.00 396 ARG A O 1
ATOM 3178 N N . TRP A 1 397 ? 8.305 4.827 6.643 1.00 97.19 397 TRP A N 1
ATOM 3179 C CA . TRP A 1 397 ? 8.430 4.341 8.017 1.00 97.19 397 TRP A CA 1
ATOM 3180 C C . TRP A 1 397 ? 8.628 2.825 8.112 1.00 97.19 397 TRP A C 1
ATOM 3182 O O . TRP A 1 397 ? 8.890 2.332 9.204 1.00 97.19 397 TRP A O 1
ATOM 3192 N N . GLY A 1 398 ? 8.567 2.090 6.995 1.00 95.62 398 GLY A N 1
ATOM 3193 C CA . GLY A 1 398 ? 8.682 0.631 6.948 1.00 95.62 398 GLY A CA 1
ATOM 3194 C C . GLY A 1 398 ? 9.927 0.094 7.645 1.00 95.62 398 GLY A C 1
ATOM 3195 O O . GLY A 1 398 ? 9.806 -0.796 8.478 1.00 95.62 398 GLY A O 1
ATOM 3196 N N . VAL A 1 399 ? 11.105 0.679 7.400 1.00 93.75 399 VAL A N 1
ATOM 3197 C CA . VAL A 1 399 ? 12.347 0.264 8.083 1.00 93.75 399 VAL A CA 1
ATOM 3198 C C . VAL A 1 399 ? 12.212 0.419 9.600 1.00 93.75 399 VAL A C 1
ATOM 3200 O O . VAL A 1 399 ? 12.464 -0.528 10.339 1.00 93.75 399 VAL A O 1
ATOM 3203 N N . ARG A 1 400 ? 11.731 1.577 10.071 1.00 96.56 400 ARG A N 1
ATOM 3204 C CA . ARG A 1 400 ? 11.593 1.857 11.507 1.00 96.56 400 ARG A CA 1
ATOM 3205 C C . ARG A 1 400 ? 10.546 0.968 12.183 1.00 96.56 400 ARG A C 1
ATOM 3207 O O . ARG A 1 400 ? 10.772 0.503 13.294 1.00 96.56 400 ARG A O 1
ATOM 3214 N N . VAL A 1 401 ? 9.422 0.722 11.511 1.00 97.38 401 VAL A N 1
ATOM 3215 C CA . VAL A 1 401 ? 8.368 -0.205 11.956 1.00 97.38 401 VAL A CA 1
ATOM 3216 C C . VAL A 1 401 ? 8.940 -1.607 12.164 1.00 97.38 401 VAL A C 1
ATOM 3218 O O . VAL A 1 401 ? 8.692 -2.223 13.199 1.00 97.38 401 VAL A O 1
ATOM 3221 N N . GLN A 1 402 ? 9.747 -2.091 11.215 1.00 95.75 402 GLN A N 1
ATOM 3222 C CA . GLN A 1 402 ? 10.370 -3.409 11.304 1.00 95.75 402 GLN A CA 1
ATOM 3223 C C . GLN A 1 402 ? 11.433 -3.487 12.405 1.00 95.75 402 GLN A C 1
ATOM 3225 O O . GLN A 1 402 ? 11.445 -4.457 13.157 1.00 95.75 402 GLN A O 1
ATOM 3230 N N . GLU A 1 403 ? 12.289 -2.469 12.543 1.00 96.12 403 GLU A N 1
ATOM 3231 C CA . GLU A 1 403 ? 13.292 -2.392 13.620 1.00 96.12 403 GLU A CA 1
ATOM 3232 C C . GLU A 1 403 ? 12.668 -2.459 15.017 1.00 96.12 403 GLU A C 1
ATOM 3234 O O . GLU A 1 403 ? 13.234 -3.068 15.923 1.00 96.12 403 GLU A O 1
ATOM 3239 N N . LEU A 1 404 ? 11.510 -1.819 15.190 1.00 98.00 404 LEU A N 1
ATOM 3240 C CA . LEU A 1 404 ? 10.776 -1.786 16.453 1.00 98.00 404 LEU A CA 1
ATOM 3241 C C . LEU A 1 404 ? 9.898 -3.025 16.677 1.00 98.00 404 LEU A C 1
ATOM 3243 O O . LEU A 1 404 ? 9.339 -3.173 17.761 1.00 98.00 404 LEU A O 1
ATOM 3247 N N . GLY A 1 405 ? 9.767 -3.910 15.682 1.00 96.94 405 GLY A N 1
ATOM 3248 C CA . GLY A 1 405 ? 8.903 -5.089 15.769 1.00 96.94 405 GLY A CA 1
ATOM 3249 C C . GLY A 1 405 ? 7.418 -4.741 15.903 1.00 96.94 405 GLY A C 1
ATOM 3250 O O . GLY A 1 405 ? 6.687 -5.453 16.586 1.00 96.94 405 GLY A O 1
ATOM 3251 N N . ILE A 1 406 ? 6.982 -3.632 15.298 1.00 97.38 406 ILE A N 1
ATOM 3252 C CA . ILE A 1 406 ? 5.587 -3.186 15.349 1.00 97.38 406 ILE A CA 1
ATOM 3253 C C . ILE A 1 406 ? 4.740 -4.031 14.398 1.00 97.38 406 ILE A C 1
ATOM 3255 O O . ILE A 1 406 ? 5.046 -4.155 13.211 1.00 97.38 406 ILE A O 1
ATOM 3259 N N . ASP A 1 407 ? 3.635 -4.550 14.922 1.00 96.00 407 ASP A N 1
ATOM 3260 C CA . ASP A 1 407 ? 2.602 -5.220 14.139 1.00 96.00 407 ASP A CA 1
ATOM 3261 C C . ASP A 1 407 ? 1.858 -4.217 13.243 1.00 96.00 407 ASP A C 1
ATOM 3263 O O . ASP A 1 407 ? 1.376 -3.184 13.724 1.00 96.00 407 ASP A O 1
ATOM 3267 N N . ILE A 1 408 ? 1.704 -4.541 11.955 1.00 98.44 408 ILE A N 1
ATOM 3268 C CA . ILE A 1 408 ? 0.949 -3.717 11.001 1.00 98.44 408 ILE A CA 1
ATOM 3269 C C . ILE A 1 408 ? -0.434 -4.312 10.723 1.00 98.44 408 ILE A C 1
ATOM 3271 O O . ILE A 1 408 ? -0.584 -5.512 10.471 1.00 98.44 408 ILE A O 1
ATOM 3275 N N . GLY A 1 409 ? -1.457 -3.457 10.754 1.00 98.25 409 GLY A N 1
ATOM 3276 C CA . GLY A 1 409 ? -2.821 -3.769 10.321 1.00 98.25 409 GLY A CA 1
ATOM 3277 C C . GLY A 1 409 ? -3.160 -3.048 9.019 1.00 98.25 409 GLY A C 1
ATOM 3278 O O . GLY A 1 409 ? -3.189 -1.824 8.986 1.00 98.25 409 GLY A O 1
ATOM 3279 N N . ILE A 1 410 ? -3.407 -3.786 7.938 1.00 98.69 410 ILE A N 1
ATOM 3280 C CA . ILE A 1 410 ? -3.851 -3.237 6.654 1.00 98.69 410 ILE A CA 1
ATOM 3281 C C . ILE A 1 410 ? -5.372 -3.119 6.679 1.00 98.69 410 ILE A C 1
ATOM 3283 O O . ILE A 1 410 ? -6.074 -4.135 6.672 1.00 98.69 410 ILE A O 1
ATOM 3287 N N . HIS A 1 411 ? -5.902 -1.899 6.693 1.00 98.56 411 HIS A N 1
ATOM 3288 C CA . HIS A 1 411 ? -7.347 -1.691 6.783 1.00 98.56 411 HIS A CA 1
ATOM 3289 C C . HIS A 1 411 ? -7.853 -0.687 5.744 1.00 98.56 411 HIS A C 1
ATOM 3291 O O . HIS A 1 411 ? -7.258 0.374 5.601 1.00 98.56 411 HIS A O 1
ATOM 3297 N N . PRO A 1 412 ? -8.936 -0.987 5.003 1.00 97.75 412 PRO A N 1
ATOM 3298 C CA . PRO A 1 412 ? -9.371 -0.163 3.881 1.00 97.75 412 PRO A CA 1
ATOM 3299 C C . PRO A 1 412 ? -10.099 1.116 4.284 1.00 97.75 412 PRO A C 1
ATOM 3301 O O . PRO A 1 412 ? -10.279 1.976 3.424 1.00 97.75 412 PRO A O 1
ATOM 3304 N N . ASP A 1 413 ? -10.522 1.251 5.550 1.00 98.00 413 ASP A N 1
ATOM 3305 C CA . ASP A 1 413 ? -11.360 2.378 5.983 1.00 98.00 413 ASP A CA 1
ATOM 3306 C C . ASP A 1 413 ? -12.619 2.452 5.093 1.00 98.00 413 ASP A C 1
ATOM 3308 O O . ASP A 1 413 ? -12.981 3.467 4.489 1.00 98.00 413 ASP A O 1
ATOM 3312 N N . ALA A 1 414 ? -13.229 1.278 4.890 1.00 98.06 414 ALA A N 1
ATOM 3313 C CA . ALA A 1 414 ? -14.241 1.080 3.865 1.00 98.06 414 ALA A CA 1
ATOM 3314 C C . ALA A 1 414 ? -15.583 1.665 4.308 1.00 98.06 414 ALA A C 1
ATOM 3316 O O . ALA A 1 414 ? -16.168 1.211 5.283 1.00 98.06 414 ALA A O 1
ATOM 3317 N N . HIS A 1 415 ? -16.108 2.608 3.526 1.00 97.94 415 HIS A N 1
ATOM 3318 C CA . HIS A 1 415 ? -17.437 3.208 3.719 1.00 97.94 415 HIS A CA 1
ATOM 3319 C C . HIS A 1 415 ? -18.483 2.644 2.743 1.00 97.94 415 HIS A C 1
ATOM 3321 O O . HIS A 1 415 ? -19.557 3.211 2.541 1.00 97.94 415 HIS A O 1
ATOM 3327 N N . SER A 1 416 ? -18.145 1.573 2.028 1.00 98.19 416 SER A N 1
ATOM 3328 C CA . SER A 1 416 ? -19.031 0.876 1.097 1.00 98.19 416 SER A CA 1
ATOM 3329 C C . SER A 1 416 ? -18.482 -0.514 0.804 1.00 98.19 416 SER A C 1
ATOM 3331 O O . SER A 1 416 ? -17.288 -0.749 0.978 1.00 98.19 416 SER A O 1
ATOM 3333 N N . VAL A 1 417 ? -19.328 -1.392 0.266 1.00 98.12 417 VAL A N 1
ATOM 3334 C CA . VAL A 1 417 ? -18.939 -2.743 -0.165 1.00 98.12 417 VAL A CA 1
ATOM 3335 C C . VAL A 1 417 ? -17.768 -2.726 -1.154 1.00 98.12 417 VAL A C 1
ATOM 3337 O O . VAL A 1 417 ? -16.844 -3.516 -1.005 1.00 98.12 417 VAL A O 1
ATOM 3340 N N . ALA A 1 418 ? -17.768 -1.805 -2.123 1.00 97.31 418 ALA A N 1
ATOM 3341 C CA . ALA A 1 418 ? -16.667 -1.671 -3.082 1.00 97.31 418 ALA A CA 1
ATOM 3342 C C . ALA A 1 418 ? -15.368 -1.178 -2.422 1.00 97.31 418 ALA A C 1
ATOM 3344 O O . ALA A 1 418 ? -14.283 -1.557 -2.837 1.00 97.31 418 ALA A O 1
ATOM 3345 N N . GLY A 1 419 ? -15.473 -0.375 -1.357 1.00 97.69 419 GLY A N 1
ATOM 3346 C CA . GLY A 1 419 ? -14.308 0.105 -0.610 1.00 97.69 419 GLY A CA 1
ATOM 3347 C C . GLY A 1 419 ? -13.557 -1.003 0.129 1.00 97.69 419 GLY A C 1
ATOM 3348 O O . GLY A 1 419 ? -12.421 -0.796 0.522 1.00 97.69 419 GLY A O 1
ATOM 3349 N N . LEU A 1 420 ? -14.143 -2.193 0.308 1.00 98.06 420 LEU A N 1
ATOM 3350 C CA . LEU A 1 420 ? -13.422 -3.335 0.881 1.00 98.06 420 LEU A CA 1
ATOM 3351 C C . LEU A 1 420 ? -12.270 -3.803 -0.019 1.00 98.06 420 LEU A C 1
ATOM 3353 O O . LEU A 1 420 ? -11.284 -4.333 0.492 1.00 98.06 420 LEU A O 1
ATOM 3357 N N . ASP A 1 421 ? -12.383 -3.580 -1.330 1.00 97.00 421 ASP A N 1
ATOM 3358 C CA . ASP A 1 421 ? -11.377 -3.986 -2.315 1.00 97.00 421 ASP A CA 1
ATOM 3359 C C . ASP A 1 421 ? -10.137 -3.073 -2.281 1.00 97.00 421 ASP A C 1
ATOM 3361 O O . ASP A 1 421 ? -9.062 -3.480 -2.717 1.00 97.00 421 ASP A O 1
ATOM 3365 N N . ASP A 1 422 ? -10.230 -1.896 -1.642 1.00 98.00 422 ASP A N 1
ATOM 3366 C CA . ASP A 1 422 ? -9.097 -0.979 -1.454 1.00 98.00 422 ASP A CA 1
ATOM 3367 C C . ASP A 1 422 ? -7.938 -1.625 -0.669 1.00 98.00 422 ASP A C 1
ATOM 3369 O O . ASP A 1 422 ? -6.803 -1.150 -0.735 1.00 98.00 422 ASP A O 1
ATOM 3373 N N . ILE A 1 423 ? -8.187 -2.736 0.041 1.00 97.75 423 ILE A N 1
ATOM 3374 C CA . ILE A 1 423 ? -7.164 -3.509 0.759 1.00 97.75 423 ILE A CA 1
ATOM 3375 C C . ILE A 1 423 ? -5.980 -3.906 -0.135 1.00 97.75 423 ILE A C 1
ATOM 3377 O O . ILE A 1 423 ? -4.846 -3.951 0.345 1.00 97.75 423 ILE A O 1
ATOM 3381 N N . GLU A 1 424 ? -6.214 -4.112 -1.435 1.00 97.25 424 GLU A N 1
ATOM 3382 C CA . GLU A 1 424 ? -5.179 -4.398 -2.433 1.00 97.25 424 GLU A CA 1
ATOM 3383 C C . GLU A 1 424 ? -4.109 -3.297 -2.482 1.00 97.25 424 GLU A C 1
ATOM 3385 O O . GLU A 1 424 ? -2.907 -3.575 -2.516 1.00 97.25 424 GLU A O 1
ATOM 3390 N N . HIS A 1 425 ? -4.516 -2.029 -2.398 1.00 97.88 425 HIS A N 1
ATOM 3391 C CA . HIS A 1 425 ? -3.578 -0.908 -2.395 1.00 97.88 425 HIS A CA 1
ATOM 3392 C C . HIS A 1 425 ? -2.710 -0.894 -1.135 1.00 97.88 425 HIS A C 1
ATOM 3394 O O . HIS A 1 425 ? -1.520 -0.580 -1.198 1.00 97.88 425 HIS A O 1
ATOM 3400 N N . GLY A 1 426 ? -3.290 -1.277 0.002 1.00 98.31 426 GLY A N 1
ATOM 3401 C CA . GLY A 1 426 ? -2.570 -1.444 1.259 1.00 98.31 426 GLY A CA 1
ATOM 3402 C C . GLY A 1 426 ? -1.539 -2.567 1.189 1.00 98.31 426 GLY A C 1
ATOM 3403 O O . GLY A 1 426 ? -0.413 -2.375 1.640 1.00 98.31 426 GLY A O 1
ATOM 3404 N N . VAL A 1 427 ? -1.866 -3.698 0.554 1.00 98.44 427 VAL A N 1
ATOM 3405 C CA . VAL A 1 427 ? -0.912 -4.799 0.318 1.00 98.44 427 VAL A CA 1
ATOM 3406 C C . VAL A 1 427 ? 0.263 -4.326 -0.536 1.00 98.44 427 VAL A C 1
ATOM 3408 O O . VAL A 1 427 ? 1.413 -4.530 -0.150 1.00 98.44 427 VAL A O 1
ATOM 3411 N N . GLY A 1 428 ? 0.010 -3.604 -1.632 1.00 97.88 428 GLY A N 1
ATOM 3412 C CA . GLY A 1 428 ? 1.082 -3.026 -2.452 1.00 97.88 428 GLY A CA 1
ATOM 3413 C C . GLY A 1 428 ? 2.025 -2.116 -1.652 1.00 97.88 428 GLY A C 1
ATOM 3414 O O . GLY A 1 428 ? 3.246 -2.162 -1.825 1.00 97.88 428 GLY A O 1
ATOM 3415 N N . ILE A 1 429 ? 1.479 -1.325 -0.724 1.00 98.50 429 ILE A N 1
ATOM 3416 C CA . ILE A 1 429 ? 2.267 -0.464 0.164 1.00 98.50 429 ILE A CA 1
ATOM 3417 C C . ILE A 1 429 ? 3.001 -1.264 1.252 1.00 98.50 429 ILE A C 1
ATOM 3419 O O . ILE A 1 429 ? 4.158 -0.961 1.543 1.00 98.50 429 ILE A O 1
ATOM 3423 N N . ALA A 1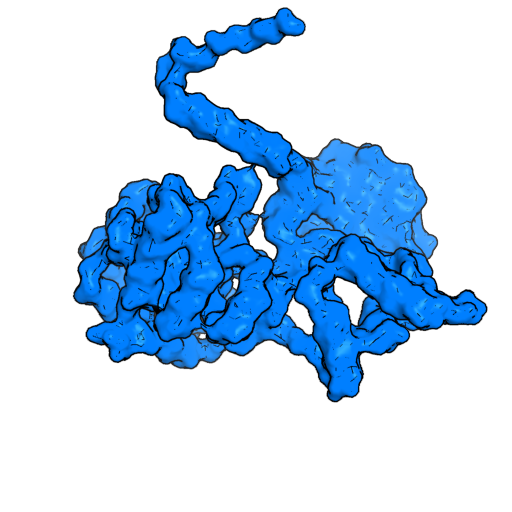 430 ? 2.399 -2.315 1.806 1.00 98.56 430 ALA A N 1
ATOM 3424 C CA . ALA A 1 430 ? 3.047 -3.200 2.774 1.00 98.56 430 ALA A CA 1
ATOM 3425 C C . ALA A 1 430 ? 4.253 -3.931 2.161 1.00 98.56 430 ALA A C 1
ATOM 3427 O O . ALA A 1 430 ? 5.318 -4.011 2.777 1.00 98.56 430 ALA A O 1
ATOM 3428 N N . ARG A 1 431 ? 4.133 -4.374 0.906 1.00 98.38 431 ARG A N 1
ATOM 3429 C CA . ARG A 1 431 ? 5.251 -4.924 0.126 1.00 98.38 431 ARG A CA 1
ATOM 3430 C C . ARG A 1 431 ? 6.361 -3.897 -0.055 1.00 98.38 431 ARG A C 1
ATOM 3432 O O . ARG A 1 431 ? 7.526 -4.200 0.170 1.00 98.38 431 ARG A O 1
ATOM 3439 N N . LYS A 1 432 ? 6.004 -2.647 -0.356 1.00 97.69 432 LYS A N 1
ATOM 3440 C CA . LYS A 1 432 ? 6.955 -1.528 -0.432 1.00 97.69 432 LYS A CA 1
ATOM 3441 C C . LYS A 1 432 ? 7.625 -1.189 0.903 1.00 97.69 432 LYS A C 1
ATOM 3443 O O . LYS A 1 432 ? 8.754 -0.705 0.917 1.00 97.69 432 LYS A O 1
ATOM 3448 N N . MET A 1 433 ? 6.958 -1.455 2.021 1.00 97.75 433 MET A N 1
ATOM 3449 C CA . MET A 1 433 ? 7.561 -1.387 3.354 1.00 97.75 433 MET A CA 1
ATOM 3450 C C . MET A 1 433 ? 8.515 -2.556 3.633 1.00 97.75 433 MET A C 1
ATOM 3452 O O . MET A 1 433 ? 9.218 -2.513 4.640 1.00 97.75 433 MET A O 1
ATOM 3456 N N . GLY A 1 434 ? 8.553 -3.577 2.771 1.00 97.19 434 GLY A N 1
ATOM 3457 C CA . GLY A 1 434 ? 9.336 -4.796 2.947 1.00 97.19 434 GLY A CA 1
ATOM 3458 C C . GLY A 1 434 ? 8.729 -5.770 3.954 1.00 97.19 434 GLY A C 1
ATOM 3459 O O . GLY A 1 434 ? 9.476 -6.533 4.559 1.00 97.19 434 GLY A O 1
ATOM 3460 N N . LEU A 1 435 ? 7.411 -5.708 4.174 1.00 98.06 435 LEU A N 1
ATOM 3461 C CA . LEU A 1 435 ? 6.722 -6.536 5.161 1.00 98.06 435 LEU A CA 1
ATOM 3462 C C . LEU A 1 435 ? 6.423 -7.928 4.605 1.00 98.06 435 LEU A C 1
ATOM 3464 O O . LEU A 1 435 ? 5.907 -8.085 3.497 1.00 98.06 435 LEU A O 1
ATOM 3468 N N . THR A 1 436 ? 6.705 -8.931 5.426 1.00 97.31 436 THR A N 1
ATOM 3469 C CA . THR A 1 436 ? 6.314 -10.329 5.213 1.00 97.31 436 THR A CA 1
ATOM 3470 C C . THR A 1 436 ? 4.944 -10.607 5.835 1.00 97.31 436 THR A C 1
ATOM 3472 O O . THR A 1 436 ? 4.458 -9.832 6.667 1.00 97.31 436 THR A O 1
ATOM 3475 N N . ALA A 1 437 ? 4.335 -11.749 5.503 1.00 97.25 437 ALA A N 1
ATOM 3476 C CA . ALA A 1 437 ? 3.050 -12.153 6.076 1.00 97.25 437 ALA A CA 1
ATOM 3477 C C . ALA A 1 437 ? 3.048 -12.121 7.616 1.00 97.25 437 ALA A C 1
ATOM 3479 O O . ALA A 1 437 ? 2.113 -11.606 8.223 1.00 97.25 437 ALA A O 1
ATOM 3480 N N . SER A 1 438 ? 4.120 -12.587 8.270 1.00 94.50 438 SER A N 1
ATOM 3481 C CA . SER A 1 438 ? 4.179 -12.643 9.737 1.00 94.50 438 SER A CA 1
ATOM 3482 C C . SER A 1 438 ? 4.100 -11.276 10.419 1.00 94.50 438 SER A C 1
ATOM 3484 O O . SER A 1 438 ? 3.676 -11.215 11.567 1.00 94.50 438 SER A O 1
ATOM 3486 N N . GLN A 1 439 ? 4.470 -10.195 9.727 1.00 95.44 439 GLN A N 1
ATOM 3487 C CA . GLN A 1 439 ? 4.444 -8.824 10.257 1.00 95.44 439 GLN A CA 1
ATOM 3488 C C . GLN A 1 439 ? 3.105 -8.110 10.004 1.00 95.44 439 GLN A C 1
ATOM 3490 O O . GLN A 1 439 ? 2.872 -7.018 10.522 1.00 95.44 439 GLN A O 1
ATOM 3495 N N . VAL A 1 440 ? 2.226 -8.714 9.200 1.00 98.06 440 VAL A N 1
ATOM 3496 C CA . VAL A 1 440 ? 0.909 -8.176 8.862 1.00 98.06 440 VAL A CA 1
ATOM 3497 C C . VAL A 1 440 ? -0.150 -8.986 9.590 1.00 98.06 440 VAL A C 1
ATOM 3499 O O . VAL A 1 440 ? -0.432 -10.134 9.240 1.00 98.06 440 VAL A O 1
ATOM 3502 N N . THR A 1 441 ? -0.775 -8.361 10.584 1.00 97.12 441 THR A N 1
ATOM 3503 C CA . THR A 1 441 ? -1.784 -8.997 11.444 1.00 97.12 441 THR A CA 1
ATOM 3504 C C . THR A 1 441 ? -2.951 -9.571 10.653 1.00 97.12 441 THR A C 1
ATOM 3506 O O . THR A 1 441 ? -3.526 -10.589 11.040 1.00 97.12 441 THR A O 1
ATOM 3509 N N . ASN A 1 442 ? -3.248 -8.994 9.484 1.00 97.69 442 ASN A N 1
ATOM 3510 C CA . ASN A 1 442 ? -4.350 -9.460 8.664 1.00 97.69 442 ASN A CA 1
ATOM 3511 C C . ASN A 1 442 ? -4.166 -10.884 8.109 1.00 97.69 442 ASN A C 1
ATOM 3513 O O . ASN A 1 442 ? -5.142 -11.509 7.681 1.00 97.69 442 ASN A O 1
ATOM 3517 N N . THR A 1 443 ? -2.935 -11.400 8.091 1.00 97.88 443 THR A N 1
ATOM 3518 C CA . THR A 1 443 ? -2.622 -12.740 7.571 1.00 97.88 443 THR A CA 1
ATOM 3519 C C . THR A 1 443 ? -2.723 -13.836 8.632 1.00 97.88 443 THR A C 1
ATOM 3521 O O . THR A 1 443 ? -2.721 -15.033 8.311 1.00 97.88 443 THR A O 1
ATOM 3524 N N . TRP A 1 444 ? -2.821 -13.444 9.905 1.00 96.25 444 TRP A N 1
ATOM 3525 C CA . TRP A 1 444 ? -2.775 -14.356 11.038 1.00 96.25 444 TRP A CA 1
ATOM 3526 C C . TRP A 1 444 ? -4.024 -15.223 11.111 1.00 96.25 444 TRP A C 1
ATOM 3528 O O . TRP A 1 444 ? -5.104 -14.862 10.634 1.00 96.25 444 TRP A O 1
ATOM 3538 N N . LYS A 1 445 ? -3.893 -16.397 11.736 1.00 94.75 445 LYS A N 1
ATOM 3539 C CA . LYS A 1 445 ? -5.069 -17.237 11.974 1.00 94.75 445 LYS A CA 1
ATOM 3540 C C . LYS A 1 445 ? -6.073 -16.465 12.838 1.00 94.75 445 LYS A C 1
ATOM 3542 O O . LYS A 1 445 ? -5.639 -15.760 13.752 1.00 94.75 445 LYS A O 1
ATOM 3547 N N . PRO A 1 446 ? -7.386 -16.601 12.591 1.00 90.88 446 PRO A N 1
ATOM 3548 C CA . PRO A 1 446 ? -8.389 -15.799 13.287 1.00 90.88 446 PRO A CA 1
ATOM 3549 C C . PRO A 1 446 ? -8.269 -15.872 14.813 1.00 90.88 446 PRO A C 1
ATOM 3551 O O . PRO A 1 446 ? -8.351 -14.849 15.482 1.00 90.88 446 PRO A O 1
ATOM 3554 N N . GLU A 1 447 ? -7.978 -17.050 15.366 1.00 90.81 447 GLU A N 1
ATOM 3555 C CA . GLU A 1 447 ? -7.823 -17.247 16.810 1.00 90.81 447 GLU A CA 1
ATOM 3556 C C . GLU A 1 447 ? -6.613 -16.483 17.365 1.00 90.81 447 GLU A C 1
ATOM 3558 O O . GLU A 1 447 ? -6.714 -15.842 18.408 1.00 90.81 447 GLU A O 1
ATOM 3563 N N . GLN A 1 448 ? -5.492 -16.498 16.634 1.00 93.38 448 GLN A N 1
ATOM 3564 C CA . GLN A 1 448 ? -4.280 -15.756 16.997 1.00 93.38 448 GLN A CA 1
ATOM 3565 C C . GLN A 1 448 ? -4.529 -14.249 16.961 1.00 93.38 448 GLN A C 1
ATOM 3567 O O . GLN A 1 448 ? -4.046 -13.518 17.823 1.00 93.38 448 GLN A O 1
ATOM 3572 N N . TYR A 1 449 ? -5.293 -13.777 15.973 1.00 92.38 449 TYR A N 1
ATOM 3573 C CA . TYR A 1 449 ? -5.590 -12.357 15.862 1.00 92.38 449 TYR A CA 1
ATOM 3574 C C . TYR A 1 449 ? -6.532 -11.886 16.972 1.00 92.38 449 TYR A C 1
ATOM 3576 O O . TYR A 1 449 ? -6.265 -10.875 17.612 1.00 92.38 449 TYR A O 1
ATOM 3584 N N . VAL A 1 450 ? -7.578 -12.653 17.287 1.00 91.06 450 VAL A N 1
ATOM 3585 C CA . VAL A 1 450 ? -8.474 -12.342 18.414 1.00 91.06 450 VAL A CA 1
ATOM 3586 C C . VAL A 1 450 ? -7.714 -12.318 19.745 1.00 91.06 450 VAL A C 1
ATOM 3588 O O . VAL A 1 450 ? -7.913 -11.405 20.545 1.00 91.06 450 VAL A O 1
ATOM 3591 N N . GLU A 1 451 ? -6.804 -13.270 19.975 1.00 91.56 451 GLU A N 1
ATOM 3592 C CA . GLU A 1 451 ? -5.937 -13.272 21.161 1.00 91.56 451 GLU A CA 1
ATOM 3593 C C . GLU A 1 451 ? -5.040 -12.025 21.211 1.00 91.56 451 GLU A C 1
ATOM 3595 O O . GLU A 1 451 ? -4.913 -11.389 22.259 1.00 91.56 451 GLU A O 1
ATOM 3600 N N . ARG A 1 452 ? -4.487 -11.607 20.066 1.00 91.75 452 ARG A N 1
ATOM 3601 C CA . ARG A 1 452 ? -3.672 -10.391 19.958 1.00 91.75 452 ARG A CA 1
ATOM 3602 C C . ARG A 1 452 ? -4.426 -9.120 20.336 1.00 91.75 452 ARG A C 1
ATOM 3604 O O . ARG A 1 452 ? -3.840 -8.250 20.986 1.00 91.75 452 ARG A O 1
ATOM 3611 N N . LEU A 1 453 ? -5.690 -9.001 19.929 1.00 91.38 453 LEU A N 1
ATOM 3612 C CA . LEU A 1 453 ? -6.541 -7.858 20.279 1.00 91.38 453 LEU A CA 1
ATOM 3613 C C . LEU A 1 453 ? -6.860 -7.843 21.784 1.00 91.38 453 LEU A C 1
ATOM 3615 O O . LEU A 1 453 ? -6.959 -6.780 22.392 1.00 91.38 453 LEU A O 1
ATOM 3619 N N . ALA A 1 454 ? -6.936 -9.017 22.418 1.00 84.81 454 ALA A N 1
ATOM 3620 C CA . ALA A 1 454 ? -7.220 -9.138 23.845 1.00 84.81 454 ALA A CA 1
ATOM 3621 C C . ALA A 1 454 ? -6.052 -8.736 24.769 1.00 84.81 454 ALA A C 1
ATOM 3623 O O . ALA A 1 454 ? -6.294 -8.487 25.949 1.00 84.81 454 ALA A O 1
ATOM 3624 N N . VAL A 1 455 ? -4.812 -8.623 24.268 1.00 78.44 455 VAL A N 1
ATOM 3625 C CA . VAL A 1 455 ? -3.629 -8.230 25.070 1.00 78.44 455 VAL A CA 1
ATOM 3626 C C . VAL A 1 455 ? -3.856 -6.916 25.823 1.00 78.44 455 VAL A C 1
ATOM 3628 O O . VAL A 1 455 ? -3.486 -6.794 26.988 1.00 78.44 455 VAL A O 1
ATOM 3631 N N . HIS A 1 456 ? -4.515 -5.953 25.182 1.00 69.00 456 HIS A N 1
ATOM 3632 C CA . HIS A 1 456 ? -4.810 -4.640 25.763 1.00 69.00 456 HIS A CA 1
ATOM 3633 C C . HIS A 1 456 ? -5.875 -4.702 26.858 1.00 69.00 456 HIS A C 1
ATOM 3635 O O . HIS A 1 456 ? -5.722 -4.093 27.914 1.00 69.00 456 HIS A O 1
ATOM 3641 N N . ARG A 1 457 ? -6.877 -5.570 26.694 1.00 64.06 457 ARG A N 1
ATOM 3642 C CA . ARG A 1 457 ? -7.903 -5.820 27.719 1.00 64.06 457 ARG A CA 1
ATOM 3643 C C . ARG A 1 457 ? -7.337 -6.421 29.008 1.00 64.06 457 ARG A C 1
ATOM 3645 O O . ARG A 1 457 ? -7.973 -6.298 30.042 1.00 64.06 457 ARG A O 1
ATOM 3652 N N . LEU A 1 458 ? -6.177 -7.081 28.956 1.00 60.00 458 LEU A N 1
ATOM 3653 C CA . LEU A 1 458 ? -5.504 -7.608 30.151 1.00 60.00 458 LEU A CA 1
ATOM 3654 C C . LEU A 1 458 ? -4.705 -6.537 30.913 1.00 60.00 458 LEU A C 1
ATOM 3656 O O . LEU A 1 458 ? -4.288 -6.793 32.043 1.00 60.00 458 LEU A O 1
ATOM 3660 N N . LYS A 1 459 ? -4.448 -5.375 30.294 1.00 58.72 459 LYS A N 1
ATOM 3661 C CA . LYS A 1 459 ? -3.777 -4.231 30.928 1.00 58.72 459 LYS A CA 1
ATOM 3662 C C . LYS A 1 459 ? -4.757 -3.315 31.679 1.00 58.72 459 LYS A C 1
ATOM 3664 O O . LYS A 1 459 ? -4.316 -2.626 32.599 1.00 58.72 459 LYS A O 1
ATOM 3669 N N . ALA A 1 460 ? -6.027 -3.289 31.262 1.00 55.09 460 ALA A N 1
ATOM 3670 C CA . ALA A 1 460 ? -7.138 -2.591 31.922 1.00 55.09 460 ALA A CA 1
ATOM 3671 C C . ALA A 1 460 ? -7.636 -3.375 33.147 1.00 55.09 460 ALA A C 1
ATOM 3673 O O . ALA A 1 460 ? -7.965 -2.719 34.164 1.00 55.09 460 ALA A O 1
#

Radius of gyration: 24.96 Å; chains: 1; bounding box: 64×66×68 Å

Secondary structure (DSSP, 8-state):
--------TTSTT--HHHHHHHHHHHHHHHHTTT-EEHHHHHHHHHHHHHHHHTSTT-SEEEE-HHHHTT-SEESSEEEEEE-S-HHHHHHHHHT-TTEEEEEEE-SSEEEEEETTS-EEEEEEE-GGGHHHHHHHHH--HHHHHHHHHHHHHTT-EEETTEEE-TT-PBPP-SSHHHHHHHTT-----GGG-SSSSHHHHHHHHHHHT-PPPPBP-GGG--EES-B--TTTT-SS-HHHHHHHHHHTT-SEEEE-PBPTT-GGGTPPPHHHHHHHHHHHHHHHHH-TTSEEEEEEEEEB-TTS-BSS-HHHHTTSSEEEEE--S-TTS-HHHHHHHHHHHHTSTT--EE-STT--BTTTBPPPP--HHHHHHHHHHHTPEEEEE--TTT-BS-GGGHHHHHHTTPPEEEE--BSSTGGGGGHHHHHHHHHHTT-BGGGBGGGS-HHHHHHHHHHHHTT-

Foldseek 3Di:
DDDPDPPPPPDVPDDPVNVVQVVVQVVLLVVCPQKAQLVVQVVVQCQLQVLLVPFPFWPDKDWAAPSQLLNRIDRATEMETAGPCQPSSVVSSVPGPQFPAFPDDDSAWTWTQGVSRHIYIYGYDHQQLRALLRDQRNADPLLVVVLQVLQVVQVWGGHSRAIAHVVRDGDRDNHNQVSQVVSLFADDRSNQRPNPCSRVVRNVCSVVVHHQDDADDPVLFQEAAQEEAPQWQFPHHPLVQLVLSVVVVHQEYHYAHEADVPVVTNHDDLVSLVVVVVVQVVVCVVCVRYHYFYEYAWELDLQLDTRDDPVSLLVGLAYAYEHDDDLADDQVSVQNSPLSNLPQLRHAEDPLPQPAFPSGGGGRRYDVLVSLLSCLVSLHAYEQALASRRSPPQLVCLVVCVVSLHAYEYHQSHSYSVSRVSSNSSSSSSVSSSHHLVSYLSSDDPVVSSVSSCPSSVVD

Sequence (460 aa):
MHRAEDTRTELAGFAERTEHVIMKGIKNLRRFAGRNLTAKAIHVSDRFLASVKNSKAVDEAQIAGSLRRSRETIGDIDILASTDDPTTLRKAFLATAGIREVESEGETKTRVLSEEGIGVDLRIVTPEQFATALHHFTGSREHNTHLRQRARERSWKLNEYGLWDAADNALETPDEESIFEHLELAWIPPEMREDLGEVERAAQLFQQQEEWPELVELEQIRGTLHCHSTWSDGKASLREMVQSAADRGWKYYGTADHSRTASYAGGLSIEQLRQQRAEIDQLRQEFPDLIILHGIESDILSDGSLDYPDDVLAELDYVVASVHSNFSLAKQQQTDRIEKALRSPYTTVWGHPTGRLLLQREAYEMDMTHLLEVAAEEQVIVELNANPHRLDIDWRWGVRVQELGIDIGIHPDAHSVAGLDDIEHGVGIARKMGLTASQVTNTWKPEQYVERLAVHRLKA